Protein AF-0000000084649964 (afdb_homodimer)

Nearest PDB structures (foldseek):
  7u5q-assembly2_B  TM=7.355E-01  e=1.322E-09  Brucella melitensis ATCC 23457
  4p9f-assembly1_A  TM=7.886E-01  e=1.648E-08  Escherichia coli UMEA 3718-1
  6za7-assembly1_A  TM=6.098E-01  e=1.037E-09  Agrobacterium fabrum str. C58
  7xp0-assembly1_A-2  TM=7.004E-01  e=3.097E-08  Pseudomonas aeruginosa PAO1
  3c7j-assembly1_B-2  TM=5.115E-01  e=6.912E-07  Pseudomonas syringae pv. tomato str. DC3000

Structure (mmCIF, N/CA/C/O backbone):
data_AF-0000000084649964-model_v1
#
loop_
_entity.id
_entity.type
_entity.pdbx_description
1 polymer 'HTH gntR-type domain-containing protein'
#
loop_
_atom_site.group_PDB
_atom_site.id
_atom_site.type_symbol
_atom_site.label_atom_id
_atom_site.label_alt_id
_atom_site.label_comp_id
_atom_site.label_asym_id
_atom_site.label_entity_id
_atom_site.label_seq_id
_atom_site.pdbx_PDB_ins_code
_atom_site.Cartn_x
_atom_site.Cartn_y
_atom_site.Cartn_z
_atom_site.occupancy
_atom_site.B_iso_or_equiv
_atom_site.auth_seq_id
_atom_site.auth_comp_id
_atom_site.auth_asym_id
_atom_site.auth_atom_id
_atom_site.pdbx_PDB_model_num
ATOM 1 N N . MET A 1 1 ? -37.062 -2.602 8.875 1 24.7 1 MET A N 1
ATOM 2 C CA . MET A 1 1 ? -36.719 -2.309 7.488 1 24.7 1 MET A CA 1
ATOM 3 C C . MET A 1 1 ? -35.312 -2.748 7.172 1 24.7 1 MET A C 1
ATOM 5 O O . MET A 1 1 ? -34.375 -2.359 7.867 1 24.7 1 MET A O 1
ATOM 9 N N . ASN A 1 2 ? -34.969 -3.936 6.508 1 27.75 2 ASN A N 1
ATOM 10 C CA . ASN A 1 2 ? -33.844 -4.832 6.199 1 27.75 2 ASN A CA 1
ATOM 11 C C . ASN A 1 2 ? -32.812 -4.16 5.297 1 27.75 2 ASN A C 1
ATOM 13 O O . ASN A 1 2 ? -33.062 -3.943 4.109 1 27.75 2 ASN A O 1
ATOM 17 N N . THR A 1 3 ? -32.188 -3.07 5.617 1 27.44 3 THR A N 1
ATOM 18 C CA . THR A 1 3 ? -31.359 -2.256 4.742 1 27.44 3 THR A CA 1
ATOM 19 C C . THR A 1 3 ? -30.188 -3.068 4.211 1 27.44 3 THR A C 1
ATOM 21 O O . THR A 1 3 ? -29.234 -3.359 4.945 1 27.44 3 THR A O 1
ATOM 24 N N . ALA A 1 4 ? -30.453 -4.008 3.297 1 30.59 4 ALA A N 1
ATOM 25 C CA . ALA A 1 4 ? -29.562 -4.797 2.459 1 30.59 4 ALA A CA 1
ATOM 26 C C . ALA A 1 4 ? -28.438 -3.934 1.884 1 30.59 4 ALA A C 1
ATOM 28 O O . ALA A 1 4 ? -28.703 -2.918 1.237 1 30.59 4 ALA A O 1
ATOM 29 N N . ALA A 1 5 ? -27.344 -3.764 2.551 1 36.06 5 ALA A N 1
ATOM 30 C CA . ALA A 1 5 ? -26.094 -3.193 2.064 1 36.06 5 ALA A CA 1
ATOM 31 C C . ALA A 1 5 ? -25.938 -3.412 0.562 1 36.06 5 ALA A C 1
ATOM 33 O O . ALA A 1 5 ? -25.828 -4.551 0.103 1 36.06 5 ALA A O 1
ATOM 34 N N . ASN A 1 6 ? -26.516 -2.643 -0.359 1 36 6 ASN A N 1
ATOM 35 C CA . ASN A 1 6 ? -26.641 -2.645 -1.812 1 36 6 ASN A CA 1
ATOM 36 C C . ASN A 1 6 ? -25.297 -2.861 -2.494 1 36 6 ASN A C 1
ATOM 38 O O . ASN A 1 6 ? -24.438 -1.975 -2.482 1 36 6 ASN A O 1
ATOM 42 N N . HIS A 1 7 ? -24.656 -4.031 -2.369 1 41.56 7 HIS A N 1
ATOM 43 C CA . HIS A 1 7 ? -23.578 -4.461 -3.246 1 41.56 7 HIS A CA 1
ATOM 44 C C . HIS A 1 7 ? -23.828 -4.047 -4.691 1 41.56 7 HIS A C 1
ATOM 46 O O . HIS A 1 7 ? -24.656 -4.656 -5.375 1 41.56 7 HIS A O 1
ATOM 52 N N . ARG A 1 8 ? -23.844 -2.883 -4.957 1 44.88 8 ARG A N 1
ATOM 53 C CA . ARG A 1 8 ? -24.156 -2.461 -6.32 1 44.88 8 ARG A CA 1
ATOM 54 C C . ARG A 1 8 ? -23.375 -3.287 -7.336 1 44.88 8 ARG A C 1
ATOM 56 O O . ARG A 1 8 ? -22.141 -3.393 -7.246 1 44.88 8 ARG A O 1
ATOM 63 N N . LYS A 1 9 ? -24.016 -4.227 -7.98 1 52.22 9 LYS A N 1
ATOM 64 C CA . LYS A 1 9 ? -23.562 -5 -9.133 1 52.22 9 LYS A CA 1
ATOM 65 C C . LYS A 1 9 ? -22.75 -4.137 -10.086 1 52.22 9 LYS A C 1
ATOM 67 O O . LYS A 1 9 ? -23.188 -3.066 -10.5 1 52.22 9 LYS A O 1
ATOM 72 N N . ARG A 1 10 ? -21.453 -4.445 -10.086 1 61.28 10 ARG A N 1
ATOM 73 C CA . ARG A 1 10 ? -20.609 -3.725 -11.039 1 61.28 10 ARG A CA 1
ATOM 74 C C . ARG A 1 10 ? -21.297 -3.627 -12.398 1 61.28 10 ARG A C 1
ATOM 76 O O . ARG A 1 10 ? -21.906 -4.594 -12.867 1 61.28 10 ARG A O 1
ATOM 83 N N . SER A 1 11 ? -21.375 -2.482 -12.867 1 70.94 11 SER A N 1
ATOM 84 C CA . SER A 1 11 ? -21.906 -2.291 -14.219 1 70.94 11 SER A CA 1
ATOM 85 C C . SER A 1 11 ? -21.109 -3.102 -15.234 1 70.94 11 SER A C 1
ATOM 87 O O . SER A 1 11 ? -19.984 -3.529 -14.961 1 70.94 11 SER A O 1
ATOM 89 N N . ILE A 1 12 ? -21.688 -3.576 -16.25 1 67.56 12 ILE A N 1
ATOM 90 C CA . ILE A 1 12 ? -21.031 -4.301 -17.328 1 67.56 12 ILE A CA 1
ATOM 91 C C . ILE A 1 12 ? -19.734 -3.596 -17.703 1 67.56 12 ILE A C 1
ATOM 93 O O . ILE A 1 12 ? -18.719 -4.25 -17.953 1 67.56 12 ILE A O 1
ATOM 97 N N . LYS A 1 13 ? -19.75 -2.271 -17.594 1 73.56 13 LYS A N 1
ATOM 98 C CA . LYS A 1 13 ? -18.578 -1.48 -17.922 1 73.56 13 LYS A CA 1
ATOM 99 C C . LYS A 1 13 ? -17.469 -1.671 -16.875 1 73.56 13 LYS A C 1
ATOM 101 O O . LYS A 1 13 ? -16.297 -1.823 -17.234 1 73.56 13 LYS A O 1
ATOM 106 N N . GLU A 1 14 ? -17.891 -1.696 -15.641 1 74.62 14 GLU A N 1
ATOM 107 C CA . GLU A 1 14 ? -16.938 -1.909 -14.555 1 74.62 14 GLU A CA 1
ATOM 108 C C . GLU A 1 14 ? -16.344 -3.311 -14.617 1 74.62 14 GLU A C 1
ATOM 110 O O . GLU A 1 14 ? -15.148 -3.496 -14.344 1 74.62 14 GLU A O 1
ATOM 115 N N . GLU A 1 15 ? -17.156 -4.184 -15.016 1 78.88 15 GLU A N 1
ATOM 116 C CA . GLU A 1 15 ? -16.688 -5.562 -15.148 1 78.88 15 GLU A CA 1
ATOM 117 C C . GLU A 1 15 ? -15.664 -5.684 -16.281 1 78.88 15 GLU A C 1
ATOM 119 O O . GLU A 1 15 ? -14.664 -6.391 -16.141 1 78.88 15 GLU A O 1
ATOM 124 N N . ARG A 1 16 ? -15.914 -4.996 -17.312 1 8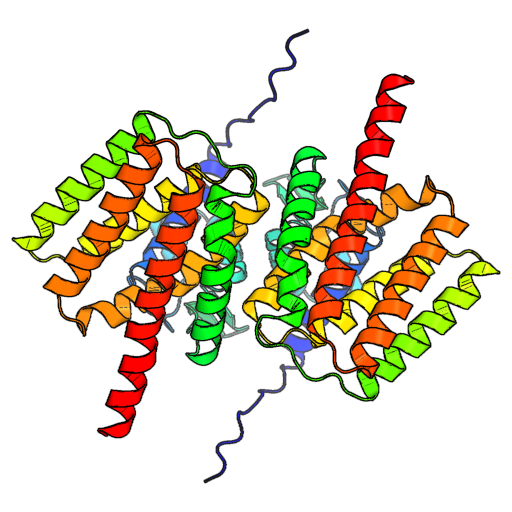2.75 16 ARG A N 1
ATOM 125 C CA . ARG A 1 16 ? -15 -5.031 -18.453 1 82.75 16 ARG A CA 1
ATOM 126 C C . ARG A 1 16 ? -13.672 -4.371 -18.094 1 82.75 16 ARG A C 1
ATOM 128 O O . ARG A 1 16 ? -12.602 -4.883 -18.438 1 82.75 16 ARG A O 1
ATOM 135 N N . LEU A 1 17 ? -13.711 -3.232 -17.406 1 84.81 17 LEU A N 1
ATOM 136 C CA . LEU A 1 17 ? -12.508 -2.547 -16.953 1 84.81 17 LEU A CA 1
ATOM 137 C C . LEU A 1 17 ? -11.68 -3.449 -16.047 1 84.81 17 LEU A C 1
ATOM 139 O O . LEU A 1 17 ? -10.461 -3.535 -16.203 1 84.81 17 LEU A O 1
ATOM 143 N N . GLU A 1 18 ? -12.445 -4.074 -15.188 1 88.19 18 GLU A N 1
ATOM 144 C CA . GLU A 1 18 ? -11.766 -4.984 -14.266 1 88.19 18 GLU A CA 1
ATOM 145 C C . GLU A 1 18 ? -11.109 -6.137 -15.023 1 88.19 18 GLU A C 1
ATOM 147 O O . GLU A 1 18 ? -9.977 -6.52 -14.711 1 88.19 18 GLU A O 1
ATOM 152 N N . PHE A 1 19 ? -11.82 -6.582 -15.984 1 91.81 19 PHE A N 1
ATOM 153 C CA . PHE A 1 19 ? -11.273 -7.668 -16.797 1 91.81 19 PHE A CA 1
ATOM 154 C C . PHE A 1 19 ? -10.008 -7.227 -17.5 1 91.81 19 PHE A C 1
ATOM 156 O O . PHE A 1 19 ? -8.992 -7.934 -17.484 1 91.81 19 PHE A O 1
ATOM 163 N N . ILE A 1 20 ? -10.023 -6.137 -18.141 1 93.88 20 ILE A N 1
ATOM 164 C CA . ILE A 1 20 ? -8.883 -5.609 -18.875 1 93.88 20 ILE A CA 1
ATOM 165 C C . ILE A 1 20 ? -7.707 -5.395 -17.938 1 93.88 20 ILE A C 1
ATOM 167 O O . ILE A 1 20 ? -6.582 -5.797 -18.234 1 93.88 20 ILE A O 1
ATOM 171 N N . TYR A 1 21 ? -7.996 -4.785 -16.859 1 93.12 21 TYR A N 1
ATOM 172 C CA . TYR A 1 21 ? -6.977 -4.547 -15.852 1 93.12 21 TYR A CA 1
ATOM 173 C C . TYR A 1 21 ? -6.328 -5.852 -15.414 1 93.12 21 TYR A C 1
ATOM 175 O O . TYR A 1 21 ? -5.102 -5.984 -15.43 1 93.12 21 TYR A O 1
ATOM 183 N N . LEU A 1 22 ? -7.152 -6.824 -15.086 1 91.69 22 LEU A N 1
ATOM 184 C CA . LEU A 1 22 ? -6.652 -8.102 -14.586 1 91.69 22 LEU A CA 1
ATOM 185 C C . LEU A 1 22 ? -5.855 -8.836 -15.656 1 91.69 22 LEU A C 1
ATOM 187 O O . LEU A 1 22 ? -4.844 -9.469 -15.359 1 91.69 22 LEU A O 1
ATOM 191 N N . GLU A 1 23 ? -6.332 -8.734 -16.828 1 94.56 23 GLU A N 1
ATOM 192 C CA . GLU A 1 23 ? -5.656 -9.406 -17.922 1 94.56 23 GLU A CA 1
ATOM 193 C C . GLU A 1 23 ? -4.277 -8.805 -18.172 1 94.56 23 GLU A C 1
ATOM 195 O O . GLU A 1 23 ? -3.293 -9.531 -18.328 1 94.56 23 GLU A O 1
ATOM 200 N N . ILE A 1 24 ? -4.188 -7.535 -18.203 1 95.88 24 ILE A N 1
ATOM 201 C CA . ILE A 1 24 ? -2.906 -6.891 -18.469 1 95.88 24 ILE A CA 1
ATOM 202 C C . ILE A 1 24 ? -1.955 -7.152 -17.297 1 95.88 24 ILE A C 1
ATOM 204 O O . ILE A 1 24 ? -0.77 -7.426 -17.5 1 95.88 24 ILE A O 1
ATOM 208 N N . ARG A 1 25 ? -2.469 -7.051 -16.109 1 94.06 25 ARG A N 1
ATOM 209 C CA . ARG A 1 25 ? -1.649 -7.375 -14.945 1 94.06 25 ARG A CA 1
ATOM 210 C C . ARG A 1 25 ? -1.073 -8.781 -15.055 1 94.06 25 ARG A C 1
ATOM 212 O O . ARG A 1 25 ? 0.115 -9 -14.805 1 94.06 25 ARG A O 1
ATOM 219 N N . SER A 1 26 ? -1.956 -9.68 -15.406 1 92.19 26 SER A N 1
ATOM 220 C CA . SER A 1 26 ? -1.528 -11.07 -15.57 1 92.19 26 SER A CA 1
ATOM 221 C C . SER A 1 26 ? -0.421 -11.188 -16.609 1 92.19 26 SER A C 1
ATOM 223 O O . SER A 1 26 ? 0.581 -11.875 -16.375 1 92.19 26 SER A O 1
ATOM 225 N N . ARG A 1 27 ? -0.576 -10.547 -17.672 1 94.31 27 ARG A N 1
ATOM 226 C CA . ARG A 1 27 ? 0.406 -10.617 -18.734 1 94.31 27 ARG A CA 1
ATOM 227 C C . ARG A 1 27 ? 1.744 -10.031 -18.297 1 94.31 27 ARG A C 1
ATOM 229 O O . ARG A 1 27 ? 2.803 -10.531 -18.688 1 94.31 27 ARG A O 1
ATOM 236 N N . ILE A 1 28 ? 1.678 -9.023 -17.516 1 94.12 28 ILE A N 1
ATOM 237 C CA . ILE A 1 28 ? 2.9 -8.43 -16.984 1 94.12 28 ILE A CA 1
ATOM 238 C C . ILE A 1 28 ? 3.559 -9.398 -16 1 94.12 28 ILE A C 1
ATOM 240 O O . ILE A 1 28 ? 4.754 -9.68 -16.109 1 94.12 28 ILE A O 1
ATOM 244 N N . CYS A 1 29 ? 2.773 -9.984 -15.164 1 91.25 29 CYS A N 1
ATOM 245 C CA . CYS A 1 29 ? 3.287 -10.836 -14.094 1 91.25 29 CYS A CA 1
ATOM 246 C C . CYS A 1 29 ? 3.762 -12.172 -14.641 1 91.25 29 CYS A C 1
ATOM 248 O O . CYS A 1 29 ? 4.688 -12.781 -14.102 1 91.25 29 CYS A O 1
ATOM 250 N N . MET A 1 30 ? 3.221 -12.586 -15.766 1 91.62 30 MET A N 1
ATOM 251 C CA . MET A 1 30 ? 3.574 -13.859 -16.391 1 91.62 30 MET A CA 1
ATOM 252 C C . MET A 1 30 ? 4.656 -13.656 -17.453 1 91.62 30 MET A C 1
ATOM 254 O O . MET A 1 30 ? 4.98 -14.586 -18.188 1 91.62 30 MET A O 1
ATOM 258 N N . LEU A 1 31 ? 5.098 -12.492 -17.656 1 91.88 31 LEU A N 1
ATOM 259 C CA . LEU A 1 31 ? 6.23 -12.125 -18.5 1 91.88 31 LEU A CA 1
ATOM 260 C C . LEU A 1 31 ? 5.852 -12.172 -19.969 1 91.88 31 LEU A C 1
ATOM 262 O O . LEU A 1 31 ? 6.727 -12.227 -20.844 1 91.88 31 LEU A O 1
ATOM 266 N N . ASP A 1 32 ? 4.555 -12.234 -20.188 1 93.56 32 ASP A N 1
ATOM 267 C CA . ASP A 1 32 ? 4.145 -12 -21.578 1 93.56 32 ASP A CA 1
ATOM 268 C C . ASP A 1 32 ? 4.562 -10.609 -22.047 1 93.56 32 ASP A C 1
ATOM 270 O O . ASP A 1 32 ? 4.84 -10.414 -23.234 1 93.56 32 ASP A O 1
ATOM 274 N N . PHE A 1 33 ? 4.539 -9.656 -21.156 1 94.56 33 PHE A N 1
ATOM 275 C CA . PHE A 1 33 ? 5.176 -8.352 -21.281 1 94.56 33 PHE A CA 1
ATOM 276 C C . PHE A 1 33 ? 6.418 -8.266 -20.406 1 94.56 33 PHE A C 1
ATOM 278 O O . PHE A 1 33 ? 6.324 -7.934 -19.219 1 94.56 33 PHE A O 1
ATOM 285 N N . PRO A 1 34 ? 7.598 -8.562 -20.984 1 91.62 34 PRO A N 1
ATOM 286 C CA . PRO A 1 34 ? 8.812 -8.586 -20.156 1 91.62 34 PRO A CA 1
ATOM 287 C C . PRO A 1 34 ? 9.164 -7.211 -19.594 1 91.62 34 PRO A C 1
ATOM 289 O O . PRO A 1 34 ? 8.781 -6.184 -20.172 1 91.62 34 PRO A O 1
ATOM 292 N N . PRO A 1 35 ? 9.883 -7.219 -18.531 1 91.19 35 PRO A N 1
ATOM 293 C CA . PRO A 1 35 ? 10.352 -5.945 -17.984 1 91.19 35 PRO A CA 1
ATOM 294 C C . PRO A 1 35 ? 11.086 -5.098 -19.031 1 91.19 35 PRO A C 1
ATOM 296 O O . PRO A 1 35 ? 11.883 -5.621 -19.812 1 91.19 35 PRO A O 1
ATOM 299 N N . GLY A 1 36 ? 10.719 -3.869 -19.016 1 92.38 36 GLY A N 1
ATOM 300 C CA . GLY A 1 36 ? 11.352 -2.947 -19.938 1 92.38 36 GLY A CA 1
ATOM 301 C C . GLY A 1 36 ? 10.641 -2.854 -21.281 1 92.38 36 GLY A C 1
ATOM 302 O O . GLY A 1 36 ? 10.914 -1.951 -22.078 1 92.38 36 GLY A O 1
ATOM 303 N N . SER A 1 37 ? 9.742 -3.697 -21.562 1 94.69 37 SER A N 1
ATOM 304 C CA . SER A 1 37 ? 9.047 -3.691 -22.844 1 94.69 37 SER A CA 1
ATOM 305 C C . SER A 1 37 ? 8 -2.582 -22.906 1 94.69 37 SER A C 1
ATOM 307 O O . SER A 1 37 ? 7.477 -2.164 -21.875 1 94.69 37 SER A O 1
ATOM 309 N N . ARG A 1 38 ? 7.672 -2.209 -24.047 1 95.62 38 ARG A N 1
ATOM 310 C CA . ARG A 1 38 ? 6.699 -1.146 -24.281 1 95.62 38 ARG A CA 1
ATOM 311 C C . ARG A 1 38 ? 5.281 -1.705 -24.328 1 95.62 38 ARG A C 1
ATOM 313 O O . ARG A 1 38 ? 5.051 -2.779 -24.891 1 95.62 38 ARG A O 1
ATOM 320 N N . ILE A 1 39 ? 4.398 -0.991 -23.734 1 96 39 ILE A N 1
ATOM 321 C CA . ILE A 1 39 ? 2.975 -1.306 -23.812 1 96 39 ILE A CA 1
ATOM 322 C C . ILE A 1 39 ? 2.287 -0.362 -24.797 1 96 39 ILE A C 1
ATOM 324 O O . ILE A 1 39 ? 2.346 0.86 -24.641 1 96 39 ILE A O 1
ATOM 328 N N . ASN A 1 40 ? 1.664 -0.937 -25.734 1 94.81 40 ASN A N 1
ATOM 329 C CA . ASN A 1 40 ? 0.962 -0.155 -26.75 1 94.81 40 ASN A CA 1
ATOM 330 C C . ASN A 1 40 ? -0.535 -0.084 -26.469 1 94.81 40 ASN A C 1
ATOM 332 O O . ASN A 1 40 ? -1.262 -1.054 -26.688 1 94.81 40 ASN A O 1
ATOM 336 N N . GLU A 1 41 ? -0.903 1.033 -26.047 1 93.25 41 GLU A N 1
ATOM 337 C CA . GLU A 1 41 ? -2.295 1.254 -25.656 1 93.25 41 GLU A CA 1
ATOM 338 C C . GLU A 1 41 ? -3.238 0.967 -26.828 1 93.25 41 GLU A C 1
ATOM 340 O O . GLU A 1 41 ? -4.285 0.344 -26.641 1 93.25 41 GLU A O 1
ATOM 345 N N . ALA A 1 42 ? -2.906 1.437 -28 1 93.88 42 ALA A N 1
ATOM 346 C CA . ALA A 1 42 ? -3.746 1.272 -29.188 1 93.88 42 ALA A CA 1
ATOM 347 C C . ALA A 1 42 ? -3.904 -0.202 -29.547 1 93.88 42 ALA A C 1
ATOM 349 O O . ALA A 1 42 ? -5 -0.651 -29.891 1 93.88 42 ALA A O 1
ATOM 350 N N . GLU A 1 43 ? -2.838 -0.91 -29.531 1 96.12 43 GLU A N 1
ATOM 351 C CA . GLU A 1 43 ? -2.863 -2.34 -29.828 1 96.12 43 GLU A CA 1
ATOM 352 C C . GLU A 1 43 ? -3.729 -3.094 -28.812 1 96.12 43 GLU A C 1
ATOM 354 O O . GLU A 1 43 ? -4.484 -3.992 -29.188 1 96.12 43 GLU A O 1
ATOM 359 N N . LEU A 1 44 ? -3.578 -2.748 -27.547 1 96.69 44 LEU A N 1
ATOM 360 C CA . LEU A 1 44 ? -4.379 -3.393 -26.516 1 96.69 44 LEU A CA 1
ATOM 361 C C . LEU A 1 44 ? -5.859 -3.08 -26.703 1 96.69 44 LEU A C 1
ATOM 363 O O . LEU A 1 44 ? -6.711 -3.959 -26.531 1 96.69 44 LEU A O 1
ATOM 367 N N . ALA A 1 45 ? -6.141 -1.867 -27 1 96 45 ALA A N 1
ATOM 368 C CA . ALA A 1 45 ? -7.527 -1.482 -27.266 1 96 45 ALA A CA 1
ATOM 369 C C . ALA A 1 45 ? -8.133 -2.316 -28.391 1 96 45 ALA A C 1
ATOM 371 O O . ALA A 1 45 ? -9.258 -2.807 -28.266 1 96 45 ALA A O 1
ATOM 372 N N . GLN A 1 46 ? -7.383 -2.479 -29.438 1 96.81 46 GLN A N 1
ATOM 373 C CA . GLN A 1 46 ? -7.812 -3.293 -30.578 1 96.81 46 GLN A CA 1
ATOM 374 C C . GLN A 1 46 ? -8.016 -4.75 -30.156 1 96.81 46 GLN A C 1
ATOM 376 O O . GLN A 1 46 ? -9.016 -5.367 -30.516 1 96.81 46 GLN A O 1
ATOM 381 N N . GLU A 1 47 ? -7.137 -5.246 -29.438 1 96.31 47 GLU A N 1
ATOM 382 C CA . GLU A 1 47 ? -7.184 -6.637 -2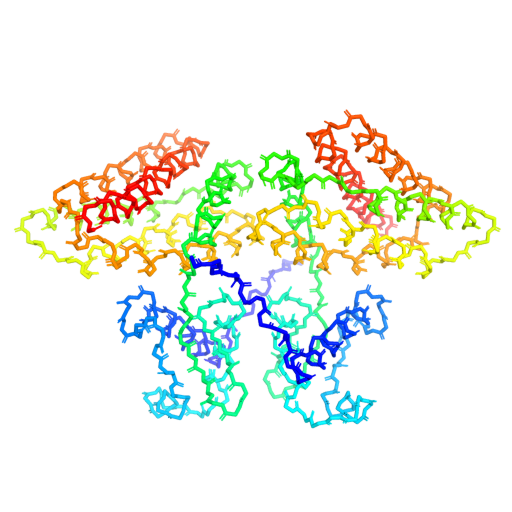9 1 96.31 47 GLU A CA 1
ATOM 383 C C . GLU A 1 47 ? -8.422 -6.902 -28.141 1 96.31 47 GLU A C 1
ATOM 385 O O . GLU A 1 47 ? -9.055 -7.949 -28.281 1 96.31 47 GLU A O 1
ATOM 390 N N . PHE A 1 48 ? -8.695 -5.965 -27.297 1 96.06 48 PHE A N 1
ATOM 391 C CA . PHE A 1 48 ? -9.797 -6.172 -26.359 1 96.06 48 PHE A CA 1
ATOM 392 C C . PHE A 1 48 ? -11.109 -5.703 -26.969 1 96.06 48 PHE A C 1
ATOM 394 O O . PHE A 1 48 ? -12.172 -5.879 -26.359 1 96.06 48 PHE A O 1
ATOM 401 N N . GLY A 1 49 ? -11.07 -5.047 -28.062 1 95.5 49 GLY A N 1
ATOM 402 C CA . GLY A 1 49 ? -12.273 -4.582 -28.734 1 95.5 49 GLY A CA 1
ATOM 403 C C . GLY A 1 49 ? -12.93 -3.408 -28.031 1 95.5 49 GLY A C 1
ATOM 404 O O . GLY A 1 49 ? -14.156 -3.357 -27.922 1 95.5 49 GLY A O 1
ATOM 405 N N . VAL A 1 50 ? -12.125 -2.568 -27.484 1 93.81 50 VAL A N 1
ATOM 406 C CA . VAL A 1 50 ? -12.633 -1.405 -26.766 1 93.81 50 VAL A CA 1
ATOM 407 C C . VAL A 1 50 ? -11.922 -0.146 -27.25 1 93.81 50 VAL A C 1
ATOM 409 O O . VAL A 1 50 ? -10.992 -0.224 -28.062 1 93.81 50 VAL A O 1
ATOM 412 N N . SER A 1 51 ? -12.508 0.921 -26.766 1 90.38 51 SER A N 1
ATOM 413 C CA . SER A 1 51 ? -11.805 2.174 -27 1 90.38 51 SER A CA 1
ATOM 414 C C . SER A 1 51 ? -10.547 2.281 -26.141 1 90.38 51 SER A C 1
ATOM 416 O O . SER A 1 51 ? -10.305 1.431 -25.281 1 90.38 51 SER A O 1
ATOM 418 N N . ARG A 1 52 ? -9.758 3.357 -26.359 1 89.56 52 ARG A N 1
ATOM 419 C CA . ARG A 1 52 ? -8.523 3.553 -25.609 1 89.56 52 ARG A CA 1
ATOM 420 C C . ARG A 1 52 ? -8.812 3.959 -24.172 1 89.56 52 ARG A C 1
ATOM 422 O O . ARG A 1 52 ? -7.977 3.777 -23.281 1 89.56 52 ARG A O 1
ATOM 429 N N . THR A 1 53 ? -9.938 4.461 -23.953 1 83 53 THR A N 1
ATOM 430 C CA . THR A 1 53 ? -10.281 5.012 -22.656 1 83 53 THR A CA 1
ATOM 431 C C . THR A 1 53 ? -10.211 3.932 -21.578 1 83 53 THR A C 1
ATOM 433 O O . THR A 1 53 ? -9.5 4.082 -20.578 1 83 53 THR A O 1
ATOM 436 N N . PRO A 1 54 ? -10.883 2.799 -21.703 1 87.44 54 PRO A N 1
ATOM 437 C CA . PRO A 1 54 ? -10.805 1.765 -20.672 1 87.44 54 PRO A CA 1
ATOM 438 C C . PRO A 1 54 ? -9.398 1.197 -20.516 1 87.44 54 PRO A C 1
ATOM 440 O O . PRO A 1 54 ? -8.992 0.837 -19.406 1 87.44 54 PRO A O 1
ATOM 443 N N . VAL A 1 55 ? -8.688 1.093 -21.609 1 91.88 55 VAL A N 1
ATOM 444 C CA . VAL A 1 55 ? -7.316 0.597 -21.531 1 91.88 55 VAL A CA 1
ATOM 445 C C . VAL A 1 55 ? -6.453 1.576 -20.734 1 91.88 55 VAL A C 1
ATOM 447 O O . VAL A 1 55 ? -5.672 1.168 -19.875 1 91.88 55 VAL A O 1
ATOM 450 N N . ARG A 1 56 ? -6.637 2.779 -20.984 1 84.81 56 ARG A N 1
ATOM 451 C CA . ARG A 1 56 ? -5.895 3.812 -20.266 1 84.81 56 ARG A CA 1
ATOM 452 C C . ARG A 1 56 ? -6.191 3.766 -18.766 1 84.81 56 ARG A C 1
ATOM 454 O O . ARG A 1 56 ? -5.293 3.949 -17.953 1 84.81 56 ARG A O 1
ATOM 461 N N . ARG A 1 57 ? -7.367 3.551 -18.453 1 83.69 57 ARG A N 1
ATOM 462 C CA . ARG A 1 57 ? -7.742 3.447 -17.047 1 83.69 57 ARG A CA 1
ATOM 463 C C . ARG A 1 57 ? -7.062 2.25 -16.375 1 83.69 57 ARG A C 1
ATOM 465 O O . ARG A 1 57 ? -6.594 2.344 -15.242 1 83.69 57 ARG A O 1
ATOM 472 N N . ALA A 1 58 ? -7.074 1.22 -17.094 1 89.75 58 ALA A N 1
ATOM 473 C CA . ALA A 1 58 ? -6.398 0.025 -16.594 1 89.75 58 ALA A CA 1
ATOM 474 C C . ALA A 1 58 ? -4.902 0.27 -16.422 1 89.75 58 ALA A C 1
ATOM 476 O O . ALA A 1 58 ? -4.316 -0.113 -15.406 1 89.75 58 ALA A O 1
ATOM 477 N N . LEU A 1 59 ? -4.359 0.928 -17.422 1 90.19 59 LEU A N 1
ATOM 478 C CA . LEU A 1 59 ? -2.926 1.196 -17.391 1 90.19 59 LEU A CA 1
ATOM 479 C C . LEU A 1 59 ? -2.582 2.17 -16.266 1 90.19 59 LEU A C 1
ATOM 481 O O . LEU A 1 59 ? -1.525 2.055 -15.641 1 90.19 59 LEU A O 1
ATOM 485 N N . THR A 1 60 ? -3.408 3.043 -16.016 1 82.44 60 THR A N 1
ATOM 486 C CA . THR A 1 60 ? -3.211 3.98 -14.922 1 82.44 60 THR A CA 1
ATOM 487 C C . THR A 1 60 ? -3.164 3.248 -13.578 1 82.44 60 THR A C 1
ATOM 489 O O . THR A 1 60 ? -2.307 3.529 -12.742 1 82.44 60 THR A O 1
ATOM 492 N N . ARG A 1 61 ? -4.055 2.354 -13.383 1 84.38 61 ARG A N 1
ATOM 493 C CA . ARG A 1 61 ? -4.059 1.558 -12.156 1 84.38 61 ARG A CA 1
ATOM 494 C C . ARG A 1 61 ? -2.777 0.739 -12.031 1 84.38 61 ARG A C 1
ATOM 496 O O . ARG A 1 61 ? -2.168 0.693 -10.961 1 84.38 61 ARG A O 1
ATOM 503 N N . LEU A 1 62 ? -2.387 0.181 -13.117 1 91.62 62 LEU A N 1
ATOM 504 C CA . LEU A 1 62 ? -1.171 -0.624 -13.125 1 91.62 62 LEU A CA 1
ATOM 505 C C . LEU A 1 62 ? 0.052 0.236 -12.828 1 91.62 62 LEU A C 1
ATOM 507 O O . LEU A 1 62 ? 1.014 -0.236 -12.219 1 91.62 62 LEU A O 1
ATOM 511 N N . GLU A 1 63 ? 0.061 1.453 -13.266 1 87.69 63 GLU A N 1
ATOM 512 C CA . GLU A 1 63 ? 1.148 2.385 -12.984 1 87.69 63 GLU A CA 1
ATOM 513 C C . GLU A 1 63 ? 1.223 2.717 -11.492 1 87.69 63 GLU A C 1
ATOM 515 O O . GLU A 1 63 ? 2.312 2.785 -10.922 1 87.69 63 GLU A O 1
ATOM 520 N N . THR A 1 64 ? 0.163 2.84 -10.969 1 77.69 64 THR A N 1
ATOM 521 C CA . THR A 1 64 ? 0.109 3.131 -9.539 1 77.69 64 THR A CA 1
ATOM 522 C C . THR A 1 64 ? 0.63 1.947 -8.727 1 77.69 64 THR A C 1
ATOM 524 O O . THR A 1 64 ? 1.17 2.129 -7.633 1 77.69 64 THR A O 1
ATOM 527 N N . GLU A 1 65 ? 0.387 0.829 -9.273 1 85.25 65 GLU A N 1
ATOM 528 C CA . GLU A 1 65 ? 0.863 -0.387 -8.617 1 85.25 65 GLU A CA 1
ATOM 529 C C . GLU A 1 65 ? 2.35 -0.609 -8.883 1 85.25 65 GLU A C 1
ATOM 531 O O . GLU A 1 65 ? 2.953 -1.53 -8.328 1 85.25 65 GLU A O 1
ATOM 536 N N . GLY A 1 66 ? 2.881 0.231 -9.773 1 87.25 66 GLY A N 1
ATOM 537 C CA . GLY A 1 66 ? 4.309 0.17 -10.047 1 87.25 66 GLY A CA 1
ATOM 538 C C . GLY A 1 66 ? 4.672 -0.848 -11.109 1 87.25 66 GLY A C 1
ATOM 539 O O . GLY A 1 66 ? 5.852 -1.139 -11.32 1 87.25 66 GLY A O 1
ATOM 540 N N . LEU A 1 67 ? 3.688 -1.365 -11.758 1 92.62 67 LEU A N 1
ATOM 541 C CA . LEU A 1 67 ? 3.941 -2.432 -12.719 1 92.62 67 LEU A CA 1
ATOM 542 C C . LEU A 1 67 ? 4.332 -1.855 -14.078 1 92.62 67 LEU A C 1
ATOM 544 O O . LEU A 1 67 ? 4.98 -2.531 -14.875 1 92.62 67 LEU A O 1
ATOM 548 N N . ILE A 1 68 ? 3.904 -0.624 -14.312 1 92.69 68 ILE A N 1
ATOM 549 C CA . ILE A 1 68 ? 4.293 0.073 -15.539 1 92.69 68 ILE A CA 1
ATOM 550 C C . ILE A 1 68 ? 4.676 1.515 -15.211 1 92.69 68 ILE A C 1
ATOM 552 O O . ILE A 1 68 ? 4.457 1.981 -14.086 1 92.69 68 ILE A O 1
ATOM 556 N N . GLU A 1 69 ? 5.332 2.145 -16.156 1 88.88 69 GLU A N 1
ATOM 557 C CA . GLU A 1 69 ? 5.707 3.553 -16.047 1 88.88 69 GLU A CA 1
ATOM 558 C C . GLU A 1 69 ? 5.531 4.27 -17.391 1 88.88 69 GLU A C 1
ATOM 560 O O . GLU A 1 69 ? 5.875 3.727 -18.438 1 88.88 69 GLU A O 1
ATOM 565 N N . THR A 1 70 ? 4.926 5.375 -17.266 1 84.44 70 THR A N 1
ATOM 566 C CA . THR A 1 70 ? 4.766 6.195 -18.453 1 84.44 70 THR A CA 1
ATOM 567 C C . THR A 1 70 ? 5.852 7.266 -18.531 1 84.44 70 THR A C 1
ATOM 569 O O . THR A 1 70 ? 6.07 8 -17.562 1 84.44 70 THR A O 1
ATOM 572 N N . GLN A 1 71 ? 6.629 7.273 -19.625 1 79.81 71 GLN A N 1
ATOM 573 C CA . GLN A 1 71 ? 7.645 8.289 -19.891 1 79.81 71 GLN A CA 1
ATOM 574 C C . GLN A 1 71 ? 7.145 9.305 -20.922 1 79.81 71 GLN A C 1
ATOM 576 O O . GLN A 1 71 ? 6.898 8.961 -22.078 1 79.81 71 GLN A O 1
ATOM 581 N N . HIS A 1 72 ? 7.012 10.477 -20.453 1 74.94 72 HIS A N 1
ATOM 582 C CA . HIS A 1 72 ? 6.457 11.523 -21.297 1 74.94 72 HIS A CA 1
ATOM 583 C C . HIS A 1 72 ? 7.219 11.641 -22.609 1 74.94 72 HIS A C 1
ATOM 585 O O . HIS A 1 72 ? 8.453 11.711 -22.609 1 74.94 72 HIS A O 1
ATOM 591 N N . GLY A 1 73 ? 6.43 11.656 -23.641 1 74.19 73 GLY A N 1
ATOM 592 C CA . GLY A 1 73 ? 7.004 11.797 -24.969 1 74.19 73 GLY A CA 1
ATOM 593 C C . GLY A 1 73 ? 7.602 10.508 -25.5 1 74.19 73 GLY A C 1
ATOM 594 O O . GLY A 1 73 ? 7.984 10.43 -26.672 1 74.19 73 GLY A O 1
ATOM 595 N N . ASN A 1 74 ? 7.754 9.5 -24.672 1 82.5 74 ASN A N 1
ATOM 596 C CA . ASN A 1 74 ? 8.406 8.266 -25.094 1 82.5 74 ASN A CA 1
ATOM 597 C C . ASN A 1 74 ? 7.426 7.094 -25.125 1 82.5 74 ASN A C 1
ATOM 599 O O . ASN A 1 74 ? 7.398 6.316 -26.078 1 82.5 74 ASN A O 1
ATOM 603 N N . GLY A 1 75 ? 6.582 7.02 -24.047 1 89.94 75 GLY A N 1
ATOM 604 C CA . GLY A 1 75 ? 5.621 5.93 -24.031 1 89.94 75 GLY A CA 1
ATOM 605 C C . GLY A 1 75 ? 5.469 5.293 -22.672 1 89.94 75 GLY A C 1
ATOM 606 O O . GLY A 1 75 ? 5.824 5.895 -21.656 1 89.94 75 GLY A O 1
ATOM 607 N N . THR A 1 76 ? 4.719 4.113 -22.625 1 93.06 76 THR A N 1
ATOM 608 C CA . THR A 1 76 ? 4.461 3.354 -21.406 1 93.06 76 THR A CA 1
ATOM 609 C C . THR A 1 76 ? 5.23 2.037 -21.422 1 93.06 76 THR A C 1
ATOM 611 O O . THR A 1 76 ? 5.215 1.312 -22.422 1 93.06 76 THR A O 1
ATOM 614 N N . PHE A 1 77 ? 5.945 1.773 -20.344 1 95.56 77 PHE A N 1
ATOM 615 C CA . PHE A 1 77 ? 6.816 0.605 -20.281 1 95.56 77 PHE A CA 1
ATOM 616 C C . PHE A 1 77 ? 6.527 -0.222 -19.031 1 95.56 77 PHE A C 1
ATOM 618 O O . PHE A 1 77 ? 6.145 0.323 -18 1 95.56 77 PHE A O 1
ATOM 625 N N . VAL A 1 78 ? 6.688 -1.505 -19.172 1 95.06 78 VAL A N 1
ATOM 626 C CA . VAL A 1 78 ? 6.699 -2.354 -17.984 1 95.06 78 VAL A CA 1
ATOM 627 C C . VAL A 1 78 ? 7.918 -2.025 -17.125 1 95.06 78 VAL A C 1
ATOM 629 O O . VAL A 1 78 ? 9.031 -1.907 -17.641 1 95.06 78 VAL A O 1
ATOM 632 N N . THR A 1 79 ? 7.691 -1.836 -15.852 1 91.44 79 THR A N 1
ATOM 633 C CA . THR A 1 79 ? 8.766 -1.401 -14.969 1 91.44 79 THR A CA 1
ATOM 634 C C . THR A 1 79 ? 9.789 -2.518 -14.766 1 91.44 79 THR A C 1
ATOM 636 O O . THR A 1 79 ? 9.453 -3.699 -14.852 1 91.44 79 THR A O 1
ATOM 639 N N . THR A 1 80 ? 11.008 -1.989 -14.594 1 87.31 80 THR A N 1
ATOM 640 C CA . THR A 1 80 ? 12.047 -2.859 -14.055 1 87.31 80 THR A CA 1
ATOM 641 C C . THR A 1 80 ? 12.203 -2.654 -12.555 1 87.31 80 THR A C 1
ATOM 643 O O . THR A 1 80 ? 11.914 -1.573 -12.039 1 87.31 80 THR A O 1
ATOM 646 N N . LEU A 1 81 ? 12.273 -3.68 -11.781 1 81.19 81 LEU A N 1
ATOM 647 C CA . LEU A 1 81 ? 12.438 -3.555 -10.336 1 81.19 81 LEU A CA 1
ATOM 648 C C . LEU A 1 81 ? 13.898 -3.711 -9.938 1 81.19 81 LEU A C 1
ATOM 650 O O . LEU A 1 81 ? 14.438 -4.82 -9.961 1 81.19 81 LEU A O 1
ATOM 654 N N . PRO A 1 82 ? 14.469 -2.521 -9.617 1 82.06 82 PRO A N 1
ATOM 655 C CA . PRO A 1 82 ? 15.844 -2.652 -9.141 1 82.06 82 PRO A CA 1
ATOM 656 C C . PRO A 1 82 ? 15.969 -3.621 -7.969 1 82.06 82 PRO A C 1
ATOM 658 O O . PRO A 1 82 ? 15.039 -3.752 -7.168 1 82.06 82 PRO A O 1
ATOM 661 N N . SER A 1 83 ? 17.125 -4.281 -7.867 1 83.31 83 SER A N 1
ATOM 662 C CA . SER A 1 83 ? 17.344 -5.332 -6.879 1 83.31 83 SER A CA 1
ATOM 663 C C . SER A 1 83 ? 17.203 -4.801 -5.457 1 83.31 83 SER A C 1
ATOM 665 O O . SER A 1 83 ? 16.688 -5.492 -4.578 1 83.31 83 SER A O 1
ATOM 667 N N . ASP A 1 84 ? 17.656 -3.592 -5.266 1 88.31 84 ASP A N 1
ATOM 668 C CA . ASP A 1 84 ? 17.578 -3.023 -3.924 1 88.31 84 ASP A CA 1
ATOM 669 C C . ASP A 1 84 ? 16.141 -2.754 -3.521 1 88.31 84 ASP A C 1
ATOM 671 O O . ASP A 1 84 ? 15.742 -3.012 -2.383 1 88.31 84 ASP A O 1
ATOM 675 N N . PHE A 1 85 ? 15.367 -2.328 -4.41 1 90.44 85 PHE A N 1
ATOM 676 C CA . PHE A 1 85 ? 13.961 -2.1 -4.109 1 90.44 85 PHE A CA 1
ATOM 677 C C . PHE A 1 85 ? 13.219 -3.422 -3.947 1 90.44 85 PHE A C 1
ATOM 679 O O . PHE A 1 85 ? 12.344 -3.549 -3.088 1 90.44 85 PHE A O 1
ATOM 686 N N . LEU A 1 86 ? 13.594 -4.332 -4.746 1 90.62 86 LEU A N 1
ATOM 687 C CA . LEU A 1 86 ? 13 -5.66 -4.633 1 90.62 86 LEU A CA 1
ATOM 688 C C . LEU A 1 86 ? 13.188 -6.223 -3.227 1 90.62 86 LEU A C 1
ATOM 690 O O . LEU A 1 86 ? 12.25 -6.777 -2.648 1 90.62 86 LEU A O 1
ATOM 694 N N . ALA A 1 87 ? 14.375 -6.121 -2.693 1 92.94 87 ALA A N 1
ATOM 695 C CA . ALA A 1 87 ? 14.656 -6.598 -1.341 1 92.94 87 ALA A CA 1
ATOM 696 C C . ALA A 1 87 ? 13.758 -5.91 -0.319 1 92.94 87 ALA A C 1
ATOM 698 O O . ALA A 1 87 ? 13.234 -6.555 0.595 1 92.94 87 ALA A O 1
ATOM 699 N N . GLU A 1 88 ? 13.547 -4.629 -0.51 1 95.81 88 GLU A N 1
ATOM 700 C CA . GLU A 1 88 ? 12.695 -3.854 0.391 1 95.81 88 GLU A CA 1
ATOM 701 C C . GLU A 1 88 ? 11.25 -4.32 0.319 1 95.81 88 GLU A C 1
ATOM 703 O O . GLU A 1 88 ? 10.555 -4.359 1.336 1 95.81 88 GLU A O 1
ATOM 708 N N . VAL A 1 89 ? 10.812 -4.609 -0.858 1 95.69 89 VAL A N 1
ATOM 709 C CA . VAL A 1 89 ? 9.461 -5.117 -1.058 1 95.69 89 VAL A CA 1
ATOM 710 C C . VAL A 1 89 ? 9.297 -6.457 -0.342 1 95.69 89 VAL A C 1
ATOM 712 O O . VAL A 1 89 ? 8.312 -6.668 0.371 1 95.69 89 VAL A O 1
ATOM 715 N N . TYR A 1 90 ? 10.258 -7.348 -0.474 1 95.31 90 TYR A N 1
ATOM 716 C CA . TYR A 1 90 ? 10.203 -8.641 0.202 1 95.31 90 TYR A CA 1
ATOM 717 C C . TYR A 1 90 ? 10.188 -8.461 1.716 1 95.31 90 TYR A C 1
ATOM 719 O O . TYR A 1 90 ? 9.43 -9.133 2.42 1 95.31 90 TYR A O 1
ATOM 727 N N . GLU A 1 91 ? 11.008 -7.59 2.191 1 97.12 91 GLU A N 1
ATOM 728 C CA . GLU A 1 91 ? 11.078 -7.359 3.633 1 97.12 91 GLU A CA 1
ATOM 729 C C . GLU A 1 91 ? 9.727 -6.91 4.184 1 97.12 91 GLU A C 1
ATOM 731 O O . GLU A 1 91 ? 9.305 -7.371 5.246 1 97.12 91 GLU A O 1
ATOM 736 N N . LEU A 1 92 ? 9.102 -6.023 3.473 1 98.19 92 LEU A N 1
ATOM 737 C CA . LEU A 1 92 ? 7.789 -5.574 3.934 1 98.19 92 LEU A CA 1
ATOM 738 C C . LEU A 1 92 ? 6.766 -6.703 3.85 1 98.19 92 LEU A C 1
ATOM 740 O O . LEU A 1 92 ? 5.914 -6.844 4.73 1 98.19 92 LEU A O 1
ATOM 744 N N . ARG A 1 93 ? 6.773 -7.469 2.779 1 97.5 93 ARG A N 1
ATOM 745 C CA . ARG A 1 93 ? 5.875 -8.609 2.668 1 97.5 93 ARG A CA 1
ATOM 746 C C . ARG A 1 93 ? 6.031 -9.547 3.861 1 97.5 93 ARG A C 1
ATOM 748 O O . ARG A 1 93 ? 5.039 -10.055 4.395 1 97.5 93 ARG A O 1
ATOM 755 N N . ILE A 1 94 ? 7.293 -9.789 4.234 1 97.81 94 ILE A N 1
ATOM 756 C CA . ILE A 1 94 ? 7.578 -10.641 5.379 1 97.81 94 ILE A CA 1
ATOM 757 C C . ILE A 1 94 ? 6.922 -10.062 6.633 1 97.81 94 ILE A C 1
ATOM 759 O O . ILE A 1 94 ? 6.27 -10.789 7.391 1 97.81 94 ILE A O 1
ATOM 763 N N . GLU A 1 95 ? 7.008 -8.789 6.82 1 98.12 95 GLU A N 1
ATOM 764 C CA . GLU A 1 95 ? 6.473 -8.141 8.008 1 98.12 95 GLU A CA 1
ATOM 765 C C . GLU A 1 95 ? 4.945 -8.172 8.016 1 98.12 95 GLU A C 1
ATOM 767 O O . GLU A 1 95 ? 4.328 -8.234 9.078 1 98.12 95 GLU A O 1
ATOM 772 N N . LEU A 1 96 ? 4.312 -8.164 6.867 1 98.12 96 LEU A N 1
ATOM 773 C CA . LEU A 1 96 ? 2.861 -8.047 6.766 1 98.12 96 LEU A CA 1
ATOM 774 C C . LEU A 1 96 ? 2.201 -9.422 6.816 1 98.12 96 LEU A C 1
ATOM 776 O O . LEU A 1 96 ? 1.023 -9.539 7.164 1 98.12 96 LEU A O 1
ATOM 780 N N . SER A 1 97 ? 2.865 -10.477 6.516 1 97.56 97 SER A N 1
ATOM 781 C CA . SER A 1 97 ? 2.309 -11.812 6.316 1 97.56 97 SER A CA 1
ATOM 782 C C . SER A 1 97 ? 1.589 -12.297 7.57 1 97.56 97 SER A C 1
ATOM 784 O O . SER A 1 97 ? 0.472 -12.812 7.488 1 97.56 97 SER A O 1
ATOM 786 N N . PRO A 1 98 ? 2.172 -12.109 8.789 1 97.69 98 PRO A N 1
ATOM 787 C CA . PRO A 1 98 ? 1.477 -12.594 9.984 1 97.69 98 PRO A CA 1
ATOM 788 C C . PRO A 1 98 ? 0.125 -11.914 10.195 1 97.69 98 PRO A C 1
ATOM 790 O O . PRO A 1 98 ? -0.753 -12.469 10.859 1 97.69 98 PRO A O 1
ATOM 793 N N . LEU A 1 99 ? -0.056 -10.742 9.656 1 97.94 99 LEU A N 1
ATOM 794 C CA . LEU A 1 99 ? -1.305 -10.008 9.828 1 97.94 99 LEU A CA 1
ATOM 795 C C . LEU A 1 99 ? -2.457 -10.719 9.125 1 97.94 99 LEU A C 1
ATOM 797 O O . LEU A 1 99 ? -3.625 -10.461 9.43 1 97.94 99 LEU A O 1
ATOM 801 N N . ILE A 1 100 ? -2.117 -11.562 8.164 1 96.62 100 ILE A N 1
ATOM 802 C CA . ILE A 1 100 ? -3.131 -12.359 7.484 1 96.62 100 ILE A CA 1
ATOM 803 C C . ILE A 1 100 ? -3.953 -13.133 8.516 1 96.62 100 ILE A C 1
ATOM 805 O O . ILE A 1 100 ? -5.176 -13.25 8.383 1 96.62 100 ILE A O 1
ATOM 809 N N . GLY A 1 101 ? -3.301 -13.617 9.539 1 96.12 101 GLY A N 1
ATOM 810 C CA . GL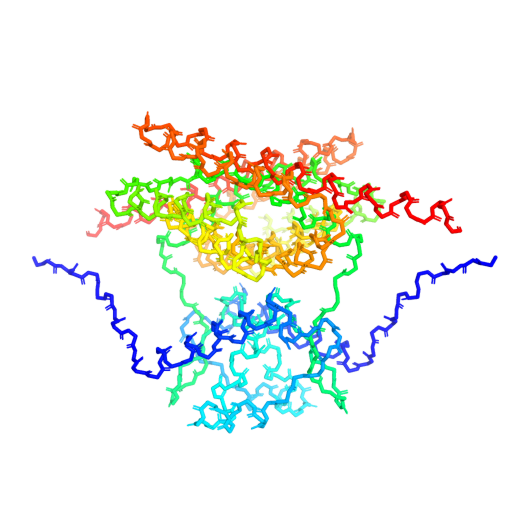Y A 1 101 ? -3.979 -14.414 10.547 1 96.12 101 GLY A CA 1
ATOM 811 C C . GLY A 1 101 ? -4.406 -13.609 11.758 1 96.12 101 GLY A C 1
ATOM 812 O O . GLY A 1 101 ? -5.172 -14.094 12.594 1 96.12 101 GLY A O 1
ATOM 813 N N . ARG A 1 102 ? -3.99 -12.352 11.828 1 95.94 102 ARG A N 1
ATOM 814 C CA . ARG A 1 102 ? -4.172 -11.625 13.078 1 95.94 102 ARG A CA 1
ATOM 815 C C . ARG A 1 102 ? -5.113 -10.438 12.898 1 95.94 102 ARG A C 1
ATOM 817 O O . ARG A 1 102 ? -5.82 -10.047 13.828 1 95.94 102 ARG A O 1
ATOM 824 N N . LEU A 1 103 ? -5.039 -9.82 11.766 1 97.06 103 LEU A N 1
ATOM 825 C CA . LEU A 1 103 ? -5.805 -8.594 11.562 1 97.06 103 LEU A CA 1
ATOM 826 C C . LEU A 1 103 ? -7.125 -8.891 10.867 1 97.06 103 LEU A C 1
ATOM 828 O O . LEU A 1 103 ? -7.23 -8.75 9.648 1 97.06 103 LEU A O 1
ATOM 832 N N . GLN A 1 104 ? -8.164 -9.266 11.594 1 93.81 104 GLN A N 1
ATOM 833 C CA . GLN A 1 104 ? -9.531 -9.523 11.164 1 93.81 104 GLN A CA 1
ATOM 834 C C . GLN A 1 104 ? -9.578 -10.617 10.102 1 93.81 104 GLN A C 1
ATOM 836 O O . GLN A 1 104 ? -10.141 -10.422 9.023 1 93.81 104 GLN A O 1
ATOM 841 N N . PRO A 1 105 ? -9.047 -11.758 10.422 1 94.81 105 PRO A N 1
ATOM 842 C CA . PRO A 1 105 ? -9.109 -12.844 9.445 1 94.81 105 PRO A CA 1
ATOM 843 C C . PRO A 1 105 ? -10.531 -13.328 9.188 1 94.81 105 PRO A C 1
ATOM 845 O O . PRO A 1 105 ? -11.375 -13.297 10.094 1 94.81 105 PRO A O 1
ATOM 848 N N . ARG A 1 106 ? -10.758 -13.727 7.969 1 95.12 106 ARG A N 1
ATOM 849 C CA . ARG A 1 106 ? -12.039 -14.328 7.613 1 95.12 106 ARG A CA 1
ATOM 850 C C . ARG A 1 106 ? -12.023 -15.828 7.852 1 95.12 106 ARG A C 1
ATOM 852 O O . ARG A 1 106 ? -10.992 -16.484 7.676 1 95.12 106 ARG A O 1
ATOM 859 N N . GLN A 1 107 ? -13.148 -16.297 8.188 1 94.44 107 GLN A N 1
ATOM 860 C CA . GLN A 1 107 ? -13.273 -17.75 8.352 1 94.44 107 GLN A CA 1
ATOM 861 C C . GLN A 1 107 ? -13.211 -18.469 7.004 1 94.44 107 GLN A C 1
ATOM 863 O O . GLN A 1 107 ? -13.977 -18.141 6.09 1 94.44 107 GLN A O 1
ATOM 868 N N . PRO A 1 108 ? -12.297 -19.406 6.949 1 95.94 108 PRO A N 1
ATOM 869 C CA . PRO A 1 108 ? -12.25 -20.172 5.703 1 95.94 108 PRO A CA 1
ATOM 870 C C . PRO A 1 108 ? -13.531 -20.953 5.445 1 95.94 108 PRO A C 1
ATOM 872 O O . PRO A 1 108 ? -14.148 -21.469 6.387 1 95.94 108 PRO A O 1
ATOM 875 N N . THR A 1 109 ? -13.852 -21.109 4.184 1 95.44 109 THR A N 1
ATOM 876 C CA . THR A 1 109 ? -15.023 -21.875 3.771 1 95.44 109 THR A CA 1
ATOM 877 C C . THR A 1 109 ? -14.609 -23.234 3.205 1 95.44 109 THR A C 1
ATOM 879 O O . THR A 1 109 ? -13.422 -23.484 2.973 1 95.44 109 THR A O 1
ATOM 882 N N . ALA A 1 110 ? -15.617 -24.047 2.998 1 95.81 110 ALA A N 1
ATOM 883 C CA . ALA A 1 110 ? -15.375 -25.328 2.346 1 95.81 110 ALA A CA 1
ATOM 884 C C . ALA A 1 110 ? -14.82 -25.125 0.937 1 95.81 110 ALA A C 1
ATOM 886 O O . ALA A 1 110 ? -14.008 -25.922 0.467 1 95.81 110 ALA A O 1
ATOM 887 N N . GLU A 1 111 ? -15.25 -24.078 0.366 1 95.56 111 GLU A N 1
ATOM 888 C CA . GLU A 1 111 ? -14.758 -23.766 -0.975 1 95.56 111 GLU A CA 1
ATOM 889 C C . GLU A 1 111 ? -13.273 -23.422 -0.957 1 95.56 111 GLU A C 1
ATOM 891 O O . GLU A 1 111 ? -12.523 -23.828 -1.85 1 95.56 111 GLU A O 1
ATOM 896 N N . ASN A 1 112 ? -12.859 -22.688 0.035 1 95.75 112 ASN A N 1
ATOM 897 C CA . ASN A 1 112 ? -11.438 -22.391 0.175 1 95.75 112 ASN A CA 1
ATOM 898 C C . ASN A 1 112 ? -10.594 -23.656 0.277 1 95.75 112 ASN A C 1
ATOM 900 O O . ASN A 1 112 ? -9.602 -23.797 -0.437 1 95.75 112 ASN A O 1
ATOM 904 N N . THR A 1 113 ? -11.047 -24.562 1.146 1 96.06 113 THR A N 1
ATOM 905 C CA . THR A 1 113 ? -10.305 -25.797 1.373 1 96.06 113 THR A CA 1
ATOM 906 C C . THR A 1 113 ? -10.281 -26.656 0.108 1 96.06 113 THR A C 1
ATOM 908 O O . THR A 1 113 ? -9.242 -27.234 -0.233 1 96.06 113 THR A O 1
ATOM 911 N N . GLN A 1 114 ? -11.367 -26.656 -0.534 1 97 114 GLN A N 1
ATOM 912 C CA . GLN A 1 114 ? -11.445 -27.438 -1.763 1 97 114 GLN A CA 1
ATOM 913 C C . GLN A 1 114 ? -10.508 -26.891 -2.83 1 97 114 GLN A C 1
ATOM 915 O O . GLN A 1 114 ? -9.805 -27.656 -3.5 1 97 114 GLN A O 1
ATOM 920 N N . ARG A 1 115 ? -10.461 -25.625 -3.016 1 96.69 115 ARG A N 1
ATOM 921 C CA . ARG A 1 115 ? -9.586 -25 -4.004 1 96.69 115 ARG A CA 1
ATOM 922 C C . ARG A 1 115 ? -8.117 -25.266 -3.682 1 96.69 115 ARG A C 1
ATOM 924 O O . ARG A 1 115 ? -7.312 -25.484 -4.586 1 96.69 115 ARG A O 1
ATOM 931 N N . LEU A 1 116 ? -7.777 -25.266 -2.439 1 97.06 116 LEU A N 1
ATOM 932 C CA . LEU A 1 116 ? -6.402 -25.531 -2.033 1 97.06 116 LEU A CA 1
ATOM 933 C C . LEU A 1 116 ? -6.023 -26.984 -2.312 1 97.06 116 LEU A C 1
ATOM 935 O O . LEU A 1 116 ? -4.91 -27.266 -2.766 1 97.06 116 LEU A O 1
ATOM 939 N N . ARG A 1 117 ? -6.957 -27.859 -2.072 1 97.38 117 ARG A N 1
ATOM 940 C CA . ARG A 1 117 ? -6.715 -29.266 -2.371 1 97.38 117 ARG A CA 1
ATOM 941 C C . ARG A 1 117 ? -6.52 -29.484 -3.867 1 97.38 117 ARG A C 1
ATOM 943 O O . ARG A 1 117 ? -5.656 -30.266 -4.277 1 97.38 117 ARG A O 1
ATOM 950 N N . GLU A 1 118 ? -7.336 -28.797 -4.605 1 97.5 118 GLU A N 1
ATOM 951 C CA . GLU A 1 118 ? -7.207 -28.891 -6.055 1 97.5 118 GLU A CA 1
ATOM 952 C C . GLU A 1 118 ? -5.867 -28.328 -6.527 1 97.5 118 GLU A C 1
ATOM 954 O O . GLU A 1 118 ? -5.246 -28.875 -7.441 1 97.5 118 GLU A O 1
ATOM 959 N N . THR A 1 119 ? -5.461 -27.25 -5.938 1 97.56 119 THR A N 1
ATOM 960 C CA . THR A 1 119 ? -4.164 -26.672 -6.262 1 97.56 119 THR A CA 1
ATOM 961 C C . THR A 1 119 ? -3.035 -27.641 -5.93 1 97.56 119 THR A C 1
ATOM 963 O O . THR A 1 119 ? -2.107 -27.812 -6.727 1 97.56 119 THR A O 1
ATOM 966 N N . LEU A 1 120 ? -3.123 -28.359 -4.828 1 97 120 LEU A N 1
ATOM 967 C CA . LEU A 1 120 ? -2.125 -29.344 -4.426 1 97 120 LEU A CA 1
ATOM 968 C C . LEU A 1 120 ? -2.053 -30.484 -5.434 1 97 120 LEU A C 1
ATOM 970 O O . LEU A 1 120 ? -0.963 -30.906 -5.832 1 97 120 LEU A O 1
ATOM 974 N N . ALA A 1 121 ? -3.209 -30.906 -5.82 1 97.25 121 ALA A N 1
ATOM 975 C CA . ALA A 1 121 ? -3.264 -31.984 -6.801 1 97.25 121 ALA A CA 1
ATOM 976 C C . ALA A 1 121 ? -2.621 -31.562 -8.117 1 97.25 121 ALA A C 1
ATOM 978 O O . ALA A 1 121 ? -1.904 -32.344 -8.75 1 97.25 121 ALA A O 1
ATOM 979 N N . SER A 1 122 ? -2.906 -30.344 -8.547 1 97.5 122 SER A N 1
ATOM 980 C CA . SER A 1 122 ? -2.332 -29.812 -9.773 1 97.5 122 SER A CA 1
ATOM 981 C C . SER A 1 122 ? -0.816 -29.688 -9.672 1 97.5 122 SER A C 1
ATOM 983 O O . SER A 1 122 ? -0.1 -29.938 -10.648 1 97.5 122 SER A O 1
ATOM 985 N N . ILE A 1 123 ? -0.315 -29.328 -8.516 1 97.25 123 ILE A N 1
ATOM 986 C CA . ILE A 1 123 ? 1.122 -29.203 -8.305 1 97.25 123 ILE A CA 1
ATOM 987 C C . ILE A 1 123 ? 1.775 -30.594 -8.336 1 97.25 123 ILE A C 1
ATOM 989 O O . ILE A 1 123 ? 2.857 -30.75 -8.906 1 97.25 123 ILE A O 1
ATOM 993 N N . ASP A 1 124 ? 1.137 -31.562 -7.742 1 96.31 124 ASP A N 1
ATOM 994 C CA . ASP A 1 124 ? 1.643 -32.938 -7.762 1 96.31 124 ASP A CA 1
ATOM 995 C C . ASP A 1 124 ? 1.845 -33.438 -9.195 1 96.31 124 ASP A C 1
ATOM 997 O O . ASP A 1 124 ? 2.82 -34.125 -9.484 1 96.31 124 ASP A O 1
ATOM 1001 N N . ALA A 1 125 ? 0.957 -33.031 -10.023 1 96 125 ALA A N 1
ATOM 1002 C CA . ALA A 1 125 ? 1.027 -33.438 -11.422 1 96 125 ALA A CA 1
ATOM 1003 C C . ALA A 1 125 ? 2.234 -32.812 -12.125 1 96 125 ALA A C 1
ATOM 1005 O O . ALA A 1 125 ? 2.715 -33.344 -13.125 1 96 125 ALA A O 1
ATOM 1006 N N . LEU A 1 126 ? 2.744 -31.672 -11.586 1 95.75 126 LEU A N 1
ATOM 1007 C CA . LEU A 1 126 ? 3.865 -30.969 -12.203 1 95.75 126 LEU A CA 1
ATOM 1008 C C . LEU A 1 126 ? 5.188 -31.672 -11.875 1 95.75 126 LEU A C 1
ATOM 1010 O O . LEU A 1 126 ? 6.207 -31.406 -12.516 1 95.75 126 LEU A O 1
ATOM 1014 N N . MET A 1 127 ? 5.18 -32.531 -10.891 1 90.44 127 MET A N 1
ATOM 1015 C CA . MET A 1 127 ? 6.387 -33.281 -10.547 1 90.44 127 MET A CA 1
ATOM 1016 C C . MET A 1 127 ? 6.793 -34.219 -11.688 1 90.44 127 MET A C 1
ATOM 1018 O O . MET A 1 127 ? 7.98 -34.375 -11.961 1 90.44 127 MET A O 1
ATOM 1022 N N . ASP A 1 128 ? 5.805 -34.719 -12.375 1 91.62 128 ASP A N 1
ATOM 1023 C CA . ASP A 1 128 ? 6.043 -35.688 -13.461 1 91.62 128 ASP A CA 1
ATOM 1024 C C . ASP A 1 128 ? 6.188 -34.938 -14.797 1 91.62 128 ASP A C 1
ATOM 1026 O O . ASP A 1 128 ? 6.898 -35.438 -15.688 1 91.62 128 ASP A O 1
ATOM 1030 N N . LYS A 1 129 ? 5.504 -33.875 -14.953 1 94.38 129 LYS A N 1
ATOM 1031 C CA . LYS A 1 129 ? 5.5 -33.094 -16.203 1 94.38 129 LYS A CA 1
ATOM 1032 C C . LYS A 1 129 ? 5.785 -31.625 -15.93 1 94.38 129 LYS A C 1
ATOM 1034 O O . LYS A 1 129 ? 4.859 -30.812 -15.844 1 94.38 129 LYS A O 1
ATOM 1039 N N . PRO A 1 130 ? 7.07 -31.359 -15.867 1 93.94 130 PRO A N 1
ATOM 1040 C CA . PRO A 1 130 ? 7.438 -29.984 -15.547 1 93.94 130 PRO A CA 1
ATOM 1041 C C . PRO A 1 130 ? 6.805 -28.969 -16.5 1 93.94 130 PRO A C 1
ATOM 1043 O O . PRO A 1 130 ? 6.789 -29.188 -17.719 1 93.94 130 PRO A O 1
ATOM 1046 N N . ASP A 1 131 ? 6.176 -27.953 -15.961 1 95.06 131 ASP A N 1
ATOM 1047 C CA . ASP A 1 131 ? 5.559 -26.828 -16.672 1 95.06 131 ASP A CA 1
ATOM 1048 C C . ASP A 1 131 ? 5.645 -25.547 -15.836 1 95.06 131 ASP A C 1
ATOM 1050 O O . ASP A 1 131 ? 4.809 -25.312 -14.961 1 95.06 131 ASP A O 1
ATOM 1054 N N . LEU A 1 132 ? 6.586 -24.781 -16.156 1 92.19 132 LEU A N 1
ATOM 1055 C CA . LEU A 1 132 ? 6.887 -23.594 -15.359 1 92.19 132 LEU A CA 1
ATOM 1056 C C . LEU A 1 132 ? 5.715 -22.625 -15.383 1 92.19 132 LEU A C 1
ATOM 1058 O O . LEU A 1 132 ? 5.371 -22.031 -14.359 1 92.19 132 LEU A O 1
ATOM 1062 N N . ARG A 1 133 ? 5.164 -22.391 -16.516 1 91.94 133 ARG A N 1
ATOM 1063 C CA . ARG A 1 133 ? 4.051 -21.453 -16.656 1 91.94 133 ARG A CA 1
ATOM 1064 C C . ARG A 1 133 ? 2.857 -21.906 -15.812 1 91.94 133 ARG A C 1
ATOM 1066 O O . ARG A 1 133 ? 2.205 -21.094 -15.164 1 91.94 133 ARG A O 1
ATOM 1073 N N . ARG A 1 134 ? 2.635 -23.172 -15.914 1 95.06 134 ARG A N 1
ATOM 1074 C CA . ARG A 1 134 ? 1.543 -23.703 -15.102 1 95.06 134 ARG A CA 1
ATOM 1075 C C . ARG A 1 134 ? 1.823 -23.516 -13.617 1 95.06 134 ARG A C 1
ATOM 1077 O O . ARG A 1 134 ? 0.924 -23.172 -12.844 1 95.06 134 ARG A O 1
ATOM 1084 N N . LEU A 1 135 ? 3.016 -23.797 -13.156 1 95 135 LEU A N 1
ATOM 1085 C CA . LEU A 1 135 ? 3.379 -23.594 -11.758 1 95 135 LEU A CA 1
ATOM 1086 C C . LEU A 1 135 ? 3.164 -22.141 -11.352 1 95 135 LEU A C 1
ATOM 1088 O O . LEU A 1 135 ? 2.627 -21.859 -10.281 1 95 135 LEU A O 1
ATOM 1092 N N . ALA A 1 136 ? 3.557 -21.25 -12.188 1 92.5 136 ALA A N 1
ATOM 1093 C CA . ALA A 1 136 ? 3.385 -19.828 -11.922 1 92.5 136 ALA A CA 1
ATOM 1094 C C . ALA A 1 136 ? 1.91 -19.469 -11.773 1 92.5 136 ALA A C 1
ATOM 1096 O O . ALA A 1 136 ? 1.538 -18.703 -10.875 1 92.5 136 ALA A O 1
ATOM 1097 N N . GLN A 1 137 ? 1.113 -19.984 -12.656 1 93.44 137 GLN A N 1
ATOM 1098 C CA . GLN A 1 137 ? -0.325 -19.75 -12.586 1 93.44 137 GLN A CA 1
ATOM 1099 C C . GLN A 1 137 ? -0.905 -20.266 -11.273 1 93.44 137 GLN A C 1
ATOM 1101 O O . GLN A 1 137 ? -1.73 -19.609 -10.641 1 93.44 137 GLN A O 1
ATOM 1106 N N . LEU A 1 138 ? -0.522 -21.406 -10.898 1 95.12 138 LEU A N 1
ATOM 1107 C CA . LEU A 1 138 ? -1.003 -22.016 -9.664 1 95.12 138 LEU A CA 1
ATOM 1108 C C . LEU A 1 138 ? -0.569 -21.188 -8.453 1 95.12 138 LEU A C 1
ATOM 1110 O O . LEU A 1 138 ? -1.318 -21.062 -7.48 1 95.12 138 LEU A O 1
ATOM 1114 N N . ASN A 1 139 ? 0.642 -20.688 -8.445 1 93.06 139 ASN A N 1
ATOM 1115 C CA . ASN A 1 139 ? 1.128 -19.812 -7.383 1 93.06 139 ASN A CA 1
ATOM 1116 C C . ASN A 1 139 ? 0.272 -18.562 -7.25 1 93.06 139 ASN A C 1
ATOM 1118 O O . ASN A 1 139 ? -0.072 -18.156 -6.141 1 93.06 139 ASN A O 1
ATOM 1122 N N . ILE A 1 140 ? -0.076 -17.953 -8.352 1 92.62 140 ILE A N 1
ATOM 1123 C CA . ILE A 1 140 ? -0.936 -16.781 -8.359 1 92.62 140 ILE A CA 1
ATOM 1124 C C . ILE A 1 140 ? -2.314 -17.141 -7.812 1 92.62 140 ILE A C 1
ATOM 1126 O O . ILE A 1 140 ? -2.863 -16.438 -6.965 1 92.62 140 ILE A O 1
ATOM 1130 N N . ASP A 1 141 ? -2.848 -18.219 -8.305 1 92.88 141 ASP A N 1
ATOM 1131 C CA . ASP A 1 141 ? -4.16 -18.672 -7.844 1 92.88 141 ASP A CA 1
ATOM 1132 C C . ASP A 1 141 ? -4.168 -18.906 -6.336 1 92.88 141 ASP A C 1
ATOM 1134 O O . ASP A 1 141 ? -5.125 -18.531 -5.652 1 92.88 141 ASP A O 1
ATOM 1138 N N . TYR A 1 142 ? -3.145 -19.578 -5.867 1 95.38 142 TYR A N 1
ATOM 1139 C CA . TYR A 1 142 ? -3.014 -19.828 -4.438 1 95.38 142 TYR A CA 1
ATOM 1140 C C . TYR A 1 142 ? -2.977 -18.531 -3.646 1 95.38 142 TYR A C 1
ATOM 1142 O O . TYR A 1 142 ? -3.67 -18.391 -2.637 1 95.38 142 TYR A O 1
ATOM 1150 N N . TYR A 1 143 ? -2.156 -17.609 -4.102 1 92.44 143 TYR A N 1
ATOM 1151 C CA . TYR A 1 143 ? -2.049 -16.328 -3.402 1 92.44 143 TYR A CA 1
ATOM 1152 C C . TYR A 1 143 ? -3.395 -15.617 -3.357 1 92.44 143 TYR A C 1
ATOM 1154 O O . TYR A 1 143 ? -3.789 -15.086 -2.316 1 92.44 143 TYR A O 1
ATOM 1162 N N . LEU A 1 144 ? -4.059 -15.586 -4.504 1 90.12 144 LEU A N 1
ATOM 1163 C CA . LEU A 1 144 ? -5.355 -14.922 -4.578 1 90.12 144 LEU A CA 1
ATOM 1164 C C . LEU A 1 144 ? -6.363 -15.594 -3.648 1 90.12 144 LEU A C 1
ATOM 1166 O O . LEU A 1 144 ? -7.188 -14.914 -3.029 1 90.12 144 LEU A O 1
ATOM 1170 N N . GLU A 1 145 ? -6.285 -16.891 -3.562 1 92.69 145 GLU A N 1
ATOM 1171 C CA . GLU A 1 145 ? -7.133 -17.609 -2.617 1 92.69 145 GLU A CA 1
ATOM 1172 C C . GLU A 1 145 ? -6.836 -17.203 -1.18 1 92.69 145 GLU A C 1
ATOM 1174 O O . GLU A 1 145 ? -7.754 -16.984 -0.388 1 92.69 145 GLU A O 1
ATOM 1179 N N . MET A 1 146 ? -5.598 -17.125 -0.835 1 93.31 146 MET A N 1
ATOM 1180 C CA . MET A 1 146 ? -5.172 -16.719 0.502 1 93.31 146 MET A CA 1
ATOM 1181 C C . MET A 1 146 ? -5.691 -15.328 0.843 1 93.31 146 MET A C 1
ATOM 1183 O O . MET A 1 146 ? -6.09 -15.07 1.979 1 93.31 146 MET A O 1
ATOM 1187 N N . THR A 1 147 ? -5.664 -14.438 -0.118 1 92.31 147 THR A N 1
ATOM 1188 C CA . THR A 1 147 ? -6.062 -13.062 0.139 1 92.31 147 THR A CA 1
ATOM 1189 C C . THR A 1 147 ? -7.559 -12.977 0.434 1 92.31 147 THR A C 1
ATOM 1191 O O . THR A 1 147 ? -8.023 -12.008 1.049 1 92.31 147 THR A O 1
ATOM 1194 N N . THR A 1 148 ? -8.344 -13.961 -0.031 1 94.56 148 THR A N 1
ATOM 1195 C CA . THR A 1 148 ? -9.766 -13.977 0.303 1 94.56 148 THR A CA 1
ATOM 1196 C C . THR A 1 148 ? -9.961 -14.172 1.805 1 94.56 148 THR A C 1
ATOM 1198 O O . THR A 1 148 ? -11.047 -13.898 2.332 1 94.56 148 THR A O 1
ATOM 1201 N N . LEU A 1 149 ? -8.969 -14.648 2.479 1 95.5 149 LEU A N 1
ATOM 1202 C CA . LEU A 1 149 ? -9.023 -14.898 3.914 1 95.5 149 LEU A CA 1
ATOM 1203 C C . LEU A 1 149 ? -8.68 -13.641 4.703 1 95.5 149 LEU A C 1
ATOM 1205 O O . LEU A 1 149 ? -8.82 -13.617 5.93 1 95.5 149 LEU A O 1
ATOM 1209 N N . VAL A 1 150 ? -8.25 -12.664 4.035 1 96.62 150 VAL A N 1
ATOM 1210 C CA . VAL A 1 150 ? -7.887 -11.391 4.66 1 96.62 150 VAL A CA 1
ATOM 1211 C C . VAL A 1 150 ? -9.125 -10.5 4.773 1 96.62 150 VAL A C 1
ATOM 1213 O O . VAL A 1 150 ? -9.664 -10.055 3.76 1 96.62 150 VAL A O 1
ATOM 1216 N N . GLY A 1 151 ? -9.547 -10.234 5.949 1 95.75 151 GLY A N 1
ATOM 1217 C CA . GLY A 1 151 ? -10.75 -9.445 6.152 1 95.75 151 GLY A CA 1
ATOM 1218 C C . GLY A 1 151 ? -10.508 -7.949 6.094 1 95.75 151 GLY A C 1
ATOM 1219 O O . GLY A 1 151 ? -11.367 -7.195 5.637 1 95.75 151 GLY A O 1
ATOM 1220 N N . ASN A 1 152 ? -9.461 -7.504 6.574 1 97.44 152 ASN A N 1
ATOM 1221 C CA . ASN A 1 152 ? -9.117 -6.09 6.492 1 97.44 152 ASN A CA 1
ATOM 1222 C C . ASN A 1 152 ? -8.797 -5.672 5.059 1 97.44 152 ASN A C 1
ATOM 1224 O O . ASN A 1 152 ? -7.773 -6.074 4.504 1 97.44 152 ASN A O 1
ATOM 1228 N N . ARG A 1 153 ? -9.586 -4.84 4.516 1 94.81 153 ARG A N 1
ATOM 1229 C CA . ARG A 1 153 ? -9.484 -4.512 3.1 1 94.81 153 ARG A CA 1
ATOM 1230 C C . ARG A 1 153 ? -8.211 -3.725 2.809 1 94.81 153 ARG A C 1
ATOM 1232 O O . ARG A 1 153 ? -7.602 -3.887 1.749 1 94.81 153 ARG A O 1
ATOM 1239 N N . ALA A 1 154 ? -7.809 -2.842 3.703 1 95.75 154 ALA A N 1
ATOM 1240 C CA . ALA A 1 154 ? -6.57 -2.086 3.52 1 95.75 154 ALA A CA 1
ATOM 1241 C C . ALA A 1 154 ? -5.363 -3.018 3.465 1 95.75 154 ALA A C 1
ATOM 1243 O O . ALA A 1 154 ? -4.473 -2.842 2.629 1 95.75 154 ALA A O 1
ATOM 1244 N N . LEU A 1 155 ? -5.328 -3.965 4.32 1 97.75 155 LEU A N 1
ATOM 1245 C CA . LEU A 1 155 ? -4.27 -4.969 4.312 1 97.75 155 LEU A CA 1
ATOM 1246 C C . LEU A 1 155 ? -4.289 -5.766 3.012 1 97.75 155 LEU A C 1
ATOM 1248 O O . LEU A 1 155 ? -3.242 -5.977 2.395 1 97.75 155 LEU A O 1
ATOM 1252 N N . LYS A 1 156 ? -5.465 -6.215 2.631 1 96.5 156 LYS A N 1
ATOM 1253 C CA . LYS A 1 156 ? -5.613 -6.996 1.406 1 96.5 156 LYS A CA 1
ATOM 1254 C C . LYS A 1 156 ? -5.035 -6.254 0.207 1 96.5 156 LYS A C 1
ATOM 1256 O O . LYS A 1 156 ? -4.27 -6.82 -0.575 1 96.5 156 LYS A O 1
ATOM 1261 N N . GLU A 1 157 ? -5.387 -5.016 0.096 1 92.62 157 GLU A N 1
ATOM 1262 C CA . GLU A 1 157 ? -4.918 -4.195 -1.02 1 92.62 157 GLU A CA 1
ATOM 1263 C C . GLU A 1 157 ? -3.398 -4.059 -1.003 1 92.62 157 GLU A C 1
ATOM 1265 O O . GLU A 1 157 ? -2.754 -4.125 -2.051 1 92.62 157 GLU A O 1
ATOM 1270 N N . THR A 1 158 ? -2.85 -3.857 0.169 1 95.62 158 THR A N 1
ATOM 1271 C CA . THR A 1 158 ? -1.406 -3.695 0.314 1 95.62 158 THR A CA 1
ATOM 1272 C C . THR A 1 158 ? -0.679 -4.988 -0.035 1 95.62 158 THR A C 1
ATOM 1274 O O . THR A 1 158 ? 0.298 -4.977 -0.787 1 95.62 158 THR A O 1
ATOM 1277 N N . LEU A 1 159 ? -1.154 -6.109 0.455 1 96.19 159 LEU A N 1
ATOM 1278 C CA . LEU A 1 159 ? -0.559 -7.414 0.179 1 96.19 159 LEU A CA 1
ATOM 1279 C C . LEU A 1 159 ? -0.579 -7.715 -1.316 1 96.19 159 LEU A C 1
ATOM 1281 O O . LEU A 1 159 ? 0.422 -8.164 -1.876 1 96.19 159 LEU A O 1
ATOM 1285 N N . GLU A 1 160 ? -1.695 -7.469 -1.955 1 92.44 160 GLU A N 1
ATOM 1286 C CA . GLU A 1 160 ? -1.845 -7.746 -3.379 1 92.44 160 GLU A CA 1
ATOM 1287 C C . GLU A 1 160 ? -0.867 -6.918 -4.211 1 92.44 160 GLU A C 1
ATOM 1289 O O . GLU A 1 160 ? -0.218 -7.441 -5.117 1 92.44 160 GLU A O 1
ATOM 1294 N N . ARG A 1 161 ? -0.755 -5.672 -3.857 1 90.75 161 ARG A N 1
ATOM 1295 C CA . ARG A 1 161 ? 0.172 -4.809 -4.578 1 90.75 161 ARG A CA 1
ATOM 1296 C C . ARG A 1 161 ? 1.603 -5.324 -4.469 1 90.75 161 ARG A C 1
ATOM 1298 O O . ARG A 1 161 ? 2.299 -5.457 -5.477 1 90.75 161 ARG A O 1
ATOM 1305 N N . LEU A 1 162 ? 2.035 -5.629 -3.297 1 94.69 162 LEU A N 1
ATOM 1306 C CA . LEU A 1 162 ? 3.408 -6.066 -3.072 1 94.69 162 LEU A CA 1
ATOM 1307 C C . LEU A 1 162 ? 3.654 -7.43 -3.709 1 94.69 162 LEU A C 1
ATOM 1309 O O . LEU A 1 162 ? 4.738 -7.688 -4.234 1 94.69 162 LEU A O 1
ATOM 1313 N N . PHE A 1 163 ? 2.648 -8.297 -3.65 1 94.5 163 PHE A N 1
ATOM 1314 C CA . PHE A 1 163 ? 2.762 -9.617 -4.266 1 94.5 163 PHE A CA 1
ATOM 1315 C C . PHE A 1 163 ? 3.035 -9.5 -5.758 1 94.5 163 PHE A C 1
ATOM 1317 O O . PHE A 1 163 ? 3.963 -10.125 -6.277 1 94.5 163 PHE A O 1
ATOM 1324 N N . PHE A 1 164 ? 2.334 -8.664 -6.465 1 91.12 164 PHE A N 1
ATOM 1325 C CA . PHE A 1 164 ? 2.438 -8.602 -7.918 1 91.12 164 PHE A CA 1
ATOM 1326 C C . PHE A 1 164 ? 3.711 -7.875 -8.336 1 91.12 164 PHE A C 1
ATOM 1328 O O . PHE A 1 164 ? 4.203 -8.078 -9.453 1 91.12 164 PHE A O 1
ATOM 1335 N N . LEU A 1 165 ? 4.273 -7.102 -7.453 1 90.06 165 LEU A N 1
ATOM 1336 C CA . LEU A 1 165 ? 5.574 -6.504 -7.738 1 90.06 165 LEU A CA 1
ATOM 1337 C C . LEU A 1 165 ? 6.668 -7.566 -7.742 1 90.06 165 LEU A C 1
ATOM 1339 O O . LEU A 1 165 ? 7.652 -7.445 -8.477 1 90.06 165 LEU A O 1
ATOM 1343 N N . THR A 1 166 ? 6.453 -8.641 -6.965 1 91 166 THR A N 1
ATOM 1344 C CA . THR A 1 166 ? 7.523 -9.617 -6.809 1 91 1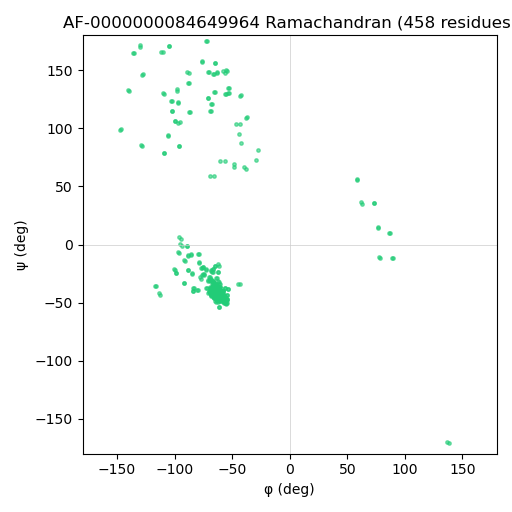66 THR A CA 1
ATOM 1345 C C . THR A 1 166 ? 7.293 -10.82 -7.711 1 91 166 THR A C 1
ATOM 1347 O O . THR A 1 166 ? 8.227 -11.578 -8 1 91 166 THR A O 1
ATOM 1350 N N . THR A 1 167 ? 6.09 -11.055 -8.125 1 88.31 167 THR A N 1
ATOM 1351 C CA . THR A 1 167 ? 5.73 -12.25 -8.883 1 88.31 167 THR A CA 1
ATOM 1352 C C . THR A 1 167 ? 6.551 -12.344 -10.164 1 88.31 167 THR A C 1
ATOM 1354 O O . THR A 1 167 ? 7 -13.43 -10.539 1 88.31 167 THR A O 1
ATOM 1357 N N . ARG A 1 168 ? 6.777 -11.234 -10.844 1 82.62 168 ARG A N 1
ATOM 1358 C CA . ARG A 1 168 ? 7.543 -11.242 -12.086 1 82.62 168 ARG A CA 1
ATOM 1359 C C . ARG A 1 168 ? 8.977 -11.68 -11.844 1 82.62 168 ARG A C 1
ATOM 1361 O O . ARG A 1 168 ? 9.562 -12.391 -12.664 1 82.62 168 ARG A O 1
ATOM 1368 N N . ILE A 1 169 ? 9.5 -11.273 -10.773 1 80.81 169 ILE A N 1
ATOM 1369 C CA . ILE A 1 169 ? 10.883 -11.602 -10.445 1 80.81 169 ILE A CA 1
ATOM 1370 C C . ILE A 1 169 ? 10.992 -13.086 -10.109 1 80.81 169 ILE A C 1
ATOM 1372 O O . ILE A 1 169 ? 11.953 -13.75 -10.523 1 80.81 169 ILE A O 1
ATOM 1376 N N . TRP A 1 170 ? 10.008 -13.492 -9.414 1 83.81 170 TRP A N 1
ATOM 1377 C CA . TRP A 1 170 ? 9.938 -14.922 -9.133 1 83.81 170 TRP A CA 1
ATOM 1378 C C . TRP A 1 170 ? 9.977 -15.734 -10.422 1 83.81 170 TRP A C 1
ATOM 1380 O O . TRP A 1 170 ? 10.789 -16.656 -10.555 1 83.81 170 TRP A O 1
ATOM 1390 N N . LEU A 1 171 ? 9.234 -15.391 -11.383 1 85.19 171 LEU A N 1
ATOM 1391 C CA . LEU A 1 171 ? 9.133 -16.125 -12.641 1 85.19 171 LEU A CA 1
ATOM 1392 C C . LEU A 1 171 ? 10.422 -16.016 -13.438 1 85.19 171 LEU A C 1
ATOM 1394 O O . LEU A 1 171 ? 10.789 -16.953 -14.156 1 85.19 171 LEU A O 1
ATOM 1398 N N . MET A 1 172 ? 11.078 -14.984 -13.289 1 84.06 172 MET A N 1
ATOM 1399 C CA . MET A 1 172 ? 12.344 -14.797 -13.984 1 84.06 172 MET A CA 1
ATOM 1400 C C . MET A 1 172 ? 13.453 -15.617 -13.344 1 84.06 172 MET A C 1
ATOM 1402 O O . MET A 1 172 ? 14.391 -16.047 -14.023 1 84.06 172 MET A O 1
ATOM 1406 N N . LYS A 1 173 ? 13.328 -15.914 -12.109 1 84.44 173 LYS A N 1
ATOM 1407 C CA . LYS A 1 173 ? 14.422 -16.531 -11.367 1 84.44 173 LYS A CA 1
ATOM 1408 C C . LYS A 1 173 ? 14.234 -18.047 -11.266 1 84.44 173 LYS A C 1
ATOM 1410 O O . LYS A 1 173 ? 15.211 -18.797 -11.203 1 84.44 173 LYS A O 1
ATOM 1415 N N . VAL A 1 174 ? 13.102 -18.516 -11.352 1 85.25 174 VAL A N 1
ATOM 1416 C CA . VAL A 1 174 ? 12.75 -19.906 -11.094 1 85.25 174 VAL A CA 1
ATOM 1417 C C . VAL A 1 174 ? 13.438 -20.812 -12.117 1 85.25 174 VAL A C 1
ATOM 1419 O O . VAL A 1 174 ? 13.93 -21.891 -11.766 1 85.25 174 VAL A O 1
ATOM 1422 N N . PRO A 1 175 ? 13.562 -20.344 -13.367 1 85.06 175 PRO A N 1
ATOM 1423 C CA . PRO A 1 175 ? 14.203 -21.234 -14.344 1 85.06 175 PRO A CA 1
ATOM 1424 C C . PRO A 1 175 ? 15.648 -21.562 -13.984 1 85.06 175 PRO A C 1
ATOM 1426 O O . PRO A 1 175 ? 16.203 -22.547 -14.484 1 85.06 175 PRO A O 1
ATOM 1429 N N . ASN A 1 176 ? 16.234 -20.797 -13.109 1 85.25 176 ASN A N 1
ATOM 1430 C CA . ASN A 1 176 ? 17.625 -21.016 -12.742 1 85.25 176 ASN A CA 1
ATOM 1431 C C . ASN A 1 176 ? 17.734 -21.844 -11.461 1 85.25 176 ASN A C 1
ATOM 1433 O O . ASN A 1 176 ? 18.844 -22.078 -10.969 1 85.25 176 ASN A O 1
ATOM 1437 N N . LEU A 1 177 ? 16.688 -22.312 -10.992 1 86.75 177 LEU A N 1
ATOM 1438 C CA . LEU A 1 177 ? 16.672 -23.094 -9.758 1 86.75 177 LEU A CA 1
ATOM 1439 C C . LEU A 1 177 ? 16.328 -24.547 -10.039 1 86.75 177 LEU A C 1
ATOM 1441 O O . LEU A 1 177 ? 15.945 -24.891 -11.156 1 86.75 177 LEU A O 1
ATOM 1445 N N . ASP A 1 178 ? 16.609 -25.328 -8.984 1 90.38 178 ASP A N 1
ATOM 1446 C CA . ASP A 1 178 ? 16.25 -26.734 -9.094 1 90.38 178 ASP A CA 1
ATOM 1447 C C . ASP A 1 178 ? 14.727 -26.906 -9.117 1 90.38 178 ASP A C 1
ATOM 1449 O O . ASP A 1 178 ? 14.039 -26.531 -8.164 1 90.38 178 ASP A O 1
ATOM 1453 N N . TRP A 1 179 ? 14.273 -27.484 -10.172 1 91.88 179 TRP A N 1
ATOM 1454 C CA . TRP A 1 179 ? 12.836 -27.625 -10.398 1 91.88 179 TRP A CA 1
ATOM 1455 C C . TRP A 1 179 ? 12.18 -28.375 -9.25 1 91.88 179 TRP A C 1
ATOM 1457 O O . TRP A 1 179 ? 11.164 -27.938 -8.703 1 91.88 179 TRP A O 1
ATOM 1467 N N . ASN A 1 180 ? 12.734 -29.484 -8.914 1 93 180 ASN A N 1
ATOM 1468 C CA . ASN A 1 180 ? 12.141 -30.312 -7.867 1 93 180 ASN A CA 1
ATOM 1469 C C . ASN A 1 180 ? 12.07 -29.562 -6.535 1 93 180 ASN A C 1
ATOM 1471 O O . ASN A 1 180 ? 11.094 -29.703 -5.797 1 93 180 ASN A O 1
ATOM 1475 N N . GLU A 1 181 ? 13.047 -28.797 -6.281 1 91.31 181 GLU A N 1
ATOM 1476 C CA . GLU A 1 181 ? 13.062 -28.031 -5.039 1 91.31 181 GLU A CA 1
ATOM 1477 C C . GLU A 1 181 ? 11.977 -26.953 -5.039 1 91.31 181 GLU A C 1
ATOM 1479 O O . GLU A 1 181 ? 11.312 -26.734 -4.027 1 91.31 181 GLU A O 1
ATOM 1484 N N . VAL A 1 182 ? 11.898 -26.359 -6.16 1 91.12 182 VAL A N 1
ATOM 1485 C CA . VAL A 1 182 ? 10.922 -25.281 -6.273 1 91.12 182 VAL A CA 1
ATOM 1486 C C . VAL A 1 182 ? 9.508 -25.828 -6.125 1 91.12 182 VAL A C 1
ATOM 1488 O O . VAL A 1 182 ? 8.703 -25.297 -5.352 1 91.12 182 VAL A O 1
ATOM 1491 N N . VAL A 1 183 ? 9.219 -26.859 -6.832 1 94.69 183 VAL A N 1
ATOM 1492 C CA . VAL A 1 183 ? 7.883 -27.453 -6.812 1 94.69 183 VAL A CA 1
ATOM 1493 C C . VAL A 1 183 ? 7.578 -27.984 -5.418 1 94.69 183 VAL A C 1
ATOM 1495 O O . VAL A 1 183 ? 6.48 -27.781 -4.895 1 94.69 183 VAL A O 1
ATOM 1498 N N . GLN A 1 184 ? 8.523 -28.609 -4.824 1 94.19 184 GLN A N 1
ATOM 1499 C CA . GLN A 1 184 ? 8.328 -29.188 -3.494 1 94.19 184 GLN A CA 1
ATOM 1500 C C . GLN A 1 184 ? 8.094 -28.094 -2.459 1 94.19 184 GLN A C 1
ATOM 1502 O O . GLN A 1 184 ? 7.27 -28.25 -1.559 1 94.19 184 GLN A O 1
ATOM 1507 N N . ALA A 1 185 ? 8.859 -27.078 -2.529 1 92.62 185 ALA A N 1
ATOM 1508 C CA . ALA A 1 185 ? 8.688 -25.969 -1.598 1 92.62 185 ALA A CA 1
ATOM 1509 C C . ALA A 1 185 ? 7.297 -25.375 -1.719 1 92.62 185 ALA A C 1
ATOM 1511 O O . ALA A 1 185 ? 6.656 -25.062 -0.71 1 92.62 185 ALA A O 1
ATOM 1512 N N . THR A 1 186 ? 6.887 -25.156 -2.959 1 94.44 186 THR A N 1
ATOM 1513 C CA . THR A 1 186 ? 5.551 -24.609 -3.205 1 94.44 186 THR A CA 1
ATOM 1514 C C . THR A 1 186 ? 4.484 -25.562 -2.664 1 94.44 186 THR A C 1
ATOM 1516 O O . THR A 1 186 ? 3.545 -25.125 -1.993 1 94.44 186 THR A O 1
ATOM 1519 N N . ARG A 1 187 ? 4.652 -26.797 -2.943 1 96.62 187 ARG A N 1
ATOM 1520 C CA . ARG A 1 187 ? 3.725 -27.812 -2.473 1 96.62 187 ARG A CA 1
ATOM 1521 C C . ARG A 1 187 ? 3.635 -27.812 -0.951 1 96.62 187 ARG A C 1
ATOM 1523 O O . ARG A 1 187 ? 2.539 -27.859 -0.388 1 96.62 187 ARG A O 1
ATOM 1530 N N . GLU A 1 188 ? 4.727 -27.797 -0.323 1 96.69 188 GLU A N 1
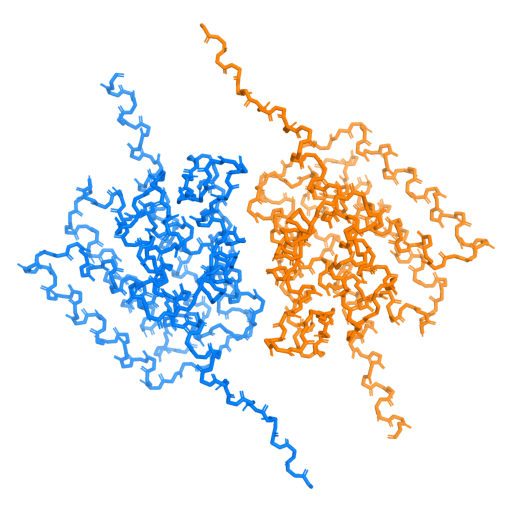ATOM 1531 C CA . GLU A 1 188 ? 4.793 -27.859 1.134 1 96.69 188 GLU A CA 1
ATOM 1532 C C . GLU A 1 188 ? 4.117 -26.641 1.765 1 96.69 188 GLU A C 1
ATOM 1534 O O . GLU A 1 188 ? 3.418 -26.766 2.773 1 96.69 188 GLU A O 1
ATOM 1539 N N . GLU A 1 189 ? 4.371 -25.516 1.266 1 96.31 189 GLU A N 1
ATOM 1540 C CA . GLU A 1 189 ? 3.709 -24.312 1.779 1 96.31 189 GLU A CA 1
ATOM 1541 C C . GLU A 1 189 ? 2.191 -24.469 1.749 1 96.31 189 GLU A C 1
ATOM 1543 O O . GLU A 1 189 ? 1.518 -24.234 2.752 1 96.31 189 GLU A O 1
ATOM 1548 N N . ILE A 1 190 ? 1.689 -24.875 0.603 1 97.31 190 ILE A N 1
ATOM 1549 C CA . ILE A 1 190 ? 0.245 -24.969 0.424 1 97.31 190 ILE A CA 1
ATOM 1550 C C . ILE A 1 190 ? -0.317 -26.062 1.332 1 97.31 190 ILE A C 1
ATOM 1552 O O . ILE A 1 190 ? -1.37 -25.875 1.949 1 97.31 190 ILE A O 1
ATOM 1556 N N . ALA A 1 191 ? 0.398 -27.156 1.439 1 97.94 191 ALA A N 1
ATOM 1557 C CA . ALA A 1 191 ? -0.026 -28.234 2.32 1 97.94 191 ALA A CA 1
ATOM 1558 C C . ALA A 1 191 ? -0.088 -27.781 3.771 1 97.94 191 ALA A C 1
ATOM 1560 O O . ALA A 1 191 ? -1.041 -28.094 4.488 1 97.94 191 ALA A O 1
ATOM 1561 N N . MET A 1 192 ? 0.879 -27.062 4.207 1 97.94 192 MET A N 1
ATOM 1562 C CA . MET A 1 192 ? 0.93 -26.562 5.578 1 97.94 192 MET A CA 1
ATOM 1563 C C . MET A 1 192 ? -0.182 -25.547 5.832 1 97.94 192 MET A C 1
ATOM 1565 O O . MET A 1 192 ? -0.781 -25.531 6.91 1 97.94 192 MET A O 1
ATOM 1569 N N . ILE A 1 193 ? -0.417 -24.734 4.883 1 97.56 193 ILE A N 1
ATOM 1570 C CA . ILE A 1 193 ? -1.494 -23.75 4.996 1 97.56 193 ILE A CA 1
ATOM 1571 C C . ILE A 1 193 ? -2.836 -24.469 5.109 1 97.56 193 ILE A C 1
ATOM 1573 O O . ILE A 1 193 ? -3.664 -24.125 5.953 1 97.56 193 ILE A O 1
ATOM 1577 N N . LEU A 1 194 ? -3.049 -25.438 4.227 1 97.38 194 LEU A N 1
ATOM 1578 C CA . LEU A 1 194 ? -4.273 -26.219 4.266 1 97.38 194 LEU A CA 1
ATOM 1579 C C . LEU A 1 194 ? -4.461 -26.875 5.633 1 97.38 194 LEU A C 1
ATOM 1581 O O . LEU A 1 194 ? -5.559 -26.828 6.199 1 97.38 194 LEU A O 1
ATOM 1585 N N . GLN A 1 195 ? -3.441 -27.438 6.125 1 97.88 195 GLN A N 1
ATOM 1586 C CA . GLN A 1 195 ? -3.486 -28.062 7.438 1 97.88 195 GLN A CA 1
ATOM 1587 C C . GLN A 1 195 ? -3.85 -27.062 8.523 1 97.88 195 GLN A C 1
ATOM 1589 O O . GLN A 1 195 ? -4.648 -27.359 9.414 1 97.88 195 GLN A O 1
ATOM 1594 N N . ALA A 1 196 ? -3.258 -25.922 8.492 1 97.75 196 ALA A N 1
ATOM 1595 C CA . ALA A 1 196 ? -3.541 -24.859 9.461 1 97.75 196 ALA A CA 1
ATOM 1596 C C . ALA A 1 196 ? -5 -24.422 9.391 1 97.75 196 ALA A C 1
ATOM 1598 O O . ALA A 1 196 ? -5.648 -24.219 10.414 1 97.75 196 ALA A O 1
ATOM 1599 N N . ILE A 1 197 ? -5.488 -24.266 8.18 1 96.81 197 ILE A N 1
ATOM 1600 C CA . ILE A 1 197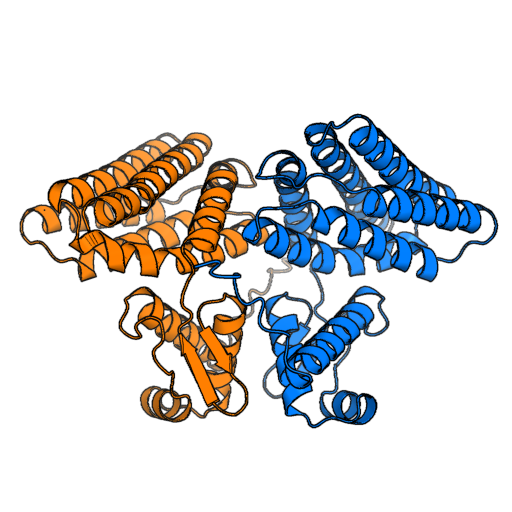 ? -6.875 -23.875 7.961 1 96.81 197 ILE A CA 1
ATOM 1601 C C . ILE A 1 197 ? -7.809 -24.938 8.531 1 96.81 197 ILE A C 1
ATOM 1603 O O . ILE A 1 197 ? -8.773 -24.609 9.234 1 96.81 197 ILE A O 1
ATOM 1607 N N . GLU A 1 198 ? -7.555 -26.141 8.281 1 95.94 198 GLU A N 1
ATOM 1608 C CA . GLU A 1 198 ? -8.375 -27.25 8.758 1 95.94 198 GLU A CA 1
ATOM 1609 C C . GLU A 1 198 ? -8.352 -27.344 10.281 1 95.94 198 GLU A C 1
ATOM 1611 O O . GLU A 1 198 ? -9.328 -27.766 10.898 1 95.94 198 GLU A O 1
ATOM 1616 N N . ALA A 1 199 ? -7.312 -26.922 10.883 1 96.38 199 ALA A N 1
ATOM 1617 C CA . ALA A 1 199 ? -7.156 -26.922 12.336 1 96.38 199 ALA A CA 1
ATOM 1618 C C . ALA A 1 199 ? -7.688 -25.609 12.938 1 96.38 199 ALA A C 1
ATOM 1620 O O . ALA A 1 199 ? -7.516 -25.359 14.133 1 96.38 199 ALA A O 1
ATOM 1621 N N . ASP A 1 200 ? -8.172 -24.688 12.133 1 94.94 200 ASP A N 1
ATOM 1622 C CA . ASP A 1 200 ? -8.703 -23.391 12.531 1 94.94 200 ASP A CA 1
ATOM 1623 C C . ASP A 1 200 ? -7.617 -22.531 13.195 1 94.94 200 ASP A C 1
ATOM 1625 O O . ASP A 1 200 ? -7.871 -21.891 14.211 1 94.94 200 ASP A O 1
ATOM 1629 N N . ASP A 1 201 ? -6.484 -22.672 12.727 1 96.69 201 ASP A N 1
ATOM 1630 C CA . ASP A 1 201 ? -5.336 -21.938 13.258 1 96.69 201 ASP A CA 1
ATOM 1631 C C . ASP A 1 201 ? -4.871 -20.875 12.273 1 96.69 201 ASP A C 1
ATOM 1633 O O . ASP A 1 201 ? -3.799 -20.984 11.68 1 96.69 201 ASP A O 1
ATOM 1637 N N . MET A 1 202 ? -5.566 -19.812 12.258 1 96 202 MET A N 1
ATOM 1638 C CA . MET A 1 202 ? -5.293 -18.734 11.305 1 96 202 MET A CA 1
ATOM 1639 C C . MET A 1 202 ? -3.967 -18.047 11.617 1 96 202 MET A C 1
ATOM 1641 O O . MET A 1 202 ? -3.297 -17.531 10.719 1 96 202 MET A O 1
ATOM 1645 N N . GLN A 1 203 ? -3.592 -18 12.844 1 96.69 203 GLN A N 1
ATOM 1646 C CA . GLN A 1 203 ? -2.299 -17.422 13.195 1 96.69 203 GLN A CA 1
ATOM 1647 C C . GLN A 1 203 ? -1.16 -18.141 12.484 1 96.69 203 GLN A C 1
ATOM 1649 O O . GLN A 1 203 ? -0.26 -17.516 11.93 1 96.69 203 GLN A O 1
ATOM 1654 N N . SER A 1 204 ? -1.254 -19.422 12.453 1 97.44 204 SER A N 1
ATOM 1655 C CA . SER A 1 204 ? -0.229 -20.219 11.781 1 97.44 204 SER A CA 1
ATOM 1656 C C . SER A 1 204 ? -0.228 -19.969 10.273 1 97.44 204 SER A C 1
ATOM 1658 O O . SER A 1 204 ? 0.823 -20.016 9.633 1 97.44 204 SER A O 1
ATOM 1660 N N . VAL A 1 205 ? -1.34 -19.672 9.664 1 97.25 205 VAL A N 1
ATOM 1661 C CA . VAL A 1 205 ? -1.424 -19.375 8.242 1 97.25 205 VAL A CA 1
ATOM 1662 C C . VAL A 1 205 ? -0.498 -18.203 7.91 1 97.25 205 VAL A C 1
ATOM 1664 O O . VAL A 1 205 ? 0.303 -18.281 6.973 1 97.25 205 VAL A O 1
ATOM 1667 N N . GLY A 1 206 ? -0.559 -17.141 8.703 1 96.81 206 GLY A N 1
ATOM 1668 C CA . GLY A 1 206 ? 0.295 -15.992 8.492 1 96.81 206 GLY A CA 1
ATOM 1669 C C . GLY A 1 206 ? 1.769 -16.297 8.688 1 96.81 206 GLY A C 1
ATOM 1670 O O . GLY A 1 206 ? 2.607 -15.836 7.91 1 96.81 206 GLY A O 1
ATOM 1671 N N . VAL A 1 207 ? 2.057 -17.078 9.664 1 97.69 207 VAL A N 1
ATOM 1672 C CA . VAL A 1 207 ? 3.441 -17.406 10 1 97.69 207 VAL A CA 1
ATOM 1673 C C . VAL A 1 207 ? 4.043 -18.281 8.898 1 97.69 207 VAL A C 1
ATOM 1675 O O . VAL A 1 207 ? 5.203 -18.094 8.516 1 97.69 207 VAL A O 1
ATOM 1678 N N . ILE A 1 208 ? 3.285 -19.234 8.398 1 97.5 208 ILE A N 1
ATOM 1679 C CA . ILE A 1 208 ? 3.742 -20.109 7.316 1 97.5 208 ILE A CA 1
ATOM 1680 C C . ILE A 1 208 ? 4.039 -19.266 6.074 1 97.5 208 ILE A C 1
ATOM 1682 O O . ILE A 1 208 ? 5.082 -19.438 5.441 1 97.5 208 ILE A O 1
ATOM 1686 N N . ALA A 1 209 ? 3.131 -18.375 5.746 1 96.69 209 ALA A N 1
ATOM 1687 C CA . ALA A 1 209 ? 3.352 -17.469 4.613 1 96.69 209 ALA A CA 1
ATOM 1688 C C . ALA A 1 209 ? 4.625 -16.656 4.801 1 96.69 209 ALA A C 1
ATOM 1690 O O . ALA A 1 209 ? 5.422 -16.516 3.871 1 96.69 209 ALA A O 1
ATOM 1691 N N . GLN A 1 210 ? 4.812 -16.109 5.965 1 97.31 210 GLN A N 1
ATOM 1692 C CA . GLN A 1 210 ? 5.988 -15.32 6.297 1 97.31 210 GLN A CA 1
ATOM 1693 C C . GLN A 1 210 ? 7.273 -16.109 6.059 1 97.31 210 GLN A C 1
ATOM 1695 O O . GLN A 1 210 ? 8.195 -15.617 5.41 1 97.31 210 GLN A O 1
ATOM 1700 N N . LEU A 1 211 ? 7.316 -17.312 6.582 1 96.81 211 LEU A N 1
ATOM 1701 C CA . LEU A 1 211 ? 8.492 -18.172 6.465 1 96.81 211 LEU A CA 1
ATOM 1702 C C . LEU A 1 211 ? 8.789 -18.484 5 1 96.81 211 LEU A C 1
ATOM 1704 O O . LEU A 1 211 ? 9.945 -18.5 4.586 1 96.81 211 LEU A O 1
ATOM 1708 N N . ASN A 1 212 ? 7.797 -18.75 4.277 1 94.88 212 ASN A N 1
ATOM 1709 C CA . ASN A 1 212 ? 7.98 -19.078 2.865 1 94.88 212 ASN A CA 1
ATOM 1710 C C . ASN A 1 212 ? 8.523 -17.875 2.088 1 94.88 212 ASN A C 1
ATOM 1712 O O . ASN A 1 212 ? 9.375 -18.031 1.21 1 94.88 212 ASN A O 1
ATOM 1716 N N . ILE A 1 213 ? 8.031 -16.719 2.338 1 94.94 213 ILE A N 1
ATOM 1717 C CA . ILE A 1 213 ? 8.516 -15.516 1.672 1 94.94 213 ILE A CA 1
ATOM 1718 C C . ILE A 1 213 ? 9.984 -15.289 2.031 1 94.94 213 ILE A C 1
ATOM 1720 O O . ILE A 1 213 ? 10.797 -14.93 1.172 1 94.94 213 ILE A O 1
ATOM 1724 N N . LYS A 1 214 ? 10.305 -15.5 3.283 1 95.25 214 LYS A N 1
ATOM 1725 C CA . LYS A 1 214 ? 11.688 -15.367 3.721 1 95.25 214 LYS A CA 1
ATOM 1726 C C . LYS A 1 214 ? 12.602 -16.312 2.953 1 95.25 214 LYS A C 1
ATOM 1728 O O . LYS A 1 214 ? 13.688 -15.922 2.514 1 95.25 214 LYS A O 1
ATOM 1733 N N . ARG A 1 215 ? 12.188 -17.484 2.805 1 91.56 215 ARG A N 1
ATOM 1734 C CA . ARG A 1 215 ? 12.969 -18.484 2.07 1 91.56 215 ARG A CA 1
ATOM 1735 C C . ARG A 1 215 ? 13.125 -18.078 0.608 1 91.56 215 ARG A C 1
ATOM 1737 O O . ARG A 1 215 ? 14.211 -18.219 0.034 1 91.56 215 ARG A O 1
ATOM 1744 N N . THR A 1 216 ? 12.039 -17.672 0.056 1 88.69 216 THR A N 1
ATOM 1745 C CA . THR A 1 216 ? 12.07 -17.234 -1.335 1 88.69 216 THR A CA 1
ATOM 1746 C C . THR A 1 216 ? 13.031 -16.062 -1.514 1 88.69 216 THR A C 1
ATOM 1748 O O . THR A 1 216 ? 13.844 -16.047 -2.445 1 88.69 216 THR A O 1
ATOM 1751 N N . MET A 1 217 ? 12.922 -15.102 -0.646 1 89.38 217 MET A N 1
ATOM 1752 C CA . MET A 1 217 ? 13.82 -13.945 -0.697 1 89.38 217 MET A CA 1
ATOM 1753 C C . MET A 1 217 ? 15.281 -14.391 -0.638 1 89.38 217 MET A C 1
ATOM 1755 O O . MET A 1 217 ? 16.109 -13.938 -1.434 1 89.38 217 MET A O 1
ATOM 1759 N N . ASN A 1 218 ? 15.578 -15.281 0.245 1 88.38 218 ASN A N 1
ATOM 1760 C CA . ASN A 1 218 ? 16.938 -15.773 0.424 1 88.38 218 ASN A CA 1
ATOM 1761 C C . ASN A 1 218 ? 17.438 -16.5 -0.819 1 88.38 218 ASN A C 1
ATOM 1763 O O . ASN A 1 218 ? 18.609 -16.359 -1.198 1 88.38 218 ASN A O 1
ATOM 1767 N N . ARG A 1 219 ? 16.609 -17.234 -1.397 1 82.88 219 ARG A N 1
ATOM 1768 C CA . ARG A 1 219 ? 16.953 -18 -2.596 1 82.88 219 ARG A CA 1
ATOM 1769 C C . ARG A 1 219 ? 17.266 -17.062 -3.76 1 82.88 219 ARG A C 1
ATOM 1771 O O . ARG A 1 219 ? 18.203 -17.312 -4.531 1 82.88 219 ARG A O 1
ATOM 1778 N N . TYR A 1 220 ? 16.516 -16.031 -3.844 1 79.12 220 TYR A N 1
ATOM 1779 C CA . TYR A 1 220 ? 16.625 -15.133 -4.996 1 79.12 220 TYR A CA 1
ATOM 1780 C C . TYR A 1 220 ? 17.75 -14.117 -4.781 1 79.12 220 TYR A C 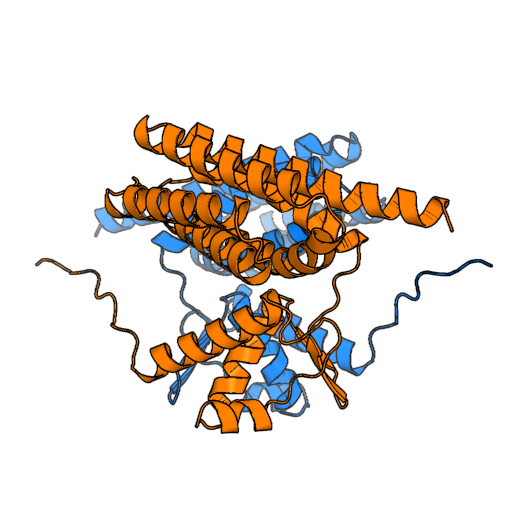1
ATOM 1782 O O . TYR A 1 220 ? 18.406 -13.703 -5.734 1 79.12 220 TYR A O 1
ATOM 1790 N N . MET A 1 221 ? 17.891 -13.625 -3.664 1 75.81 221 MET A N 1
ATOM 1791 C CA . MET A 1 221 ? 18.859 -12.562 -3.408 1 75.81 221 MET A CA 1
ATOM 1792 C C . MET A 1 221 ? 20.266 -13.133 -3.244 1 75.81 221 MET A C 1
ATOM 1794 O O . MET A 1 221 ? 21.25 -12.484 -3.596 1 75.81 221 MET A O 1
ATOM 1798 N N . HIS A 1 222 ? 20.453 -14.141 -2.67 1 64.56 222 HIS A N 1
ATOM 1799 C CA . HIS A 1 222 ? 21.781 -14.734 -2.512 1 64.56 222 HIS A CA 1
ATOM 1800 C C . HIS A 1 222 ? 22.219 -15.43 -3.795 1 64.56 222 HIS A C 1
ATOM 1802 O O . HIS A 1 222 ? 23.422 -15.523 -4.07 1 64.56 222 HIS A O 1
ATOM 1808 N N . ALA A 1 223 ? 21.328 -15.883 -4.531 1 56.78 223 ALA A N 1
ATOM 1809 C CA . ALA A 1 223 ? 21.797 -16.5 -5.77 1 56.78 223 ALA A CA 1
ATOM 1810 C C . ALA A 1 223 ? 22.453 -15.453 -6.676 1 56.78 223 ALA A C 1
ATOM 1812 O O . ALA A 1 223 ? 23.391 -15.773 -7.41 1 56.78 223 ALA A O 1
ATOM 1813 N N . SER A 1 224 ? 22.047 -14.289 -6.727 1 52 224 SER A N 1
ATOM 1814 C CA . SER A 1 224 ? 22.656 -13.25 -7.551 1 52 224 SER A CA 1
ATOM 1815 C C . SER A 1 224 ? 24.062 -12.914 -7.07 1 52 224 SER A C 1
ATOM 1817 O O . SER A 1 224 ? 24.938 -12.578 -7.871 1 52 224 SER A O 1
ATOM 1819 N N . GLU A 1 225 ? 24.328 -12.812 -5.793 1 48.88 225 GLU A N 1
ATOM 1820 C CA . GLU A 1 225 ? 25.688 -12.516 -5.328 1 48.88 225 GLU A CA 1
ATOM 1821 C C . GLU A 1 225 ? 26.656 -13.609 -5.754 1 48.88 225 GLU A C 1
ATOM 1823 O O . GLU A 1 225 ? 27.828 -13.336 -6.031 1 48.88 225 GLU A O 1
ATOM 1828 N N . GLN A 1 226 ? 26.312 -14.781 -5.758 1 46.97 226 GLN A N 1
ATOM 1829 C CA . GLN A 1 226 ? 27.25 -15.812 -6.188 1 46.97 226 GLN A CA 1
ATOM 1830 C C . GLN A 1 226 ? 27.531 -15.703 -7.684 1 46.97 226 GLN A C 1
ATOM 1832 O O . GLN A 1 226 ? 28.641 -15.977 -8.125 1 46.97 226 GLN A O 1
ATOM 1837 N N . GLN A 1 227 ? 26.625 -15.445 -8.414 1 42.5 227 GLN A N 1
ATOM 1838 C CA . GLN A 1 227 ? 26.953 -15.32 -9.828 1 42.5 227 GLN A CA 1
ATOM 1839 C C . GLN A 1 227 ? 27.766 -14.055 -10.094 1 42.5 227 GLN A C 1
ATOM 1841 O O . GLN A 1 227 ? 28.562 -14.008 -11.039 1 42.5 227 GLN A O 1
ATOM 1846 N N . ALA A 1 228 ? 27.594 -13.047 -9.391 1 47.66 228 ALA A N 1
ATOM 1847 C CA . ALA A 1 228 ? 28.453 -11.883 -9.586 1 47.66 228 ALA A CA 1
ATOM 1848 C C . ALA A 1 228 ? 29.891 -12.188 -9.172 1 47.66 228 ALA A C 1
ATOM 1850 O O . ALA A 1 228 ? 30.828 -11.633 -9.742 1 47.66 228 ALA A O 1
ATOM 1851 N N . ASN A 1 229 ? 30.109 -12.906 -8.211 1 41.53 229 ASN A N 1
ATOM 1852 C CA . ASN A 1 229 ? 31.469 -13.273 -7.816 1 41.53 229 ASN A CA 1
ATOM 1853 C C . ASN A 1 229 ? 32.062 -14.328 -8.75 1 41.53 229 ASN A C 1
ATOM 1855 O O . ASN A 1 229 ? 33.25 -14.664 -8.648 1 41.53 229 ASN A O 1
ATOM 1859 N N . GLN A 1 230 ? 31.328 -14.961 -9.398 1 38.44 230 GLN A N 1
ATOM 1860 C CA . GLN A 1 230 ? 31.953 -15.922 -10.305 1 38.44 230 GLN A CA 1
ATOM 1861 C C . GLN A 1 230 ? 32.188 -15.289 -11.672 1 38.44 230 GLN A C 1
ATOM 1863 O O . GLN A 1 230 ? 32.875 -15.891 -12.523 1 38.44 230 GLN A O 1
ATOM 1868 N N . GLN A 1 231 ? 31.625 -14.156 -12.016 1 35.88 231 GLN A N 1
ATOM 1869 C CA . GLN A 1 231 ? 32.188 -13.523 -13.203 1 35.88 231 GLN A CA 1
ATOM 1870 C C . GLN A 1 231 ? 33.25 -12.516 -12.844 1 35.88 231 GLN A C 1
ATOM 1872 O O . GLN A 1 231 ? 33.156 -11.805 -11.844 1 35.88 231 GLN A O 1
ATOM 1877 N N . MET B 1 1 ? 36.75 3.439 -10.5 1 25.19 1 MET B N 1
ATOM 1878 C CA . MET B 1 1 ? 35.75 4.18 -11.258 1 25.19 1 MET B CA 1
ATOM 1879 C C . MET B 1 1 ? 34.469 4.316 -10.453 1 25.19 1 MET B C 1
ATOM 1881 O O . MET B 1 1 ? 33.906 3.32 -9.992 1 25.19 1 MET B O 1
ATOM 1885 N N . ASN B 1 2 ? 34.062 5.445 -9.719 1 26.27 2 ASN B N 1
ATOM 1886 C CA . ASN B 1 2 ? 33.156 5.914 -8.695 1 26.27 2 ASN B CA 1
ATOM 1887 C C . ASN B 1 2 ? 31.703 5.914 -9.195 1 26.27 2 ASN B C 1
ATOM 1889 O O . ASN B 1 2 ? 31.344 6.727 -10.047 1 26.27 2 ASN B O 1
ATOM 1893 N N . THR B 1 3 ? 31.125 4.867 -9.602 1 27.41 3 THR B N 1
ATOM 1894 C CA . THR B 1 3 ? 29.812 4.809 -10.258 1 27.41 3 THR B CA 1
ATOM 1895 C C . THR B 1 3 ? 28.75 5.457 -9.375 1 27.41 3 THR B C 1
ATOM 1897 O O . THR B 1 3 ? 28.328 4.875 -8.375 1 27.41 3 THR B O 1
ATOM 1900 N N . ALA B 1 4 ? 28.812 6.773 -9.281 1 34.19 4 ALA B N 1
ATOM 1901 C CA . ALA B 1 4 ? 27.875 7.715 -8.664 1 34.19 4 ALA B CA 1
ATOM 1902 C C . ALA B 1 4 ? 26.438 7.379 -9.023 1 34.19 4 ALA B C 1
ATOM 1904 O O . ALA B 1 4 ? 26.109 7.176 -10.195 1 34.19 4 ALA B O 1
ATOM 1905 N N . ALA B 1 5 ? 25.734 6.664 -8.25 1 36.78 5 ALA B N 1
ATOM 1906 C CA . ALA B 1 5 ? 24.297 6.438 -8.297 1 36.78 5 ALA B CA 1
ATOM 1907 C C . ALA B 1 5 ? 23.562 7.641 -8.891 1 36.78 5 ALA B C 1
ATOM 1909 O O . ALA B 1 5 ? 23.531 8.711 -8.281 1 36.78 5 ALA B O 1
ATOM 1910 N N . ASN B 1 6 ? 23.578 7.957 -10.133 1 36.72 6 ASN B N 1
ATOM 1911 C CA . ASN B 1 6 ? 23.031 9.078 -10.891 1 36.72 6 ASN B CA 1
ATOM 1912 C C . ASN B 1 6 ? 21.562 9.328 -10.539 1 36.72 6 ASN B C 1
ATOM 1914 O O . ASN B 1 6 ? 20.688 8.523 -10.883 1 36.72 6 ASN B O 1
ATOM 1918 N N . HIS B 1 7 ? 21.25 9.805 -9.336 1 41.09 7 HIS B N 1
ATOM 1919 C CA . HIS B 1 7 ? 19.969 10.422 -8.992 1 41.09 7 HIS B CA 1
ATOM 1920 C C . HIS B 1 7 ? 19.453 11.305 -10.125 1 41.09 7 HIS B C 1
ATOM 1922 O O . HIS B 1 7 ? 19.969 12.398 -10.344 1 41.09 7 HIS B O 1
ATOM 1928 N N . ARG B 1 8 ? 19.125 10.812 -11.156 1 44.62 8 ARG B N 1
ATOM 1929 C CA . ARG B 1 8 ? 18.672 11.633 -12.281 1 44.62 8 ARG B CA 1
ATOM 1930 C C . ARG B 1 8 ? 17.719 12.734 -11.805 1 44.62 8 ARG B C 1
ATOM 1932 O O . ARG B 1 8 ? 16.734 12.453 -11.133 1 44.62 8 ARG B O 1
ATOM 1939 N N . LYS B 1 9 ? 18.203 13.938 -11.734 1 51.81 9 LYS B N 1
ATOM 1940 C CA . LYS B 1 9 ? 17.469 15.18 -11.523 1 51.81 9 LYS B CA 1
ATOM 1941 C C . LYS B 1 9 ? 16.125 15.156 -12.266 1 51.81 9 LYS B C 1
ATOM 1943 O O . LYS B 1 9 ? 16.094 14.891 -13.469 1 51.81 9 LYS B O 1
ATOM 1948 N N . ARG B 1 10 ? 15.094 15.055 -11.469 1 61.91 10 ARG B N 1
ATOM 1949 C CA . ARG B 1 10 ? 13.781 15.125 -12.102 1 61.91 10 ARG B CA 1
ATOM 1950 C C . ARG B 1 10 ? 13.742 16.219 -13.156 1 61.91 10 ARG B C 1
ATOM 1952 O O . ARG B 1 10 ? 14.266 17.312 -12.945 1 61.91 10 ARG B O 1
ATOM 1959 N N . SER B 1 11 ? 13.32 15.859 -14.281 1 71.38 11 SER B N 1
ATOM 1960 C CA . SER B 1 11 ? 13.125 16.859 -15.32 1 71.38 11 SER B CA 1
ATOM 1961 C C . SER B 1 11 ? 12.156 17.953 -14.867 1 71.38 11 SER B C 1
ATOM 1963 O O . SER B 1 11 ? 11.406 17.766 -13.906 1 71.38 11 SER B O 1
ATOM 1965 N N . ILE B 1 12 ? 12.297 19.109 -15.312 1 67.44 12 ILE B N 1
ATOM 1966 C CA . ILE B 1 12 ? 11.398 20.219 -15.008 1 67.44 12 ILE B CA 1
ATOM 1967 C C . ILE B 1 12 ? 9.945 19.766 -15.125 1 67.44 12 ILE B C 1
ATOM 1969 O O . ILE B 1 12 ? 9.102 20.125 -14.305 1 67.44 12 ILE B O 1
ATOM 1973 N N . LYS B 1 13 ? 9.711 18.859 -16.078 1 73.62 13 LYS B N 1
ATOM 1974 C CA . LYS B 1 13 ? 8.359 18.344 -16.281 1 73.62 13 LYS B CA 1
ATOM 1975 C C . LYS B 1 13 ? 7.93 17.453 -15.133 1 73.62 13 LYS B C 1
ATOM 1977 O O . LYS B 1 13 ? 6.797 17.547 -14.656 1 73.62 13 LYS B O 1
ATOM 1982 N N . GLU B 1 14 ? 8.883 16.625 -14.68 1 74.44 14 GLU B N 1
ATOM 1983 C CA . GLU B 1 14 ? 8.602 15.734 -13.555 1 74.44 14 GLU B CA 1
ATOM 1984 C C . GLU B 1 14 ? 8.375 16.531 -12.273 1 74.44 14 GLU B C 1
ATOM 1986 O O . GLU B 1 14 ? 7.516 16.172 -11.461 1 74.44 14 GLU B O 1
ATOM 1991 N N . GLU B 1 15 ? 9.094 17.562 -12.188 1 78.88 15 GLU B N 1
ATOM 1992 C CA . GLU B 1 15 ? 8.938 18.422 -11.023 1 78.88 15 GLU B CA 1
ATOM 1993 C C . GLU B 1 15 ? 7.574 19.109 -11.023 1 78.88 15 GLU B C 1
ATOM 1995 O O . GLU B 1 15 ? 6.938 19.219 -9.969 1 78.88 15 GLU B O 1
ATOM 2000 N N . ARG B 1 16 ? 7.16 19.5 -12.164 1 82.88 16 ARG B N 1
ATOM 2001 C CA . ARG B 1 16 ? 5.859 20.156 -12.273 1 82.88 16 ARG B CA 1
ATOM 2002 C C . ARG B 1 16 ? 4.727 19.172 -11.992 1 82.88 16 ARG B C 1
ATOM 2004 O O . ARG B 1 16 ? 3.768 19.516 -11.297 1 82.88 16 ARG B O 1
ATOM 2011 N N . LEU B 1 17 ? 4.82 17.953 -12.523 1 85 17 LEU B N 1
ATOM 2012 C CA . LEU B 1 17 ? 3.834 16.906 -12.258 1 85 17 LEU B CA 1
ATOM 2013 C C . LEU B 1 17 ? 3.738 16.625 -10.766 1 85 17 LEU B C 1
ATOM 2015 O O . LEU B 1 17 ? 2.639 16.5 -10.219 1 85 17 LEU B O 1
ATOM 2019 N N . GLU B 1 18 ? 4.93 16.562 -10.219 1 88.38 18 GLU B N 1
ATOM 2020 C CA . GLU B 1 18 ? 4.969 16.297 -8.781 1 88.38 18 GLU B CA 1
ATOM 2021 C C . GLU B 1 18 ? 4.316 17.438 -7.996 1 88.38 18 GLU B C 1
ATOM 2023 O O . GLU B 1 18 ? 3.568 17.188 -7.051 1 88.38 18 GLU B O 1
ATOM 2028 N N . PHE B 1 19 ? 4.605 18.609 -8.469 1 92 19 PHE B N 1
ATOM 2029 C CA . PHE B 1 19 ? 4.016 19.766 -7.812 1 92 19 PHE B CA 1
ATOM 2030 C C . PHE B 1 19 ? 2.498 19.734 -7.914 1 92 19 PHE B C 1
ATOM 2032 O O . PHE B 1 19 ? 1.799 19.938 -6.918 1 92 19 PHE B O 1
ATOM 2039 N N . ILE B 1 20 ? 1.978 19.5 -9.039 1 93.94 20 ILE B N 1
ATOM 2040 C CA . ILE B 1 20 ? 0.538 19.469 -9.273 1 93.94 20 ILE B CA 1
ATOM 2041 C C . ILE B 1 20 ? -0.095 18.359 -8.43 1 93.94 20 ILE B C 1
ATOM 2043 O O . ILE B 1 20 ? -1.11 18.578 -7.766 1 93.94 20 ILE B O 1
ATOM 2047 N N . TYR B 1 21 ? 0.497 17.25 -8.492 1 93.25 21 TYR B N 1
ATOM 2048 C CA . TYR B 1 21 ? 0.03 16.109 -7.707 1 93.25 21 TYR B CA 1
ATOM 2049 C C . TYR B 1 21 ? -0.034 16.469 -6.227 1 93.25 21 TYR B C 1
ATOM 2051 O O . TYR B 1 21 ? -1.071 16.297 -5.582 1 93.25 21 TYR B O 1
ATOM 2059 N N . LEU B 1 22 ? 1.043 17.031 -5.715 1 91.94 22 LEU B N 1
ATOM 2060 C CA . LEU B 1 22 ? 1.134 17.344 -4.297 1 91.94 22 LEU B CA 1
ATOM 2061 C C . LEU B 1 22 ? 0.124 18.422 -3.916 1 91.94 22 LEU B C 1
ATOM 2063 O O . LEU B 1 22 ? -0.47 18.375 -2.838 1 91.94 22 LEU B O 1
ATOM 2067 N N . GLU B 1 23 ? -0.024 19.328 -4.773 1 94.69 23 GLU B N 1
ATOM 2068 C CA . GLU B 1 23 ? -0.958 20.422 -4.508 1 94.69 23 GLU B CA 1
ATOM 2069 C C . GLU B 1 23 ? -2.396 19.922 -4.453 1 94.69 23 GLU B C 1
ATOM 2071 O O . GLU B 1 23 ? -3.148 20.266 -3.543 1 94.69 23 GLU B O 1
ATOM 2076 N N . ILE B 1 24 ? -2.775 19.125 -5.367 1 95.94 24 ILE B N 1
ATOM 2077 C CA . ILE B 1 24 ? -4.141 18.609 -5.391 1 95.94 24 ILE B CA 1
ATOM 2078 C C . ILE B 1 24 ? -4.371 17.703 -4.191 1 95.94 24 ILE B C 1
ATOM 2080 O O . ILE B 1 24 ? -5.426 17.766 -3.549 1 95.94 24 ILE B O 1
ATOM 2084 N N . ARG B 1 25 ? -3.414 16.859 -3.914 1 94.25 25 ARG B N 1
ATOM 2085 C CA . ARG B 1 25 ? -3.516 16.016 -2.727 1 94.25 25 ARG B CA 1
ATOM 2086 C C . ARG B 1 25 ? -3.746 16.859 -1.477 1 94.25 25 ARG B C 1
ATOM 2088 O O . ARG B 1 25 ? -4.609 16.547 -0.656 1 94.25 25 ARG B O 1
ATOM 2095 N N . SER B 1 26 ? -2.934 17.906 -1.378 1 92.44 26 SER B N 1
ATOM 2096 C CA . SER B 1 26 ? -3.061 18.797 -0.234 1 92.44 26 SER B CA 1
ATOM 2097 C C . SER B 1 26 ? -4.461 19.391 -0.152 1 92.44 26 SER B C 1
ATOM 2099 O O . SER B 1 26 ? -5.066 19.422 0.922 1 92.44 26 SER B O 1
ATOM 2101 N N . ARG B 1 27 ? -4.949 19.797 -1.224 1 94.44 27 ARG B N 1
ATOM 2102 C CA . ARG B 1 27 ? -6.27 20.422 -1.254 1 94.44 27 ARG B CA 1
ATOM 2103 C C . ARG B 1 27 ? -7.352 19.422 -0.861 1 94.44 27 ARG B C 1
ATOM 2105 O O . ARG B 1 27 ? -8.328 19.797 -0.198 1 94.44 27 ARG B O 1
ATOM 2112 N N . ILE B 1 28 ? -7.176 18.219 -1.255 1 94.19 28 ILE B N 1
ATOM 2113 C CA . ILE B 1 28 ? -8.117 17.172 -0.875 1 94.19 28 ILE B CA 1
ATOM 2114 C C . ILE B 1 28 ? -8.02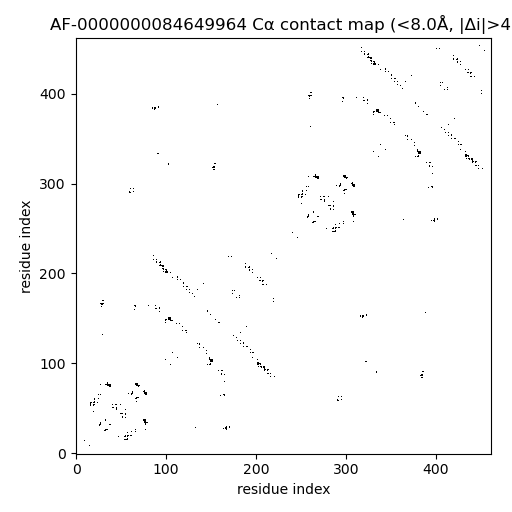3 16.906 0.625 1 94.19 28 ILE B C 1
ATOM 2116 O O . ILE B 1 28 ? -9.039 16.906 1.327 1 94.19 28 ILE B O 1
ATOM 2120 N N . CYS B 1 29 ? -6.832 16.828 1.115 1 91.5 29 CYS B N 1
ATOM 2121 C CA . CYS B 1 29 ? -6.594 16.453 2.506 1 91.5 29 CYS B CA 1
ATOM 2122 C C . CYS B 1 29 ? -6.957 17.609 3.445 1 91.5 29 CYS B C 1
ATOM 2124 O O . CYS B 1 29 ? -7.371 17.375 4.582 1 91.5 29 CYS B O 1
ATOM 2126 N N . MET B 1 30 ? -6.898 18.828 2.959 1 91.81 30 MET B N 1
ATOM 2127 C CA . MET B 1 30 ? -7.203 20.016 3.754 1 91.81 30 MET B CA 1
ATOM 2128 C C . MET B 1 30 ? -8.664 20.422 3.58 1 91.81 30 MET B C 1
ATOM 2130 O O . MET B 1 30 ? -9.07 21.484 4.051 1 91.81 30 MET B O 1
ATOM 2134 N N . LEU B 1 31 ? -9.406 19.75 2.809 1 92 31 LEU B N 1
ATOM 2135 C CA . LEU B 1 31 ? -10.844 19.875 2.633 1 92 31 LEU B CA 1
ATOM 2136 C C . LEU B 1 31 ? -11.18 21.094 1.771 1 92 31 LEU B C 1
ATOM 2138 O O . LEU B 1 31 ? -12.312 21.578 1.79 1 92 31 LEU B O 1
ATOM 2142 N N . ASP B 1 32 ? -10.133 21.578 1.124 1 93.69 32 ASP B N 1
ATOM 2143 C CA . ASP B 1 32 ? -10.461 22.562 0.091 1 93.69 32 ASP B CA 1
ATOM 2144 C C . ASP B 1 32 ? -11.352 21.938 -0.986 1 93.69 32 ASP B C 1
ATOM 2146 O O . ASP B 1 32 ? -12.172 22.641 -1.595 1 93.69 32 ASP B O 1
ATOM 2150 N N . PHE B 1 33 ? -11.156 20.688 -1.27 1 94.69 33 PHE B N 1
ATOM 2151 C CA . PHE B 1 33 ? -12.055 19.812 -2.016 1 94.69 33 PHE B CA 1
ATOM 2152 C C . PHE B 1 33 ? -12.75 18.828 -1.086 1 94.69 33 PHE B C 1
ATOM 2154 O O . PHE B 1 33 ? -12.203 17.75 -0.794 1 94.69 33 PHE B O 1
ATOM 2161 N N . PRO B 1 34 ? -13.953 19.172 -0.613 1 91.75 34 PRO B N 1
ATOM 2162 C CA . PRO B 1 34 ? -14.617 18.297 0.357 1 91.75 34 PRO B CA 1
ATOM 2163 C C . PRO B 1 34 ? -14.977 16.922 -0.226 1 91.75 34 PRO B C 1
ATOM 2165 O O . PRO B 1 34 ? -15.141 16.797 -1.441 1 91.75 34 PRO B O 1
ATOM 2168 N N . PRO B 1 35 ? -15.109 15.977 0.631 1 91.38 35 PRO B N 1
ATOM 2169 C CA . PRO B 1 35 ? -15.555 14.664 0.163 1 91.38 35 PRO B CA 1
ATOM 2170 C C . PRO B 1 35 ? -16.844 14.734 -0.646 1 91.38 35 PRO B C 1
ATOM 2172 O O . PRO B 1 35 ? -17.781 15.453 -0.272 1 91.38 35 PRO B O 1
ATOM 2175 N N . GLY B 1 36 ? -16.812 14.031 -1.712 1 92.5 36 GLY B N 1
ATOM 2176 C CA . GLY B 1 36 ? -17.984 13.992 -2.564 1 92.5 36 GLY B CA 1
ATOM 2177 C C . GLY B 1 36 ? -18 15.086 -3.615 1 92.5 36 GLY B C 1
ATOM 2178 O O . GLY B 1 36 ? -18.797 15.039 -4.555 1 92.5 36 GLY B O 1
ATOM 2179 N N . SER B 1 37 ? -17.172 16.031 -3.533 1 94.69 37 SER B N 1
ATOM 2180 C CA . SER B 1 37 ? -17.156 17.141 -4.484 1 94.69 37 SER B CA 1
ATOM 2181 C C . SER B 1 37 ? -16.531 16.719 -5.812 1 94.69 37 SER B C 1
ATOM 2183 O O . SER B 1 37 ? -15.711 15.812 -5.855 1 94.69 37 SER B O 1
ATOM 2185 N N . ARG B 1 38 ? -16.859 17.422 -6.805 1 95.69 38 ARG B N 1
ATOM 2186 C CA . ARG B 1 38 ? -16.359 17.141 -8.156 1 95.69 38 ARG B CA 1
ATOM 2187 C C . ARG B 1 38 ? -15.039 17.859 -8.406 1 95.69 38 ARG B C 1
ATOM 2189 O O . ARG B 1 38 ? -14.852 19 -7.988 1 95.69 38 ARG B O 1
ATOM 2196 N N . ILE B 1 39 ? -14.172 17.156 -9.047 1 96 39 ILE B N 1
ATOM 2197 C CA . ILE B 1 39 ? -12.906 17.734 -9.5 1 96 39 ILE B CA 1
ATOM 2198 C C . ILE B 1 39 ? -12.977 18.031 -10.992 1 96 39 ILE B C 1
ATOM 2200 O O . ILE B 1 39 ? -13.234 17.141 -11.797 1 96 39 ILE B O 1
ATOM 2204 N N . ASN B 1 40 ? -12.734 19.234 -11.305 1 94.81 40 ASN B N 1
ATOM 2205 C CA . ASN B 1 40 ? -12.766 19.656 -12.703 1 94.81 40 ASN B CA 1
ATOM 2206 C C . ASN B 1 40 ? -11.367 19.734 -13.297 1 94.81 40 ASN B C 1
ATOM 2208 O O . ASN B 1 40 ? -10.617 20.672 -13.016 1 94.81 40 ASN B O 1
ATOM 2212 N N . GLU B 1 41 ? -11.117 18.797 -14.094 1 93.31 41 GLU B N 1
ATOM 2213 C CA . GLU B 1 41 ? -9.797 18.688 -14.703 1 93.31 41 GLU B CA 1
ATOM 2214 C C . GLU B 1 41 ? -9.445 19.953 -15.492 1 93.31 41 GLU B C 1
ATOM 2216 O O . GLU B 1 41 ? -8.32 20.453 -15.422 1 93.31 41 GLU B O 1
ATOM 2221 N N . ALA B 1 42 ? -10.383 20.453 -16.266 1 93.88 42 ALA B N 1
ATOM 2222 C CA . ALA B 1 42 ? -10.156 21.625 -17.109 1 93.88 42 ALA B CA 1
ATOM 2223 C C . ALA B 1 42 ? -9.852 22.859 -16.25 1 93.88 42 ALA B C 1
ATOM 2225 O O . ALA B 1 42 ? -8.961 23.641 -16.594 1 93.88 42 ALA B O 1
ATOM 2226 N N . GLU B 1 43 ? -10.594 23.047 -15.242 1 96.12 43 GLU B N 1
ATOM 2227 C CA . GLU B 1 43 ? -10.391 24.172 -14.336 1 96.12 43 GLU B CA 1
ATOM 2228 C C . GLU B 1 43 ? -9.016 24.094 -13.672 1 96.12 43 GLU B C 1
ATOM 2230 O O . GLU B 1 43 ? -8.328 25.109 -13.539 1 96.12 43 GLU B O 1
ATOM 2235 N N . LEU B 1 44 ? -8.648 22.906 -13.25 1 96.75 44 LEU B N 1
ATOM 2236 C CA . LEU B 1 44 ? -7.34 22.719 -12.625 1 96.75 44 LEU B CA 1
ATOM 2237 C C . LEU B 1 44 ? -6.219 23 -13.625 1 96.75 44 LEU B C 1
ATOM 2239 O O . LEU B 1 44 ? -5.211 23.625 -13.273 1 96.75 44 LEU B O 1
ATOM 2243 N N . ALA B 1 45 ? -6.387 22.531 -14.789 1 96.06 45 ALA B N 1
ATOM 2244 C CA . ALA B 1 45 ? -5.395 22.797 -15.828 1 96.06 45 ALA B CA 1
ATOM 2245 C C . ALA B 1 45 ? -5.203 24.297 -16.031 1 96.06 45 ALA B C 1
ATOM 2247 O O . ALA B 1 45 ? -4.07 24.766 -16.125 1 96.06 45 ALA B O 1
ATOM 2248 N N . GLN B 1 46 ? -6.285 25 -16.109 1 96.81 46 GLN B N 1
ATOM 2249 C CA . GLN B 1 46 ? -6.246 26.453 -16.25 1 96.81 46 GLN B CA 1
ATOM 2250 C C . GLN B 1 46 ? -5.555 27.094 -15.055 1 96.81 46 GLN B C 1
ATOM 2252 O O . GLN B 1 46 ? -4.711 27.984 -15.227 1 96.81 46 GLN B O 1
ATOM 2257 N N . GLU B 1 47 ? -5.871 26.688 -13.945 1 96.31 47 GLU B N 1
ATOM 2258 C CA . GLU B 1 47 ? -5.316 27.25 -12.719 1 96.31 47 GLU B CA 1
ATOM 2259 C C . GLU B 1 47 ? -3.803 27.062 -12.664 1 96.31 47 GLU B C 1
ATOM 2261 O O . GLU B 1 47 ? -3.076 27.969 -12.242 1 96.31 47 GLU B O 1
ATOM 2266 N N . PHE B 1 48 ? -3.391 25.906 -13.07 1 96.19 48 PHE B N 1
ATOM 2267 C CA . PHE B 1 48 ? -1.972 25.594 -12.961 1 96.19 48 PHE B CA 1
ATOM 2268 C C . PHE B 1 48 ? -1.218 26.047 -14.203 1 96.19 48 PHE B C 1
ATOM 2270 O O . PHE B 1 48 ? 0.011 25.953 -14.258 1 96.19 48 PHE B O 1
ATOM 2277 N N . GLY B 1 49 ? -1.896 26.438 -15.195 1 95.56 49 GLY B N 1
ATOM 2278 C CA . GLY B 1 49 ? -1.273 26.922 -16.422 1 95.56 49 GLY B CA 1
ATOM 2279 C C . GLY B 1 49 ? -0.653 25.812 -17.25 1 95.56 49 GLY B C 1
ATOM 2280 O O . GLY B 1 49 ? 0.445 25.969 -17.781 1 95.56 49 GLY B O 1
ATOM 2281 N N . VAL B 1 50 ? -1.284 24.688 -17.234 1 93.88 50 VAL B N 1
ATOM 2282 C CA . VAL B 1 50 ? -0.782 23.547 -17.984 1 93.88 50 VAL B CA 1
ATOM 2283 C C . VAL B 1 50 ? -1.902 22.953 -18.828 1 93.88 50 VAL B C 1
ATOM 2285 O O . VAL B 1 50 ? -3.053 23.391 -18.75 1 93.88 50 VAL B O 1
ATOM 2288 N N . SER B 1 51 ? -1.411 22.047 -19.641 1 90.5 51 SER B N 1
ATOM 2289 C CA . SER B 1 51 ? -2.414 21.266 -20.375 1 90.5 51 SER B CA 1
ATOM 2290 C C . SER B 1 51 ? -3.121 20.281 -19.453 1 90.5 51 SER B C 1
ATOM 2292 O O . SER B 1 51 ? -2.748 20.125 -18.281 1 90.5 51 SER B O 1
ATOM 2294 N N . ARG B 1 52 ? -4.152 19.578 -20.016 1 89.75 52 ARG B N 1
ATOM 2295 C CA . ARG B 1 52 ? -4.918 18.609 -19.219 1 89.75 52 ARG B CA 1
ATOM 2296 C C . ARG B 1 52 ? -4.102 17.359 -18.953 1 89.75 52 ARG B C 1
ATOM 2298 O O . ARG B 1 52 ? -4.379 16.625 -18 1 89.75 52 ARG B O 1
ATOM 2305 N N . THR B 1 53 ? -3.15 17.141 -19.719 1 83.06 53 THR B N 1
ATOM 2306 C CA . THR B 1 53 ? -2.385 15.906 -19.641 1 83.06 53 THR B CA 1
ATOM 2307 C C . THR B 1 53 ? -1.711 15.766 -18.266 1 83.06 53 THR B C 1
ATOM 2309 O O . THR B 1 53 ? -1.903 14.773 -17.578 1 83.06 53 THR B O 1
ATOM 2312 N N . PRO B 1 54 ? -0.929 16.75 -17.797 1 87.5 54 PRO B N 1
ATOM 2313 C CA . PRO B 1 54 ? -0.296 16.609 -16.484 1 87.5 54 PRO B CA 1
ATOM 2314 C C . PRO B 1 54 ? -1.311 16.531 -15.352 1 87.5 54 PRO B C 1
ATOM 2316 O O . PRO B 1 54 ? -1.07 15.844 -14.352 1 87.5 54 PRO B O 1
ATOM 2319 N N . VAL B 1 55 ? -2.396 17.234 -15.492 1 91.88 55 VAL B N 1
ATOM 2320 C CA . VAL B 1 55 ? -3.432 17.172 -14.469 1 91.88 55 VAL B CA 1
ATOM 2321 C C . VAL B 1 55 ? -4.035 15.773 -14.414 1 91.88 55 VAL B C 1
ATOM 2323 O O . VAL B 1 55 ? -4.219 15.211 -13.336 1 91.88 55 VAL B O 1
ATOM 2326 N N . ARG B 1 56 ? -4.254 15.242 -15.5 1 84.81 56 ARG B N 1
ATOM 2327 C CA . ARG B 1 56 ? -4.805 13.891 -15.586 1 84.81 56 ARG B CA 1
ATOM 2328 C C . ARG B 1 56 ? -3.857 12.875 -14.953 1 84.81 56 ARG B C 1
ATOM 2330 O O . ARG B 1 56 ? -4.301 11.945 -14.273 1 84.81 56 ARG B O 1
ATOM 2337 N N . ARG B 1 57 ? -2.65 13.039 -15.164 1 83.81 57 ARG B N 1
ATOM 2338 C CA . ARG B 1 57 ? -1.666 12.148 -14.57 1 83.81 57 ARG B CA 1
ATOM 2339 C C . ARG B 1 57 ? -1.679 12.258 -13.047 1 83.81 57 ARG B C 1
ATOM 2341 O O . ARG B 1 57 ? -1.589 11.25 -12.344 1 83.81 57 ARG B O 1
ATOM 2348 N N . ALA B 1 58 ? -1.763 13.445 -12.641 1 89.81 58 ALA B N 1
ATOM 2349 C CA . ALA B 1 58 ? -1.845 13.672 -11.195 1 89.81 58 ALA B CA 1
ATOM 2350 C C . ALA B 1 58 ? -3.111 13.047 -10.617 1 89.81 58 ALA B C 1
ATOM 2352 O O . ALA B 1 58 ? -3.068 12.406 -9.57 1 89.81 58 ALA B O 1
ATOM 2353 N N . LEU B 1 59 ? -4.176 13.242 -11.359 1 90.19 59 LEU B N 1
ATOM 2354 C CA . LEU B 1 59 ? -5.457 12.719 -10.891 1 90.19 59 LEU B CA 1
ATOM 2355 C C . LEU B 1 59 ? -5.461 11.195 -10.906 1 90.19 59 LEU B C 1
ATOM 2357 O O . LEU B 1 59 ? -6.062 10.562 -10.031 1 90.19 59 LEU B O 1
ATOM 2361 N N . THR B 1 60 ? -4.832 10.648 -11.797 1 82.5 60 THR B N 1
ATOM 2362 C CA . THR B 1 60 ? -4.715 9.195 -11.867 1 82.5 60 THR B CA 1
ATOM 2363 C C . THR B 1 60 ? -3.98 8.656 -10.648 1 82.5 60 THR B C 1
ATOM 2365 O O . THR B 1 60 ? -4.402 7.66 -10.055 1 82.5 60 THR B O 1
ATOM 2368 N N . ARG B 1 61 ? -2.922 9.266 -10.289 1 84.5 61 ARG B N 1
ATOM 2369 C CA . ARG B 1 61 ? -2.182 8.859 -9.094 1 84.5 61 ARG B CA 1
ATOM 2370 C C . ARG B 1 61 ? -3.043 8.992 -7.844 1 84.5 61 ARG B C 1
ATOM 2372 O O . ARG B 1 61 ? -3.07 8.086 -7.008 1 84.5 61 ARG B O 1
ATOM 2379 N N . LEU B 1 62 ? -3.744 10.07 -7.793 1 91.69 62 LEU B N 1
ATOM 2380 C CA . LEU B 1 62 ? -4.613 10.305 -6.645 1 91.69 62 LEU B CA 1
ATOM 2381 C C . LEU B 1 62 ? -5.727 9.266 -6.582 1 91.69 62 LEU B C 1
ATOM 2383 O O . LEU B 1 62 ? -6.168 8.883 -5.496 1 91.69 62 LEU B O 1
ATOM 2387 N N . GLU B 1 63 ? -6.207 8.812 -7.695 1 87.81 63 GLU B N 1
ATOM 2388 C CA . GLU B 1 63 ? -7.227 7.773 -7.754 1 87.81 63 GLU B CA 1
ATOM 2389 C C . GLU B 1 63 ? -6.691 6.441 -7.238 1 87.81 63 GLU B C 1
ATOM 2391 O O . GLU B 1 63 ? -7.383 5.73 -6.508 1 87.81 63 GLU B O 1
ATOM 2396 N N . THR B 1 64 ? -5.566 6.203 -7.562 1 78.38 64 THR B N 1
ATOM 2397 C CA . THR B 1 64 ? -4.938 4.969 -7.102 1 78.38 64 THR B CA 1
ATOM 2398 C C . THR B 1 64 ? -4.746 4.992 -5.59 1 78.38 64 THR B C 1
ATOM 2400 O O . THR B 1 64 ? -4.75 3.941 -4.941 1 78.38 64 THR B O 1
ATOM 2403 N N . GLU B 1 65 ? -4.543 6.16 -5.129 1 85.5 65 GLU B N 1
ATOM 2404 C CA . GLU B 1 65 ? -4.379 6.328 -3.688 1 85.5 65 GLU B CA 1
ATOM 2405 C C . GLU B 1 65 ? -5.727 6.332 -2.973 1 85.5 65 GLU B C 1
ATOM 2407 O O . GLU B 1 65 ? -5.781 6.367 -1.742 1 85.5 65 GLU B O 1
ATOM 2412 N N . GLY B 1 66 ? -6.781 6.352 -3.787 1 87.56 66 GLY B N 1
ATOM 2413 C CA . GLY B 1 66 ? -8.117 6.27 -3.225 1 87.56 66 GLY B CA 1
ATOM 2414 C C . GLY B 1 66 ? -8.688 7.621 -2.826 1 87.56 66 GLY B C 1
ATOM 2415 O O . GLY B 1 66 ? -9.727 7.695 -2.18 1 87.56 66 GLY B O 1
ATOM 2416 N N . LEU B 1 67 ? -8.016 8.648 -3.209 1 92.81 67 LEU B N 1
ATOM 2417 C CA . LEU B 1 67 ? -8.43 9.977 -2.773 1 92.81 67 LEU B CA 1
ATOM 2418 C C . LEU B 1 67 ? -9.516 10.531 -3.688 1 92.81 67 LEU B C 1
ATOM 2420 O O . LEU B 1 67 ? -10.289 11.406 -3.283 1 92.81 67 LEU B O 1
ATOM 2424 N N . ILE B 1 68 ? -9.531 10.039 -4.922 1 92.75 68 ILE B N 1
ATOM 2425 C CA . ILE B 1 68 ? -10.586 10.414 -5.859 1 92.75 68 ILE B CA 1
ATOM 2426 C C . ILE B 1 68 ? -11.094 9.18 -6.598 1 92.75 68 ILE B C 1
ATOM 2428 O O . ILE B 1 68 ? -10.5 8.102 -6.492 1 92.75 68 ILE B O 1
ATOM 2432 N N . GLU B 1 69 ? -12.227 9.328 -7.227 1 89.06 69 GLU B N 1
ATOM 2433 C CA . GLU B 1 69 ? -12.82 8.281 -8.055 1 89.06 69 GLU B CA 1
ATOM 2434 C C . GLU B 1 69 ? -13.438 8.859 -9.32 1 89.06 69 GLU B C 1
ATOM 2436 O O . GLU B 1 69 ? -14.094 9.906 -9.281 1 89.06 69 GLU B O 1
ATOM 2441 N N . THR B 1 70 ? -13.102 8.219 -10.359 1 84.56 70 THR B N 1
ATOM 2442 C CA . THR B 1 70 ? -13.695 8.625 -11.625 1 84.56 70 THR B CA 1
ATOM 2443 C C . THR B 1 70 ? -14.898 7.754 -11.969 1 84.56 70 THR B C 1
ATOM 2445 O O . THR B 1 70 ? -14.812 6.527 -11.945 1 84.56 70 THR B O 1
ATOM 2448 N N . GLN B 1 71 ? -16.078 8.383 -12.164 1 79.88 71 GLN B N 1
ATOM 2449 C CA . GLN B 1 71 ? -17.297 7.711 -12.586 1 79.88 71 GLN B CA 1
ATOM 2450 C C . GLN B 1 71 ? -17.562 7.938 -14.07 1 79.88 71 GLN B C 1
ATOM 2452 O O . GLN B 1 71 ? -17.797 9.07 -14.5 1 79.88 71 GLN B O 1
ATOM 2457 N N . HIS B 1 72 ? -17.5 6.883 -14.766 1 74.88 72 HIS B N 1
ATOM 2458 C CA . HIS B 1 72 ? -17.656 6.969 -16.219 1 74.88 72 HIS B CA 1
ATOM 2459 C C . HIS B 1 72 ? -18.922 7.707 -16.594 1 74.88 72 HIS B C 1
ATOM 2461 O O . HIS B 1 72 ? -20 7.391 -16.078 1 74.88 72 HIS B O 1
ATOM 2467 N N . GLY B 1 73 ? -18.734 8.641 -17.469 1 73.94 73 GLY B N 1
ATOM 2468 C CA . GLY B 1 73 ? -19.859 9.414 -17.969 1 73.94 73 GLY B CA 1
ATOM 2469 C C . GLY B 1 73 ? -20.328 10.484 -16.984 1 73.94 73 GLY B C 1
ATOM 2470 O O . GLY B 1 73 ? -21.156 11.32 -17.328 1 73.94 73 GLY B O 1
ATOM 2471 N N . ASN B 1 74 ? -19.859 10.477 -15.766 1 82.44 74 ASN B N 1
ATOM 2472 C CA . ASN B 1 74 ? -20.328 11.422 -14.758 1 82.44 74 ASN B CA 1
ATOM 2473 C C . ASN B 1 74 ? -19.234 12.391 -14.336 1 82.44 74 ASN B C 1
ATOM 2475 O O . ASN B 1 74 ? -19.469 13.594 -14.219 1 82.44 74 ASN B O 1
ATOM 2479 N N . GLY B 1 75 ? -18 11.844 -14.172 1 90 75 GLY B N 1
ATOM 2480 C CA . GLY B 1 75 ? -16.906 12.734 -13.789 1 90 75 GLY B CA 1
ATOM 2481 C C . GLY B 1 75 ? -16.016 12.156 -12.711 1 90 75 GLY B C 1
ATOM 2482 O O . GLY B 1 75 ? -15.992 10.938 -12.5 1 90 75 GLY B O 1
ATOM 2483 N N . THR B 1 76 ? -15.094 13.047 -12.148 1 93.12 76 THR B N 1
ATOM 2484 C CA . THR B 1 76 ? -14.148 12.672 -11.102 1 93.12 76 THR B CA 1
ATOM 2485 C C . THR B 1 76 ? -14.523 13.336 -9.773 1 93.12 76 THR B C 1
ATOM 2487 O O . THR B 1 76 ? -14.805 14.539 -9.734 1 93.12 76 THR B O 1
ATOM 2490 N N . PHE B 1 77 ? -14.57 12.539 -8.727 1 95.56 77 PHE B N 1
ATOM 2491 C CA . PHE B 1 77 ? -15.031 13.031 -7.434 1 95.56 77 PHE B CA 1
ATOM 2492 C C . PHE B 1 77 ? -14.031 12.695 -6.336 1 95.56 77 PHE B C 1
ATOM 2494 O O . PHE B 1 77 ? -13.352 11.672 -6.402 1 95.56 77 PHE B O 1
ATOM 2501 N N . VAL B 1 78 ? -13.938 13.578 -5.383 1 95.12 78 VAL B N 1
ATOM 2502 C CA . VAL B 1 78 ? -13.219 13.234 -4.164 1 95.12 78 VAL B CA 1
ATOM 2503 C C . VAL B 1 78 ? -13.953 12.109 -3.43 1 95.12 78 VAL B C 1
ATOM 2505 O O . VAL B 1 78 ? -15.172 12.164 -3.262 1 95.12 78 VAL B O 1
ATOM 2508 N N . THR B 1 79 ? -13.219 11.094 -3.035 1 91.62 79 THR B N 1
ATOM 2509 C CA . THR B 1 79 ? -13.844 9.914 -2.436 1 91.62 79 THR B CA 1
ATOM 2510 C C . THR B 1 79 ? -14.383 10.234 -1.044 1 91.62 79 THR B C 1
ATOM 2512 O O . THR B 1 79 ? -13.859 11.125 -0.362 1 91.62 79 THR B O 1
ATOM 2515 N N . THR B 1 80 ? -15.469 9.484 -0.796 1 87.31 80 THR B N 1
ATOM 2516 C CA . THR B 1 80 ? -15.93 9.398 0.586 1 87.31 80 THR B CA 1
ATOM 2517 C C . THR B 1 80 ? -15.43 8.117 1.246 1 87.31 80 THR B C 1
ATOM 2519 O O . THR B 1 80 ? -15.211 7.113 0.571 1 87.31 80 THR B O 1
ATOM 2522 N N . LEU B 1 81 ? -14.883 8.172 2.402 1 81 81 LEU B N 1
ATOM 2523 C CA . LEU B 1 81 ? -14.406 6.984 3.094 1 81 81 LEU B CA 1
ATOM 2524 C C . LEU B 1 81 ? -15.453 6.461 4.07 1 81 81 LEU B C 1
ATOM 2526 O O . LEU B 1 81 ? -15.672 7.055 5.129 1 81 81 LEU B O 1
ATOM 2530 N N . PRO B 1 82 ? -16.062 5.355 3.611 1 81.94 82 PRO B N 1
ATOM 2531 C CA . PRO B 1 82 ? -17.016 4.777 4.57 1 81.94 82 PRO B CA 1
ATOM 2532 C C . PRO B 1 82 ? -16.375 4.484 5.926 1 81.94 82 PRO B C 1
ATOM 2534 O O . PRO B 1 82 ? -15.172 4.176 5.992 1 81.94 82 PRO B O 1
ATOM 2537 N N . SER B 1 83 ? -17.172 4.562 6.992 1 83 83 SER B N 1
ATOM 2538 C CA . SER B 1 83 ? -16.672 4.441 8.359 1 83 83 SER B CA 1
ATOM 2539 C C . SER B 1 83 ? -16.031 3.082 8.594 1 83 83 SER B C 1
ATOM 2541 O O . SER B 1 83 ? -15.023 2.98 9.312 1 83 83 SER B O 1
ATOM 2543 N N . ASP B 1 84 ? -16.609 2.074 8 1 88 84 ASP B N 1
ATOM 2544 C CA . ASP B 1 84 ? -16.062 0.736 8.203 1 88 84 ASP B CA 1
ATOM 2545 C C . ASP B 1 84 ? -14.688 0.594 7.539 1 88 84 ASP B C 1
ATOM 2547 O O . ASP B 1 84 ? -13.781 -0.009 8.109 1 88 84 ASP B O 1
ATOM 2551 N N . PHE B 1 85 ? -14.516 1.168 6.441 1 90.31 85 PHE B N 1
ATOM 2552 C CA . PHE B 1 85 ? -13.219 1.118 5.781 1 90.31 85 PHE B CA 1
ATOM 2553 C C . PHE B 1 85 ? -12.211 1.993 6.508 1 90.31 85 PHE B C 1
ATOM 2555 O O . PHE B 1 85 ? -11.039 1.629 6.625 1 90.31 85 PHE B O 1
ATOM 2562 N N . LEU B 1 86 ? -12.695 3.072 6.969 1 90.56 86 LEU B N 1
ATOM 2563 C CA . LEU B 1 86 ? -11.828 3.957 7.738 1 90.56 86 LEU B CA 1
ATOM 2564 C C . LEU B 1 86 ? -11.227 3.221 8.93 1 90.56 86 LEU B C 1
ATOM 2566 O O . LEU B 1 86 ? -10.031 3.352 9.203 1 90.56 86 LEU B O 1
ATOM 2570 N N . ALA B 1 87 ? -12.023 2.484 9.664 1 92.88 87 ALA B N 1
ATOM 2571 C CA . ALA B 1 87 ? -11.547 1.713 10.805 1 92.88 87 ALA B CA 1
ATOM 2572 C C . ALA B 1 87 ? -10.461 0.726 10.383 1 92.88 87 ALA B C 1
ATOM 2574 O O . ALA B 1 87 ? -9.453 0.568 11.078 1 92.88 87 ALA B O 1
ATOM 2575 N N . GLU B 1 88 ? -10.656 0.121 9.242 1 95.75 88 GLU B N 1
ATOM 2576 C CA . GLU B 1 88 ? -9.695 -0.843 8.719 1 95.75 88 GLU B CA 1
ATOM 2577 C C . GLU B 1 88 ? -8.375 -0.168 8.367 1 95.75 88 GLU B C 1
ATOM 2579 O O . GLU B 1 88 ? -7.305 -0.74 8.586 1 95.75 88 GLU B O 1
ATOM 2584 N N . VAL B 1 89 ? -8.469 0.987 7.82 1 95.69 89 VAL B N 1
ATOM 2585 C CA . VAL B 1 89 ? -7.281 1.763 7.48 1 95.69 89 VAL B CA 1
ATOM 2586 C C . VAL B 1 89 ? -6.512 2.109 8.75 1 95.69 89 VAL B C 1
ATOM 2588 O O . VAL B 1 89 ? -5.289 1.939 8.812 1 95.69 89 VAL B O 1
ATOM 2591 N N . TYR B 1 90 ? -7.199 2.553 9.781 1 95.25 90 TYR B N 1
ATOM 2592 C CA . TYR B 1 90 ? -6.547 2.877 11.047 1 95.25 90 TYR B CA 1
ATOM 2593 C C . TYR B 1 90 ? -5.891 1.646 11.656 1 95.25 90 TYR B C 1
ATOM 2595 O O . TYR B 1 90 ? -4.766 1.719 12.156 1 95.25 90 TYR B O 1
ATOM 2603 N N . GLU B 1 91 ? -6.57 0.557 11.609 1 97.06 91 GLU B N 1
ATOM 2604 C CA . GLU B 1 91 ? -6.027 -0.674 12.18 1 97.06 91 GLU B CA 1
ATOM 2605 C C . GLU B 1 91 ? -4.715 -1.06 11.5 1 97.06 91 GLU B C 1
ATOM 2607 O O . GLU B 1 91 ? -3.76 -1.459 12.172 1 97.06 91 GLU B O 1
ATOM 2612 N N . LEU B 1 92 ? -4.699 -0.959 10.203 1 98.19 92 LEU B N 1
ATOM 2613 C CA . LEU B 1 92 ? -3.463 -1.285 9.5 1 98.19 92 LEU B CA 1
ATOM 2614 C C . LEU B 1 92 ? -2.367 -0.279 9.836 1 98.19 92 LEU B C 1
ATOM 2616 O O . LEU B 1 92 ? -1.201 -0.652 9.992 1 98.19 92 LEU B O 1
ATOM 2620 N N . ARG B 1 93 ? -2.686 1.001 9.883 1 97.56 93 ARG B N 1
ATOM 2621 C CA . ARG B 1 93 ? -1.705 2.01 10.273 1 97.56 93 ARG B CA 1
ATOM 2622 C C . ARG B 1 93 ? -1.086 1.678 11.633 1 97.56 93 ARG B C 1
ATOM 2624 O O . ARG B 1 93 ? 0.123 1.822 11.82 1 97.56 93 ARG B O 1
ATOM 2631 N N . ILE B 1 94 ? -1.951 1.266 12.562 1 97.81 94 ILE B N 1
ATOM 2632 C CA . ILE B 1 94 ? -1.483 0.89 13.891 1 97.81 94 ILE B CA 1
ATOM 2633 C C . ILE B 1 94 ? -0.483 -0.258 13.781 1 97.81 94 ILE B C 1
ATOM 2635 O O . ILE B 1 94 ? 0.588 -0.218 14.391 1 97.81 94 ILE B O 1
ATOM 2639 N N . GLU B 1 95 ? -0.752 -1.216 12.961 1 98.12 95 GLU B N 1
ATOM 2640 C CA . GLU B 1 95 ? 0.103 -2.391 12.812 1 98.12 95 GLU B CA 1
ATOM 2641 C C . GLU B 1 95 ? 1.431 -2.027 12.156 1 98.12 95 GLU B C 1
ATOM 2643 O O . GLU B 1 95 ? 2.461 -2.639 12.445 1 98.12 95 GLU B O 1
ATOM 2648 N N . LEU B 1 96 ? 1.452 -1.048 11.297 1 98.19 96 LEU B N 1
ATOM 2649 C CA . LEU B 1 96 ? 2.629 -0.717 10.5 1 98.19 96 LEU B CA 1
ATOM 2650 C C . LEU B 1 96 ? 3.531 0.26 11.242 1 98.19 96 LEU B C 1
ATOM 2652 O O . LEU B 1 96 ? 4.73 0.343 10.969 1 98.19 96 LEU B O 1
ATOM 2656 N N . SER B 1 97 ? 3.057 1.001 12.18 1 97.62 97 SER B N 1
ATOM 2657 C CA . SER B 1 97 ? 3.748 2.117 12.812 1 97.62 97 SER B CA 1
ATOM 2658 C C . SER B 1 97 ? 5.047 1.66 13.469 1 97.62 97 SER B C 1
ATOM 2660 O O . SER B 1 97 ? 6.09 2.299 13.305 1 97.62 97 SER B O 1
ATOM 2662 N N . PRO B 1 98 ? 5.059 0.503 14.188 1 97.75 98 PRO B N 1
ATOM 2663 C CA . PRO B 1 98 ? 6.309 0.081 14.82 1 97.75 98 PRO B CA 1
ATOM 2664 C C . PRO B 1 98 ? 7.414 -0.199 13.805 1 97.75 98 PRO B C 1
ATOM 2666 O O . PRO B 1 98 ? 8.602 -0.14 14.141 1 97.75 98 PRO B O 1
ATOM 2669 N N . LEU B 1 99 ? 7.062 -0.495 12.586 1 97.94 99 LEU B N 1
ATOM 2670 C CA . LEU B 1 99 ? 8.047 -0.805 11.555 1 97.94 99 LEU B CA 1
ATOM 2671 C C . LEU B 1 99 ? 8.883 0.426 11.219 1 97.94 99 LEU B C 1
ATOM 2673 O O . LEU B 1 99 ? 9.969 0.306 10.648 1 97.94 99 LEU B O 1
ATOM 2677 N N . ILE B 1 100 ? 8.344 1.6 11.531 1 96.75 100 ILE B N 1
ATOM 2678 C CA . ILE B 1 100 ? 9.086 2.838 11.328 1 96.75 100 ILE B CA 1
ATOM 2679 C C . ILE B 1 100 ? 10.438 2.75 12.031 1 96.75 100 ILE B C 1
ATOM 2681 O O . ILE B 1 100 ? 11.453 3.193 11.492 1 96.75 100 ILE B O 1
ATOM 2685 N N . GLY B 1 101 ? 10.453 2.143 13.195 1 96.31 101 GLY B N 1
ATOM 2686 C CA . GLY B 1 101 ? 11.672 2.055 13.977 1 96.31 101 GLY B CA 1
ATOM 2687 C C . GLY B 1 101 ? 12.406 0.739 13.789 1 96.31 101 GLY B C 1
ATOM 2688 O O . GLY B 1 101 ? 13.547 0.592 14.227 1 96.31 101 GLY B O 1
ATOM 2689 N N . ARG B 1 102 ? 11.797 -0.201 13.062 1 96.06 102 ARG B N 1
ATOM 2690 C CA . ARG B 1 102 ? 12.359 -1.549 13.055 1 96.06 102 ARG B CA 1
ATOM 2691 C C . ARG B 1 102 ? 12.82 -1.945 11.656 1 96.06 102 ARG B C 1
ATOM 2693 O O . ARG B 1 102 ? 13.758 -2.727 11.508 1 96.06 102 ARG B O 1
ATOM 2700 N N . LEU B 1 103 ? 12.109 -1.518 10.672 1 97.12 103 LEU B N 1
ATOM 2701 C CA . LEU B 1 103 ? 12.398 -1.968 9.32 1 97.12 103 LEU B CA 1
ATOM 2702 C C . LEU B 1 103 ? 13.289 -0.962 8.594 1 97.12 103 LEU B C 1
ATOM 2704 O O . LEU B 1 103 ? 12.789 -0.119 7.84 1 97.12 103 LEU B O 1
ATOM 2708 N N . GLN B 1 104 ? 14.594 -1.025 8.758 1 94 104 GLN B N 1
ATOM 2709 C CA . GLN B 1 104 ? 15.633 -0.229 8.117 1 94 104 GLN B CA 1
ATOM 2710 C C . GLN B 1 104 ? 15.438 1.26 8.383 1 94 104 GLN B C 1
ATOM 2712 O O . GLN B 1 104 ? 15.398 2.064 7.449 1 94 104 GLN B O 1
ATOM 2717 N N . PRO B 1 105 ? 15.375 1.616 9.641 1 95.06 105 PRO B N 1
ATOM 2718 C CA . PRO B 1 105 ? 15.227 3.041 9.945 1 95.06 105 PRO B CA 1
ATOM 2719 C C . PRO B 1 105 ? 16.453 3.859 9.523 1 95.06 105 PRO B C 1
ATOM 2721 O O . PRO B 1 105 ? 17.578 3.361 9.562 1 95.06 105 PRO B O 1
ATOM 2724 N N . ARG B 1 106 ? 16.172 5.078 9.117 1 95.31 106 ARG B N 1
ATOM 2725 C CA . ARG B 1 106 ? 17.266 6.008 8.805 1 95.31 106 ARG B CA 1
ATOM 2726 C C . ARG B 1 106 ? 17.688 6.781 10.047 1 95.31 106 ARG B C 1
ATOM 2728 O O . ARG B 1 106 ? 16.875 7.098 10.906 1 95.31 106 ARG B O 1
ATOM 2735 N N . GLN B 1 107 ? 18.922 7.078 10.047 1 94.56 107 GLN B N 1
ATOM 2736 C CA . GLN B 1 107 ? 19.422 7.898 11.141 1 94.56 107 GLN B CA 1
ATOM 2737 C C . GLN B 1 107 ? 18.922 9.336 11.031 1 94.56 107 GLN B C 1
ATOM 2739 O O . GLN B 1 107 ? 19.078 9.984 10 1 94.56 107 GLN B O 1
ATOM 2744 N N . PRO B 1 108 ? 18.312 9.773 12.133 1 96.06 108 PRO B N 1
ATOM 2745 C CA . PRO B 1 108 ? 17.875 11.172 12.109 1 96.06 108 PRO B CA 1
ATOM 2746 C C . PRO B 1 108 ? 19.047 12.148 11.977 1 96.06 108 PRO B C 1
ATOM 2748 O O . PRO B 1 108 ? 20.125 11.914 12.531 1 96.06 108 PRO B O 1
ATOM 2751 N N . THR B 1 109 ? 18.781 13.25 11.32 1 95.44 109 THR B N 1
ATOM 2752 C CA . THR B 1 109 ? 19.766 14.297 11.148 1 95.44 109 THR B CA 1
ATOM 2753 C C . THR B 1 109 ? 19.469 15.484 12.062 1 95.44 109 THR B C 1
ATOM 2755 O O . THR B 1 109 ? 18.391 15.547 12.672 1 95.44 109 THR B O 1
ATOM 2758 N N . ALA B 1 110 ? 20.422 16.375 12.102 1 95.81 110 ALA B N 1
ATOM 2759 C CA . ALA B 1 110 ? 20.203 17.609 12.844 1 95.81 110 ALA B CA 1
ATOM 2760 C C . ALA B 1 110 ? 19.047 18.406 12.258 1 95.81 110 ALA B C 1
ATOM 2762 O O . ALA B 1 110 ? 18.312 19.062 12.992 1 95.81 110 ALA B O 1
ATOM 2763 N N . GLU B 1 111 ? 18.922 18.25 11 1 95.56 111 GLU B N 1
ATOM 2764 C CA . GLU B 1 111 ? 17.812 18.953 10.328 1 95.56 111 GLU B CA 1
ATOM 2765 C C . GLU B 1 111 ? 16.469 18.375 10.758 1 95.56 111 GLU B C 1
ATOM 2767 O O . GLU B 1 111 ? 15.508 19.125 10.961 1 95.56 111 GLU B O 1
ATOM 2772 N N . ASN B 1 112 ? 16.391 17.094 10.906 1 95.75 112 ASN B N 1
ATOM 2773 C CA . ASN B 1 112 ? 15.172 16.469 11.398 1 95.75 112 ASN B CA 1
ATOM 2774 C C . ASN B 1 112 ? 14.773 17.016 12.773 1 95.75 112 ASN B C 1
ATOM 2776 O O . ASN B 1 112 ? 13.633 17.406 12.984 1 95.75 112 ASN B O 1
ATOM 2780 N N . THR B 1 113 ? 15.758 17.047 13.664 1 96.06 113 THR B N 1
ATOM 2781 C CA . THR B 1 113 ? 15.508 17.484 15.023 1 96.06 113 THR B CA 1
ATOM 2782 C C . THR B 1 113 ? 15.102 18.953 15.047 1 96.06 113 THR B C 1
ATOM 2784 O O . THR B 1 113 ? 14.188 19.344 15.781 1 96.06 113 THR B O 1
ATOM 2787 N N . GLN B 1 114 ? 15.75 19.688 14.242 1 97 114 GLN B N 1
ATOM 2788 C CA . GLN B 1 114 ? 15.438 21.109 14.18 1 97 114 GLN B CA 1
ATOM 2789 C C . GLN B 1 114 ? 14.016 21.344 13.672 1 97 114 GLN B C 1
ATOM 2791 O O . GLN B 1 114 ? 13.281 22.156 14.234 1 97 114 GLN B O 1
ATOM 2796 N N . ARG B 1 115 ? 13.602 20.672 12.672 1 96.69 115 ARG B N 1
ATOM 2797 C CA . ARG B 1 115 ? 12.258 20.797 12.117 1 96.69 115 ARG B CA 1
ATOM 2798 C C . ARG B 1 115 ? 11.203 20.391 13.141 1 96.69 115 ARG B C 1
ATOM 2800 O O . ARG B 1 115 ? 10.148 21.016 13.227 1 96.69 115 ARG B O 1
ATOM 2807 N N . LEU B 1 116 ? 11.469 19.406 13.906 1 97.06 116 LEU B N 1
ATOM 2808 C CA . LEU B 1 116 ? 10.531 18.953 14.93 1 97.06 116 LEU B CA 1
ATOM 2809 C C . LEU B 1 116 ? 10.406 20 16.047 1 97.06 116 LEU B C 1
ATOM 2811 O O . LEU B 1 116 ? 9.305 20.25 16.531 1 97.06 116 LEU B O 1
ATOM 2815 N N . ARG B 1 117 ? 11.516 20.594 16.391 1 97.38 117 ARG B N 1
ATOM 2816 C CA . ARG B 1 117 ? 11.492 21.641 17.391 1 97.38 117 ARG B CA 1
ATOM 2817 C C . ARG B 1 117 ? 10.688 22.844 16.906 1 97.38 117 ARG B C 1
ATOM 2819 O O . ARG B 1 117 ? 9.938 23.453 17.672 1 97.38 117 ARG B O 1
ATOM 2826 N N . GLU B 1 118 ? 10.906 23.141 15.664 1 97.5 118 GLU B N 1
ATOM 2827 C CA . GLU B 1 118 ? 10.156 24.25 15.078 1 97.5 118 GLU B CA 1
ATOM 2828 C C . GLU B 1 118 ? 8.664 23.938 15.047 1 97.5 118 GLU B C 1
ATOM 2830 O O . GLU B 1 118 ? 7.836 24.828 15.281 1 97.5 118 GLU B O 1
ATOM 2835 N N . THR B 1 119 ? 8.336 22.719 14.727 1 97.56 119 THR B N 1
ATOM 2836 C CA . THR B 1 119 ? 6.941 22.297 14.727 1 97.56 119 THR B CA 1
ATOM 2837 C C . THR B 1 119 ? 6.34 22.406 16.125 1 97.56 119 THR B C 1
ATOM 2839 O O . THR B 1 119 ? 5.219 22.906 16.281 1 97.56 119 THR B O 1
ATOM 2842 N N . LEU B 1 120 ? 7.074 22.078 17.156 1 97 120 LEU B N 1
ATOM 2843 C CA . LEU B 1 120 ? 6.621 22.172 18.531 1 97 120 LEU B CA 1
ATOM 2844 C C . LEU B 1 120 ? 6.363 23.625 18.922 1 97 120 LEU B C 1
ATOM 2846 O O . LEU B 1 120 ? 5.336 23.922 19.531 1 97 120 LEU B O 1
ATOM 2850 N N . ALA B 1 121 ? 7.277 24.438 18.531 1 97.19 121 ALA B N 1
ATOM 2851 C CA . ALA B 1 121 ? 7.125 25.859 18.812 1 97.19 121 ALA B CA 1
ATOM 2852 C C . ALA B 1 121 ? 5.875 26.422 18.156 1 97.19 121 ALA B C 1
ATOM 2854 O O . ALA B 1 121 ? 5.148 27.219 18.75 1 97.19 121 ALA B O 1
ATOM 2855 N N . SER B 1 122 ? 5.645 26.031 16.906 1 97.5 122 SER B N 1
ATOM 2856 C CA . SER B 1 122 ? 4.469 26.484 16.156 1 97.5 122 SER B CA 1
ATOM 2857 C C . SER B 1 122 ? 3.182 25.984 16.812 1 97.5 122 SER B C 1
ATOM 2859 O O . SER B 1 122 ? 2.178 26.703 16.844 1 97.5 122 SER B O 1
ATOM 2861 N N . ILE B 1 123 ? 3.205 24.781 17.344 1 97.19 123 ILE B N 1
ATOM 2862 C CA . ILE B 1 123 ? 2.037 24.219 18.016 1 97.19 123 ILE B CA 1
ATOM 2863 C C . ILE B 1 123 ? 1.771 24.969 19.312 1 97.19 123 ILE B C 1
ATOM 2865 O O . ILE B 1 123 ? 0.619 25.25 19.656 1 97.19 123 ILE B O 1
ATOM 2869 N N . ASP B 1 124 ? 2.816 25.281 20.047 1 96.25 124 ASP B N 1
ATOM 2870 C CA . ASP B 1 124 ? 2.684 26.047 21.281 1 96.25 124 ASP B CA 1
ATOM 2871 C C . ASP B 1 124 ? 1.97 27.375 21.031 1 96.25 124 ASP B C 1
ATOM 2873 O O . ASP B 1 124 ? 1.154 27.812 21.844 1 96.25 124 ASP B O 1
ATOM 2877 N N . ALA B 1 125 ? 2.264 27.938 19.922 1 95.94 125 ALA B N 1
ATOM 2878 C CA . ALA B 1 125 ? 1.663 29.219 19.578 1 95.94 125 ALA B CA 1
ATOM 2879 C C . ALA B 1 125 ? 0.166 29.078 19.312 1 95.94 125 ALA B C 1
ATOM 2881 O O . ALA B 1 125 ? -0.586 30.047 19.438 1 95.94 125 ALA B O 1
ATOM 2882 N N . LEU B 1 126 ? -0.29 27.844 18.969 1 95.69 126 LEU B N 1
ATOM 2883 C CA . LEU B 1 126 ? -1.694 27.609 18.656 1 95.69 126 LEU B CA 1
ATOM 2884 C C . LEU B 1 126 ? -2.525 27.5 19.922 1 95.69 126 LEU B C 1
ATOM 2886 O O . LEU B 1 126 ? -3.756 27.578 19.875 1 95.69 126 LEU B O 1
ATOM 2890 N N . MET B 1 127 ? -1.885 27.328 21.062 1 90.19 127 MET B N 1
ATOM 2891 C CA . MET B 1 127 ? -2.598 27.266 22.328 1 90.19 127 MET B CA 1
ATOM 2892 C C . MET B 1 127 ? -3.246 28.609 22.656 1 90.19 127 MET B C 1
ATOM 2894 O O . MET B 1 127 ? -4.355 28.656 23.188 1 90.19 127 MET B O 1
ATOM 2898 N N . ASP B 1 128 ? -2.598 29.656 22.234 1 91.38 128 ASP B N 1
ATOM 2899 C CA . ASP B 1 128 ? -3.076 31.016 22.516 1 91.38 128 ASP B CA 1
ATOM 2900 C C . ASP B 1 128 ? -3.98 31.516 21.391 1 91.38 128 ASP B C 1
ATOM 2902 O O . ASP B 1 128 ? -4.891 32.312 21.625 1 91.38 128 ASP B O 1
ATOM 2906 N N . LYS B 1 129 ? -3.703 31.109 20.203 1 94.19 129 LYS B N 1
ATOM 2907 C CA . LYS B 1 129 ? -4.445 31.547 19.016 1 94.19 129 LYS B CA 1
ATOM 2908 C C . LYS B 1 129 ? -4.902 30.344 18.188 1 94.19 129 LYS B C 1
ATOM 2910 O O . LYS B 1 129 ? -4.246 29.984 17.203 1 94.19 129 LYS B O 1
ATOM 2915 N N . PRO B 1 130 ? -6.035 29.844 18.594 1 93.94 130 PRO B N 1
ATOM 2916 C CA . PRO B 1 130 ? -6.52 28.641 17.891 1 93.94 130 PRO B CA 1
ATOM 2917 C C . PRO B 1 130 ? -6.645 28.859 16.391 1 93.94 130 PRO B C 1
ATOM 2919 O O . PRO B 1 130 ? -7.145 29.891 15.945 1 93.94 130 PRO B O 1
ATOM 2922 N N . ASP B 1 131 ? -6.078 27.969 15.617 1 95.12 131 ASP B N 1
ATOM 2923 C CA . ASP B 1 131 ? -6.129 27.922 14.156 1 95.12 131 ASP B CA 1
ATOM 2924 C C . ASP B 1 131 ? -6.113 26.484 13.656 1 95.12 131 ASP B C 1
ATOM 2926 O O . ASP B 1 131 ? -5.051 25.875 13.531 1 95.12 131 ASP B O 1
ATOM 2930 N N . LEU B 1 132 ? -7.242 26.031 13.352 1 92.31 132 LEU B N 1
ATOM 2931 C CA . LEU B 1 132 ? -7.406 24.625 12.992 1 92.31 132 LEU B CA 1
ATOM 2932 C C . LEU B 1 132 ? -6.629 24.281 11.719 1 92.31 132 LEU B C 1
ATOM 2934 O O . LEU B 1 132 ? -6 23.234 11.633 1 92.31 132 LEU B O 1
ATOM 2938 N N . ARG B 1 133 ? -6.727 25.109 10.75 1 92.12 133 ARG B N 1
ATOM 2939 C CA . ARG B 1 133 ? -6.039 24.875 9.484 1 92.12 133 ARG B CA 1
ATOM 2940 C C . ARG B 1 133 ? -4.527 24.812 9.688 1 92.12 133 ARG B C 1
ATOM 2942 O O . ARG B 1 133 ? -3.857 23.953 9.102 1 92.12 133 ARG B O 1
ATOM 2949 N N . ARG B 1 134 ? -4.094 25.719 10.477 1 95.12 134 ARG B N 1
ATOM 2950 C CA . ARG B 1 134 ? -2.664 25.703 10.773 1 95.12 134 ARG B CA 1
ATOM 2951 C C . ARG B 1 134 ? -2.27 24.422 11.492 1 95.12 134 ARG B C 1
ATOM 2953 O O . ARG B 1 134 ? -1.225 23.844 11.203 1 95.12 134 ARG B O 1
ATOM 2960 N N . LEU B 1 135 ? -3.025 23.984 12.469 1 95.06 135 LEU B N 1
ATOM 2961 C CA . LEU B 1 135 ? -2.748 22.734 13.164 1 95.06 135 LEU B CA 1
ATOM 2962 C C . LEU B 1 135 ? -2.709 21.562 12.188 1 95.06 135 LEU B C 1
ATOM 2964 O O . LEU B 1 135 ? -1.82 20.719 12.266 1 95.06 135 LEU B O 1
ATOM 2968 N N . ALA B 1 136 ? -3.619 21.531 11.297 1 92.69 136 ALA B N 1
ATOM 2969 C CA . ALA B 1 136 ? -3.678 20.484 10.289 1 92.69 136 ALA B CA 1
ATOM 2970 C C . ALA B 1 136 ? -2.42 20.484 9.422 1 92.69 136 ALA B C 1
ATOM 2972 O O . ALA B 1 136 ? -1.867 19.422 9.125 1 92.69 136 ALA B O 1
ATOM 2973 N N . GLN B 1 137 ? -2.021 21.641 9.016 1 93.75 137 GLN B N 1
ATOM 2974 C CA . GLN B 1 137 ? -0.802 21.766 8.227 1 93.75 137 GLN B CA 1
ATOM 2975 C C . GLN B 1 137 ? 0.412 21.25 8.992 1 93.75 137 GLN B C 1
ATOM 2977 O O . GLN B 1 137 ? 1.257 20.547 8.438 1 93.75 137 GLN B O 1
ATOM 2982 N N . LEU B 1 138 ? 0.509 21.609 10.195 1 95.25 138 LEU B N 1
ATOM 2983 C CA . LEU B 1 138 ? 1.623 21.172 11.031 1 95.25 138 LEU B CA 1
ATOM 2984 C C . LEU B 1 138 ? 1.613 19.656 11.211 1 95.25 138 LEU B C 1
ATOM 2986 O O . LEU B 1 138 ? 2.672 19.031 11.258 1 95.25 138 LEU B O 1
ATOM 2990 N N . ASN B 1 139 ? 0.457 19.062 11.383 1 93.12 139 ASN B N 1
ATOM 2991 C CA . ASN B 1 139 ? 0.327 17.625 11.484 1 93.12 139 ASN B CA 1
ATOM 2992 C C . ASN B 1 139 ? 0.841 16.922 10.227 1 93.12 139 ASN B C 1
ATOM 2994 O O . ASN B 1 139 ? 1.551 15.922 10.312 1 93.12 139 ASN B O 1
ATOM 2998 N N . ILE B 1 140 ? 0.503 17.438 9.086 1 92.81 140 ILE B N 1
ATOM 2999 C CA . ILE B 1 140 ? 0.974 16.891 7.82 1 92.81 140 ILE B CA 1
ATOM 3000 C C . ILE B 1 140 ? 2.492 17.031 7.73 1 92.81 140 ILE B C 1
ATOM 3002 O O . ILE B 1 140 ? 3.188 16.078 7.367 1 92.81 140 ILE B O 1
ATOM 3006 N N . ASP B 1 141 ? 2.975 18.188 8.055 1 93 141 ASP B N 1
ATOM 3007 C CA . ASP B 1 141 ? 4.414 18.438 8.016 1 93 141 ASP B CA 1
ATOM 3008 C C . ASP B 1 141 ? 5.16 17.469 8.922 1 93 141 ASP B C 1
ATOM 3010 O O . ASP B 1 141 ? 6.211 16.938 8.555 1 93 141 ASP B O 1
ATOM 3014 N N . TYR B 1 142 ? 4.645 17.312 10.109 1 95.44 142 TYR B N 1
ATOM 3015 C CA . TYR B 1 142 ? 5.242 16.375 11.062 1 95.44 142 TYR B CA 1
ATOM 3016 C C . TYR B 1 142 ? 5.273 14.961 10.5 1 95.44 142 TYR B C 1
ATOM 3018 O O . TYR B 1 142 ? 6.297 14.281 10.578 1 95.44 142 TYR B O 1
ATOM 3026 N N . TYR B 1 143 ? 4.152 14.523 9.969 1 92.44 143 TYR B N 1
ATOM 3027 C CA . TYR B 1 143 ? 4.09 13.172 9.406 1 92.44 143 TYR B CA 1
ATOM 3028 C C . TYR B 1 143 ? 5.109 13 8.289 1 92.44 143 TYR B C 1
ATOM 3030 O O . TYR B 1 143 ? 5.805 11.984 8.234 1 92.44 143 TYR B O 1
ATOM 3038 N N . LEU B 1 144 ? 5.145 13.992 7.406 1 90.38 144 LEU B N 1
ATOM 3039 C CA . LEU B 1 144 ? 6.078 13.922 6.289 1 90.38 144 LEU B CA 1
ATOM 3040 C C . LEU B 1 144 ? 7.52 13.883 6.785 1 90.38 144 LEU B C 1
ATOM 3042 O O . LEU B 1 144 ? 8.359 13.188 6.211 1 90.38 144 LEU B O 1
ATOM 3046 N N . GLU B 1 145 ? 7.789 14.625 7.84 1 92.81 145 GLU B N 1
ATOM 3047 C CA . GLU B 1 145 ? 9.109 14.562 8.453 1 92.81 145 GLU B CA 1
ATOM 3048 C C . GLU B 1 145 ? 9.414 13.172 8.984 1 92.81 145 GLU B C 1
ATOM 3050 O O . GLU B 1 145 ? 10.516 12.648 8.789 1 92.81 145 GLU B O 1
ATOM 3055 N N . MET B 1 146 ? 8.484 12.57 9.641 1 93.38 146 MET B N 1
ATOM 3056 C CA . MET B 1 146 ? 8.641 11.227 10.188 1 93.38 146 MET B CA 1
ATOM 3057 C C . MET B 1 146 ? 8.93 10.219 9.086 1 93.38 146 MET B C 1
ATOM 3059 O O . MET B 1 146 ? 9.727 9.297 9.273 1 93.38 146 MET B O 1
ATOM 3063 N N . THR B 1 147 ? 8.273 10.359 7.973 1 92.38 147 THR B N 1
ATOM 3064 C CA . THR B 1 147 ? 8.422 9.398 6.891 1 92.38 147 THR B CA 1
ATOM 3065 C C . THR B 1 147 ? 9.828 9.461 6.301 1 92.38 147 THR B C 1
ATOM 3067 O O . THR B 1 147 ? 10.297 8.5 5.68 1 92.38 147 THR B O 1
ATOM 3070 N N . THR B 1 148 ? 10.516 10.609 6.453 1 94.62 148 THR B N 1
ATOM 3071 C CA . THR B 1 148 ? 11.898 10.695 5.988 1 94.62 148 THR B CA 1
ATOM 3072 C C . THR B 1 148 ? 12.789 9.75 6.781 1 94.62 148 THR B C 1
ATOM 3074 O O . THR B 1 148 ? 13.906 9.438 6.352 1 94.62 148 THR B O 1
ATOM 3077 N N . LEU B 1 149 ? 12.344 9.328 7.918 1 95.56 149 LEU B N 1
ATOM 3078 C CA . LEU B 1 149 ? 13.109 8.438 8.781 1 95.56 149 LEU B CA 1
ATOM 3079 C C . LEU B 1 149 ? 12.891 6.977 8.391 1 95.56 149 LEU B C 1
ATOM 3081 O O . LEU B 1 149 ? 13.562 6.082 8.914 1 95.56 149 LEU B O 1
ATOM 3085 N N . VAL B 1 150 ? 12 6.746 7.523 1 96.75 150 VAL B N 1
ATOM 3086 C CA . VAL B 1 150 ? 11.688 5.402 7.055 1 96.75 150 VAL B CA 1
ATOM 3087 C C . VAL B 1 150 ? 12.594 5.035 5.887 1 96.75 150 VAL B C 1
ATOM 3089 O O . VAL B 1 150 ? 12.5 5.625 4.809 1 96.75 150 VAL B O 1
ATOM 3092 N N . GLY B 1 151 ? 13.43 4.09 6.07 1 95.81 151 GLY B N 1
ATOM 3093 C CA . GLY B 1 151 ? 14.391 3.717 5.039 1 95.81 151 GLY B CA 1
ATOM 3094 C C . GLY B 1 151 ? 13.812 2.762 4.008 1 95.81 151 GLY B C 1
ATOM 3095 O O . GLY B 1 151 ? 14.18 2.818 2.832 1 95.81 151 GLY B O 1
ATOM 3096 N N . ASN B 1 152 ? 13.023 1.88 4.395 1 97.56 152 ASN B N 1
ATOM 3097 C CA . ASN B 1 152 ? 12.367 0.972 3.457 1 97.56 152 ASN B CA 1
ATOM 3098 C C . ASN B 1 152 ? 11.352 1.701 2.59 1 97.56 152 ASN B C 1
ATOM 3100 O O . ASN B 1 152 ? 10.305 2.131 3.08 1 97.56 152 ASN B O 1
ATOM 3104 N N . ARG B 1 153 ? 11.602 1.759 1.344 1 94.88 153 ARG B N 1
ATOM 3105 C CA . ARG B 1 153 ? 10.789 2.584 0.45 1 94.88 153 ARG B CA 1
ATOM 3106 C C . ARG B 1 153 ? 9.383 2.014 0.299 1 94.88 153 ARG B C 1
ATOM 3108 O O . ARG B 1 153 ? 8.414 2.764 0.174 1 94.88 153 ARG B O 1
ATOM 3115 N N . ALA B 1 154 ? 9.25 0.7 0.266 1 95.81 154 ALA B N 1
ATOM 3116 C CA . ALA B 1 154 ? 7.93 0.081 0.175 1 95.81 154 ALA B CA 1
ATOM 3117 C C . ALA B 1 154 ? 7.074 0.432 1.39 1 95.81 154 ALA B C 1
ATOM 3119 O O . ALA B 1 154 ? 5.887 0.74 1.253 1 95.81 154 ALA B O 1
ATOM 3120 N N . LEU B 1 155 ? 7.645 0.38 2.533 1 97.81 155 LEU B N 1
ATOM 3121 C CA . LEU B 1 155 ? 6.953 0.778 3.756 1 97.81 155 LEU B CA 1
ATOM 3122 C C . LEU B 1 155 ? 6.559 2.25 3.701 1 97.81 155 LEU B C 1
ATOM 3124 O O . LEU B 1 155 ? 5.426 2.605 4.031 1 97.81 155 LEU B O 1
ATOM 3128 N N . LYS B 1 156 ? 7.512 3.092 3.316 1 96.56 156 LYS B N 1
ATOM 3129 C CA . LYS B 1 156 ? 7.262 4.527 3.227 1 96.56 156 LYS B CA 1
ATOM 3130 C C . LYS B 1 156 ? 6.051 4.82 2.346 1 96.56 156 LYS B C 1
ATOM 3132 O O . LYS B 1 156 ? 5.164 5.586 2.732 1 96.56 156 LYS B O 1
ATOM 3137 N N . GLU B 1 157 ? 6.012 4.195 1.213 1 92.81 157 GLU B N 1
ATOM 3138 C CA . GLU B 1 157 ? 4.918 4.402 0.27 1 92.81 157 GLU B CA 1
ATOM 3139 C C . GLU B 1 157 ? 3.584 3.957 0.867 1 92.81 157 GLU B C 1
ATOM 3141 O O . GLU B 1 157 ? 2.566 4.629 0.695 1 92.81 157 GLU B O 1
ATOM 3146 N N . THR B 1 158 ? 3.598 2.84 1.539 1 95.69 158 THR B N 1
ATOM 3147 C CA . THR B 1 158 ? 2.387 2.305 2.148 1 95.69 158 THR B CA 1
ATOM 3148 C C . THR B 1 158 ? 1.894 3.215 3.268 1 95.69 158 THR B C 1
ATOM 3150 O O . THR B 1 158 ? 0.707 3.543 3.332 1 95.69 158 THR B O 1
ATOM 3153 N N . LEU B 1 159 ? 2.777 3.668 4.125 1 96.25 159 LEU B N 1
ATOM 3154 C CA . LEU B 1 159 ? 2.436 4.559 5.227 1 96.25 159 LEU B CA 1
ATOM 3155 C C . LEU B 1 159 ? 1.841 5.863 4.707 1 96.25 159 LEU B C 1
ATOM 3157 O O . LEU B 1 159 ? 0.826 6.34 5.223 1 96.25 159 LEU B O 1
ATOM 3161 N N . GLU B 1 160 ? 2.461 6.434 3.699 1 92.62 160 GLU B N 1
ATOM 3162 C CA . GLU B 1 160 ? 2.006 7.699 3.135 1 92.62 160 GLU B CA 1
ATOM 3163 C C . GLU B 1 160 ? 0.598 7.574 2.559 1 92.62 160 GLU B C 1
ATOM 3165 O O . GLU B 1 160 ? -0.257 8.43 2.797 1 92.62 160 GLU B O 1
ATOM 3170 N N . ARG B 1 161 ? 0.374 6.496 1.868 1 90.88 161 ARG B N 1
ATOM 3171 C CA . ARG B 1 161 ? -0.949 6.273 1.293 1 90.88 161 ARG B CA 1
ATOM 3172 C C . ARG B 1 161 ? -2.014 6.191 2.383 1 90.88 161 ARG B C 1
ATOM 3174 O O . ARG B 1 161 ? -3.041 6.867 2.305 1 90.88 161 ARG B O 1
ATOM 3181 N N . LEU B 1 162 ? -1.777 5.418 3.379 1 94.81 162 LEU B N 1
ATOM 3182 C CA . LEU B 1 162 ? -2.758 5.215 4.441 1 94.81 162 LEU B CA 1
ATOM 3183 C C . LEU B 1 162 ? -2.955 6.488 5.25 1 94.81 162 LEU B C 1
ATOM 3185 O O . LEU B 1 162 ? -4.074 6.797 5.672 1 94.81 162 LEU B O 1
ATOM 3189 N N . PHE B 1 163 ? -1.867 7.23 5.469 1 94.56 163 PHE B N 1
ATOM 3190 C CA . PHE B 1 163 ? -1.949 8.492 6.195 1 94.56 163 PHE B CA 1
ATOM 3191 C C . PHE B 1 163 ? -2.891 9.461 5.492 1 94.56 163 PHE B C 1
ATOM 3193 O O . PHE B 1 163 ? -3.787 10.031 6.121 1 94.56 163 PHE B O 1
ATOM 3200 N N . PHE B 1 164 ? -2.791 9.617 4.215 1 91.25 164 PHE B N 1
ATOM 3201 C CA . PHE B 1 164 ? -3.553 10.633 3.494 1 91.25 164 PHE B CA 1
ATOM 3202 C C . PHE B 1 164 ? -5.004 10.203 3.326 1 91.25 164 PHE B C 1
ATOM 3204 O O . PHE B 1 164 ? -5.891 11.039 3.139 1 91.25 164 PHE B O 1
ATOM 3211 N N . LEU B 1 165 ? -5.266 8.93 3.447 1 90.25 165 LEU B N 1
ATOM 3212 C CA . LEU B 1 165 ? -6.648 8.469 3.455 1 90.25 165 LEU B CA 1
ATOM 3213 C C . LEU B 1 165 ? -7.359 8.898 4.734 1 90.25 165 LEU B C 1
ATOM 3215 O O . LEU B 1 165 ? -8.57 9.141 4.727 1 90.25 165 LEU B O 1
ATOM 3219 N N . THR B 1 166 ? -6.578 9.055 5.809 1 91 166 THR B N 1
ATOM 3220 C CA . THR B 1 166 ? -7.219 9.305 7.098 1 91 166 THR B CA 1
ATOM 3221 C C . THR B 1 166 ? -7.156 10.789 7.449 1 91 166 THR B C 1
ATOM 3223 O O . THR B 1 166 ? -7.918 11.266 8.289 1 91 166 THR B O 1
ATOM 3226 N N . THR B 1 167 ? -6.258 11.516 6.867 1 88.31 167 THR B N 1
ATOM 3227 C CA . THR B 1 167 ? -6.016 12.906 7.23 1 88.31 167 THR B CA 1
ATOM 3228 C C . THR B 1 167 ? -7.281 13.742 7.047 1 88.31 167 THR B C 1
ATOM 3230 O O . THR B 1 167 ? -7.59 14.602 7.875 1 88.31 167 THR B O 1
ATOM 3233 N N . ARG B 1 168 ? -8.031 13.508 6 1 82.94 168 ARG B N 1
ATOM 3234 C CA . ARG B 1 168 ? -9.25 14.273 5.746 1 82.94 168 ARG B CA 1
ATOM 3235 C C . ARG B 1 168 ? -10.281 14.039 6.844 1 82.94 168 ARG B C 1
ATOM 3237 O O . ARG B 1 168 ? -10.992 14.961 7.238 1 82.94 168 ARG B O 1
ATOM 3244 N N . ILE B 1 169 ? -10.336 12.859 7.277 1 80.94 169 ILE B N 1
ATOM 3245 C CA . ILE B 1 169 ? -11.305 12.5 8.305 1 80.94 169 ILE B CA 1
ATOM 3246 C C . ILE B 1 169 ? -10.914 13.156 9.633 1 80.94 169 ILE B C 1
ATOM 3248 O O . ILE B 1 169 ? -11.773 13.664 10.359 1 80.94 169 ILE B O 1
ATOM 3252 N N . TRP B 1 170 ? -9.664 13.133 9.836 1 83.88 170 TRP B N 1
ATOM 3253 C CA . TRP B 1 170 ? -9.148 13.836 11.008 1 83.88 170 TRP B CA 1
ATOM 3254 C C . TRP B 1 170 ? -9.594 15.297 11 1 83.88 170 TRP B C 1
ATOM 3256 O O . TRP B 1 170 ? -10.148 15.789 11.977 1 83.88 170 TRP B O 1
ATOM 3266 N N . LEU B 1 171 ? -9.461 15.969 9.93 1 85.31 171 LEU B N 1
ATOM 3267 C CA . LEU B 1 171 ? -9.773 17.391 9.82 1 85.31 171 LEU B CA 1
ATOM 3268 C C . LEU B 1 171 ? -11.281 17.625 9.93 1 85.31 171 LEU B C 1
ATOM 3270 O O . LEU B 1 171 ? -11.719 18.656 10.445 1 85.31 171 LEU B O 1
ATOM 3274 N N . MET B 1 172 ? -12 16.703 9.531 1 84.25 172 MET B N 1
ATOM 3275 C CA . MET B 1 172 ? -13.453 16.812 9.617 1 84.25 172 MET B CA 1
ATOM 3276 C C . MET B 1 172 ? -13.93 16.594 11.055 1 84.25 172 MET B C 1
ATOM 3278 O O . MET B 1 172 ? -14.953 17.156 11.461 1 84.25 172 MET B O 1
ATOM 3282 N N . LYS B 1 173 ? -13.203 15.898 11.82 1 84.62 173 LYS B N 1
ATOM 3283 C CA . LYS B 1 173 ? -13.672 15.484 13.141 1 84.62 173 LYS B CA 1
ATOM 3284 C C . LYS B 1 173 ? -13.117 16.406 14.234 1 84.62 173 LYS B C 1
ATOM 3286 O O . LYS B 1 173 ? -13.766 16.594 15.266 1 84.62 173 LYS B O 1
ATOM 3291 N N . VAL B 1 174 ? -12.078 17.016 14.023 1 85.44 174 VAL B N 1
ATOM 3292 C CA . VAL B 1 174 ? -11.344 17.766 15.023 1 85.44 174 VAL B CA 1
ATOM 3293 C C . VAL B 1 174 ? -12.195 18.938 15.516 1 85.44 174 VAL B C 1
ATOM 3295 O O . VAL B 1 174 ? -12.219 19.25 16.703 1 85.44 174 VAL B O 1
ATOM 3298 N N . PRO B 1 175 ? -12.984 19.562 14.617 1 85.31 175 PRO B N 1
ATOM 3299 C CA . PRO B 1 175 ? -13.781 20.688 15.086 1 85.31 175 PRO B CA 1
ATOM 3300 C C . PRO B 1 175 ? -14.781 20.297 16.172 1 85.31 175 PRO B C 1
ATOM 3302 O O . PRO B 1 175 ? -15.273 21.172 16.906 1 85.31 175 PRO B O 1
ATOM 3305 N N . ASN B 1 176 ? -15.062 19.031 16.281 1 85.5 176 ASN B N 1
ATOM 3306 C CA . ASN B 1 176 ? -16.031 18.562 17.266 1 85.5 176 ASN B CA 1
ATOM 3307 C C . ASN B 1 176 ? -15.367 18.125 18.547 1 85.5 176 ASN B C 1
ATOM 3309 O O . ASN B 1 176 ? -16.047 17.656 19.484 1 85.5 176 ASN B O 1
ATOM 3313 N N . LEU B 1 177 ? -14.148 18.297 18.656 1 86.88 177 LEU B N 1
ATOM 3314 C CA . LEU B 1 177 ? -13.383 17.891 19.828 1 86.88 177 LEU B CA 1
ATOM 3315 C C . LEU B 1 177 ? -12.906 19.094 20.625 1 86.88 177 LEU B C 1
ATOM 3317 O O . LEU B 1 177 ? -13.008 20.234 20.156 1 86.88 177 LEU B O 1
ATOM 3321 N N . ASP B 1 178 ? -12.484 18.734 21.844 1 90.5 178 ASP B N 1
ATOM 3322 C CA . ASP B 1 178 ? -11.898 19.797 22.672 1 90.5 178 ASP B CA 1
ATOM 3323 C C . ASP B 1 178 ? -10.57 20.266 22.094 1 90.5 178 ASP B C 1
ATOM 3325 O O . ASP B 1 178 ? -9.625 19.484 21.984 1 90.5 178 ASP B O 1
ATOM 3329 N N . TRP B 1 179 ? -10.531 21.516 21.797 1 91.94 179 TRP B N 1
ATOM 3330 C CA . TRP B 1 179 ? -9.367 22.094 21.141 1 91.94 179 TRP B CA 1
ATOM 3331 C C . TRP B 1 179 ? -8.102 21.875 21.984 1 91.94 179 TRP B C 1
ATOM 3333 O O . TRP B 1 179 ? -7.082 21.422 21.453 1 91.94 179 TRP B O 1
ATOM 3343 N N . ASN B 1 180 ? -8.18 22.188 23.203 1 93 180 ASN B N 1
ATOM 3344 C CA . ASN B 1 180 ? -7.012 22.062 24.078 1 93 180 ASN B CA 1
ATOM 3345 C C . ASN B 1 180 ? -6.508 20.625 24.141 1 93 180 ASN B C 1
ATOM 3347 O O . ASN B 1 180 ? -5.297 20.391 24.156 1 93 180 ASN B O 1
ATOM 3351 N N . GLU B 1 181 ? -7.402 19.734 24.141 1 91.31 181 GLU B N 1
ATOM 3352 C CA . GLU B 1 181 ? -7.027 18.328 24.172 1 91.31 181 GLU B CA 1
ATOM 3353 C C . GLU B 1 181 ? -6.336 17.891 22.891 1 91.31 181 GLU B C 1
ATOM 3355 O O . GLU B 1 181 ? -5.344 17.156 22.922 1 91.31 181 GLU B O 1
ATOM 3360 N N . VAL B 1 182 ? -6.906 18.359 21.859 1 91.19 182 VAL B N 1
ATOM 3361 C CA . VAL B 1 182 ? -6.363 18 20.547 1 91.19 182 VAL B CA 1
ATOM 3362 C C . VAL B 1 182 ? -4.953 18.562 20.391 1 91.19 182 VAL B C 1
ATOM 3364 O O . VAL B 1 182 ? -4.027 17.828 20.016 1 91.19 182 VAL B O 1
ATOM 3367 N N . VAL B 1 183 ? -4.793 19.797 20.672 1 94.69 183 VAL B N 1
ATOM 3368 C CA . VAL B 1 183 ? -3.504 20.453 20.516 1 94.69 183 VAL B CA 1
ATOM 3369 C C . VAL B 1 183 ? -2.482 19.828 21.469 1 94.69 183 VAL B C 1
ATOM 3371 O O . VAL B 1 183 ? -1.342 19.562 21.078 1 94.69 183 VAL B O 1
ATOM 3374 N N . GLN B 1 184 ? -2.883 19.578 22.656 1 94.19 184 GLN B N 1
ATOM 3375 C CA . GLN B 1 184 ? -1.981 18.984 23.641 1 94.19 184 GLN B CA 1
ATOM 3376 C C . GLN B 1 184 ? -1.553 17.578 23.234 1 94.19 184 GLN B C 1
ATOM 3378 O O . GLN B 1 184 ? -0.395 17.203 23.422 1 94.19 184 GLN B O 1
ATOM 3383 N N . ALA B 1 185 ? -2.469 16.828 22.797 1 92.69 185 ALA B N 1
ATOM 3384 C CA . ALA B 1 185 ? -2.145 15.469 22.344 1 92.69 185 ALA B CA 1
ATOM 3385 C C . ALA B 1 185 ? -1.136 15.5 21.203 1 92.69 185 ALA B C 1
ATOM 3387 O O . ALA B 1 185 ? -0.193 14.703 21.172 1 92.69 185 ALA B O 1
ATOM 3388 N N . THR B 1 186 ? -1.408 16.375 20.25 1 94.5 186 THR B N 1
ATOM 3389 C CA . THR B 1 186 ? -0.49 16.531 19.125 1 94.5 186 THR B CA 1
ATOM 3390 C C . THR B 1 186 ? 0.889 16.969 19.609 1 94.5 186 THR B C 1
ATOM 3392 O O . THR B 1 186 ? 1.906 16.406 19.188 1 94.5 186 THR B O 1
ATOM 3395 N N . ARG B 1 187 ? 0.899 17.922 20.469 1 96.62 187 ARG B N 1
ATOM 3396 C CA . ARG B 1 187 ? 2.143 18.422 21.031 1 96.62 187 ARG B CA 1
ATOM 3397 C C . ARG B 1 187 ? 2.914 17.312 21.75 1 96.62 187 ARG B C 1
ATOM 3399 O O . ARG B 1 187 ? 4.125 17.172 21.562 1 96.62 187 ARG B O 1
ATOM 3406 N N . GLU B 1 188 ? 2.254 16.578 22.531 1 96.75 188 GLU B N 1
ATOM 3407 C CA . GLU B 1 188 ? 2.875 15.516 23.312 1 96.75 188 GLU B CA 1
ATOM 3408 C C . GLU B 1 188 ? 3.469 14.438 22.422 1 96.75 188 GLU B C 1
ATOM 3410 O O . GLU B 1 188 ? 4.559 13.922 22.688 1 96.75 188 GLU B O 1
ATOM 3415 N N . GLU B 1 189 ? 2.775 14.039 21.438 1 96.38 189 GLU B N 1
ATOM 3416 C CA . GLU B 1 189 ? 3.311 13.055 20.5 1 96.38 189 GLU B CA 1
ATOM 3417 C C . GLU B 1 189 ? 4.637 13.523 19.922 1 96.38 189 GLU B C 1
ATOM 3419 O O . GLU B 1 189 ? 5.621 12.773 19.922 1 96.38 189 GLU B O 1
ATOM 3424 N N . ILE B 1 190 ? 4.629 14.742 19.422 1 97.31 190 ILE B N 1
ATOM 3425 C CA . ILE B 1 190 ? 5.812 15.266 18.75 1 97.31 190 ILE B CA 1
ATOM 3426 C C . ILE B 1 190 ? 6.957 15.406 19.75 1 97.31 190 ILE B C 1
ATOM 3428 O O . ILE B 1 190 ? 8.102 15.07 19.453 1 97.31 190 ILE B O 1
ATOM 3432 N N . ALA B 1 191 ? 6.645 15.859 20.938 1 97.94 191 ALA B N 1
ATOM 3433 C CA . ALA B 1 191 ? 7.652 15.984 21.984 1 97.94 191 ALA B CA 1
ATOM 3434 C C . ALA B 1 191 ? 8.266 14.633 22.328 1 97.94 191 ALA B C 1
ATOM 3436 O O . ALA B 1 191 ? 9.484 14.516 22.484 1 97.94 191 ALA B O 1
ATOM 3437 N N . MET B 1 192 ? 7.465 13.633 22.453 1 98 192 MET B N 1
ATOM 3438 C CA . MET B 1 192 ? 7.934 12.289 22.781 1 98 192 MET B CA 1
ATOM 3439 C C . MET B 1 192 ? 8.781 11.719 21.656 1 98 192 MET B C 1
ATOM 3441 O O . MET B 1 192 ? 9.781 11.047 21.891 1 98 192 MET B O 1
ATOM 3445 N N . ILE B 1 193 ? 8.367 11.961 20.453 1 97.62 193 ILE B N 1
ATOM 3446 C CA . ILE B 1 193 ? 9.125 11.5 19.297 1 97.62 193 ILE B CA 1
ATOM 3447 C C . ILE B 1 193 ? 10.492 12.18 19.281 1 97.62 193 ILE B C 1
ATOM 3449 O O . ILE B 1 193 ? 11.516 11.523 19.062 1 97.62 193 ILE B O 1
ATOM 3453 N N . LEU B 1 194 ? 10.492 13.492 19.469 1 97.38 194 LEU B N 1
ATOM 3454 C CA . LEU B 1 194 ? 11.742 14.242 19.516 1 97.38 194 LEU B CA 1
ATOM 3455 C C . LEU B 1 194 ? 12.672 13.672 20.594 1 97.38 194 LEU B C 1
ATOM 3457 O O . LEU B 1 194 ? 13.859 13.484 20.344 1 97.38 194 LEU B O 1
ATOM 3461 N N . GLN B 1 195 ? 12.141 13.43 21.719 1 97.88 195 GLN B N 1
ATOM 3462 C CA . GLN B 1 195 ? 12.93 12.859 22.812 1 97.88 195 GLN B CA 1
ATOM 3463 C C . GLN B 1 195 ? 13.5 11.508 22.422 1 97.88 195 GLN B C 1
ATOM 3465 O O . GLN B 1 195 ? 14.664 11.211 22.719 1 97.88 195 GLN B O 1
ATOM 3470 N N . ALA B 1 196 ? 12.734 10.672 21.812 1 97.75 196 ALA B N 1
ATOM 3471 C CA . ALA B 1 196 ? 13.18 9.352 21.391 1 97.75 196 ALA B CA 1
ATOM 3472 C C . ALA B 1 196 ? 14.297 9.461 20.359 1 97.75 196 ALA B C 1
ATOM 3474 O O . ALA B 1 196 ? 15.281 8.719 20.406 1 97.75 196 ALA B O 1
ATOM 3475 N N . ILE B 1 197 ? 14.125 10.375 19.422 1 96.88 197 ILE B N 1
ATOM 3476 C CA . ILE B 1 197 ? 15.133 10.609 18.406 1 96.88 197 ILE B CA 1
ATOM 3477 C C . ILE B 1 197 ? 16.438 11.062 19.047 1 96.88 197 ILE B C 1
ATOM 3479 O O . ILE B 1 197 ? 17.516 10.562 18.719 1 96.88 197 ILE B O 1
ATOM 3483 N N . GLU B 1 198 ? 16.375 11.961 19.938 1 96 198 GLU B N 1
ATOM 3484 C CA . GLU B 1 198 ? 17.547 12.492 20.625 1 96 198 GLU B CA 1
ATOM 3485 C C . GLU B 1 198 ? 18.234 11.406 21.438 1 96 198 GLU B C 1
ATOM 3487 O O . GLU B 1 198 ? 19.453 11.445 21.625 1 96 198 GLU B O 1
ATOM 3492 N N . ALA B 1 199 ? 17.531 10.453 21.891 1 96.44 199 ALA B N 1
ATOM 3493 C CA . ALA B 1 199 ? 18.047 9.336 22.672 1 96.44 199 ALA B CA 1
ATOM 3494 C C . ALA B 1 199 ? 18.484 8.195 21.766 1 96.44 199 ALA B C 1
ATOM 3496 O O . ALA B 1 199 ? 18.828 7.109 22.234 1 96.44 199 ALA B O 1
ATOM 3497 N N . ASP B 1 200 ? 18.328 8.32 20.469 1 95.06 200 ASP B N 1
ATOM 3498 C CA . ASP B 1 200 ? 18.672 7.32 19.453 1 95.06 200 ASP B CA 1
ATOM 3499 C C . ASP B 1 200 ? 17.859 6.047 19.641 1 95.06 200 ASP B C 1
ATOM 3501 O O . ASP B 1 200 ? 18.391 4.941 19.547 1 95.06 200 ASP B O 1
ATOM 3505 N N . ASP B 1 201 ? 16.703 6.223 20.016 1 96.75 201 ASP B N 1
ATOM 3506 C CA . ASP B 1 201 ? 15.781 5.113 20.266 1 96.75 201 ASP B CA 1
ATOM 3507 C C . ASP B 1 201 ? 14.695 5.055 19.188 1 96.75 201 ASP B C 1
ATOM 3509 O O . ASP B 1 201 ? 13.523 5.332 19.469 1 96.75 201 ASP B O 1
ATOM 3513 N N . MET B 1 202 ? 15.039 4.543 18.078 1 96.12 202 MET B N 1
ATOM 3514 C CA . MET B 1 202 ? 14.125 4.512 16.938 1 96.12 202 MET B CA 1
ATOM 3515 C C . MET B 1 202 ? 12.977 3.543 17.188 1 96.12 202 MET B C 1
ATOM 3517 O O . MET B 1 202 ? 11.875 3.732 16.672 1 96.12 202 MET B O 1
ATOM 3521 N N . GLN B 1 203 ? 13.195 2.525 17.922 1 96.75 203 GLN B N 1
ATOM 3522 C CA . GLN B 1 203 ? 12.109 1.607 18.25 1 96.75 203 GLN B CA 1
ATOM 3523 C C . GLN B 1 203 ? 10.969 2.332 18.969 1 96.75 203 GLN B C 1
ATOM 3525 O O . GLN B 1 203 ? 9.797 2.143 18.641 1 96.75 203 GLN B O 1
ATOM 3530 N N . SER B 1 204 ? 11.328 3.184 19.859 1 97.44 204 SER B N 1
ATOM 3531 C CA . SER B 1 204 ? 10.32 3.949 20.594 1 97.44 204 SER B CA 1
ATOM 3532 C C . SER B 1 204 ? 9.578 4.906 19.656 1 97.44 204 SER B C 1
ATOM 3534 O O . SER B 1 204 ? 8.391 5.176 19.859 1 97.44 204 SER B O 1
ATOM 3536 N N . VAL B 1 205 ? 10.195 5.426 18.641 1 97.31 205 VAL B N 1
ATOM 3537 C CA . VAL B 1 205 ? 9.547 6.312 17.672 1 97.31 205 VAL B CA 1
ATOM 3538 C C . VAL B 1 205 ? 8.336 5.613 17.062 1 97.31 205 VAL B C 1
ATOM 3540 O O . VAL B 1 205 ? 7.238 6.176 17.031 1 97.31 205 VAL B O 1
ATOM 3543 N N . GLY B 1 206 ? 8.516 4.375 16.656 1 96.88 206 GLY B N 1
ATOM 3544 C CA . GLY B 1 206 ? 7.422 3.609 16.078 1 96.88 206 GLY B CA 1
ATOM 3545 C C . GLY B 1 206 ? 6.309 3.322 17.062 1 96.88 206 GLY B C 1
ATOM 3546 O O . GLY B 1 206 ? 5.125 3.418 16.719 1 96.88 206 GLY B O 1
ATOM 3547 N N . VAL B 1 207 ? 6.68 3.014 18.266 1 97.75 207 VAL B N 1
ATOM 3548 C CA . VAL B 1 207 ? 5.711 2.654 19.297 1 97.75 207 VAL B CA 1
ATOM 3549 C C . VAL B 1 207 ? 4.891 3.881 19.688 1 97.75 207 VAL B C 1
ATOM 3551 O O . VAL B 1 207 ? 3.678 3.787 19.891 1 97.75 207 VAL B O 1
ATOM 3554 N N . ILE B 1 208 ? 5.531 5.043 19.812 1 97.5 208 ILE B N 1
ATOM 3555 C CA . ILE B 1 208 ? 4.844 6.285 20.125 1 97.5 208 ILE B CA 1
ATOM 3556 C C . ILE B 1 208 ? 3.832 6.617 19.031 1 97.5 208 ILE B C 1
ATOM 3558 O O . ILE B 1 208 ? 2.684 6.957 19.328 1 97.5 208 ILE B O 1
ATOM 3562 N N . ALA B 1 209 ? 4.266 6.496 17.781 1 96.75 209 ALA B N 1
ATOM 3563 C CA . ALA B 1 209 ? 3.355 6.727 16.672 1 96.75 209 ALA B CA 1
ATOM 3564 C C . ALA B 1 209 ? 2.162 5.781 16.719 1 96.75 209 ALA B C 1
ATOM 3566 O O . ALA B 1 209 ? 1.019 6.199 16.531 1 96.75 209 ALA B O 1
ATOM 3567 N N . GLN B 1 210 ? 2.408 4.539 16.984 1 97.38 210 GLN B N 1
ATOM 3568 C CA . GLN B 1 210 ? 1.367 3.523 17.094 1 97.38 210 GLN B CA 1
ATOM 3569 C C . GLN B 1 210 ? 0.33 3.906 18.141 1 97.38 210 GLN B C 1
ATOM 3571 O O . GLN B 1 210 ? -0.874 3.867 17.875 1 97.38 210 GLN B O 1
ATOM 3576 N N . LEU B 1 211 ? 0.801 4.262 19.312 1 96.88 211 LEU B N 1
ATOM 3577 C CA . LEU B 1 211 ? -0.078 4.617 20.422 1 96.88 211 LEU B CA 1
ATOM 3578 C C . LEU B 1 211 ? -0.924 5.84 20.078 1 96.88 211 LEU B C 1
ATOM 3580 O O . LEU B 1 211 ? -2.111 5.891 20.406 1 96.88 211 LEU B O 1
ATOM 3584 N N . ASN B 1 212 ? -0.337 6.773 19.484 1 94.88 212 ASN B N 1
ATOM 3585 C CA . ASN B 1 212 ? -1.068 7.98 19.109 1 94.88 212 ASN B CA 1
ATOM 3586 C C . ASN B 1 212 ? -2.158 7.684 18.078 1 94.88 212 ASN B C 1
ATOM 3588 O O . ASN B 1 212 ? -3.256 8.242 18.156 1 94.88 212 ASN B O 1
ATOM 3592 N N . ILE B 1 213 ? -1.882 6.879 17.109 1 95 213 ILE B N 1
ATOM 3593 C CA . ILE B 1 213 ? -2.879 6.504 16.109 1 95 213 ILE B CA 1
ATOM 3594 C C . ILE B 1 213 ? -4.027 5.762 16.781 1 95 213 ILE B C 1
ATOM 3596 O O . ILE B 1 213 ? -5.199 5.992 16.469 1 95 213 ILE B O 1
ATOM 3600 N N . LYS B 1 214 ? -3.68 4.898 17.703 1 95.31 214 LYS B N 1
ATOM 3601 C CA . LYS B 1 214 ? -4.703 4.172 18.453 1 95.31 214 LYS B CA 1
ATOM 3602 C C . LYS B 1 214 ? -5.625 5.137 19.203 1 95.31 214 LYS B C 1
ATOM 3604 O O . LYS B 1 214 ? -6.848 4.969 19.188 1 95.31 214 LYS B O 1
ATOM 3609 N N . ARG B 1 215 ? -5.078 6.078 19.812 1 91.5 215 ARG B N 1
ATOM 3610 C CA . ARG B 1 215 ? -5.859 7.07 20.547 1 91.5 215 ARG B CA 1
ATOM 3611 C C . ARG B 1 215 ? -6.75 7.871 19.594 1 91.5 215 ARG B C 1
ATOM 3613 O O . ARG B 1 215 ? -7.91 8.141 19.906 1 91.5 215 ARG B O 1
ATOM 3620 N N . THR B 1 216 ? -6.152 8.266 18.516 1 88.62 216 THR B N 1
ATOM 3621 C CA . THR B 1 216 ? -6.91 9.016 17.516 1 88.62 216 THR B CA 1
ATOM 3622 C C . THR B 1 216 ? -8.086 8.195 17 1 88.62 216 THR B C 1
ATOM 3624 O O . THR B 1 216 ? -9.211 8.695 16.906 1 88.62 216 THR B O 1
ATOM 3627 N N . MET B 1 217 ? -7.816 6.965 16.672 1 89.38 217 MET B N 1
ATOM 3628 C CA . MET B 1 217 ? -8.875 6.07 16.203 1 89.38 217 MET B CA 1
ATOM 3629 C C . MET B 1 217 ? -10 5.973 17.234 1 89.38 217 MET B C 1
ATOM 3631 O O . MET B 1 217 ? -11.18 6.09 16.875 1 89.38 217 MET B O 1
ATOM 3635 N N . ASN B 1 218 ? -9.641 5.82 18.453 1 88.38 218 ASN B N 1
ATOM 3636 C CA . ASN B 1 218 ? -10.625 5.688 19.531 1 88.38 218 ASN B CA 1
ATOM 3637 C C . ASN B 1 218 ? -11.461 6.953 19.688 1 88.38 218 ASN B C 1
ATOM 3639 O O . ASN B 1 218 ? -12.664 6.883 19.938 1 88.38 218 ASN B O 1
ATOM 3643 N N . ARG B 1 219 ? -10.844 8.031 19.562 1 82.94 219 ARG B N 1
ATOM 3644 C CA . ARG B 1 219 ? -11.523 9.32 19.703 1 82.94 219 ARG B CA 1
ATOM 3645 C C . ARG B 1 219 ? -12.539 9.516 18.578 1 82.94 219 ARG B C 1
ATOM 3647 O O . ARG B 1 219 ? -13.633 10.039 18.812 1 82.94 219 ARG B O 1
ATOM 3654 N N . TYR B 1 220 ? -12.172 9.094 17.422 1 78.94 220 TYR B N 1
ATOM 3655 C CA . TYR B 1 220 ? -13.008 9.344 16.25 1 78.94 220 TYR B CA 1
ATOM 3656 C C . TYR B 1 220 ? -14.102 8.289 16.125 1 78.94 220 TYR B C 1
ATOM 3658 O O . TYR B 1 220 ? -15.211 8.586 15.68 1 78.94 220 TYR B O 1
ATOM 3666 N N . MET B 1 221 ? -13.82 7.121 16.375 1 75.75 221 MET B N 1
ATOM 3667 C CA . MET B 1 221 ? -14.773 6.039 16.172 1 75.75 221 MET B CA 1
ATOM 3668 C C . MET B 1 221 ? -15.773 5.961 17.328 1 75.75 221 MET B C 1
ATOM 3670 O O . MET B 1 221 ? -16.938 5.586 17.125 1 75.75 221 MET B O 1
ATOM 3674 N N . HIS B 1 222 ? -15.43 6.137 18.422 1 64.56 222 HIS B N 1
ATOM 3675 C CA . HIS B 1 222 ? -16.359 6.105 19.547 1 64.56 222 HIS B CA 1
ATOM 3676 C C . HIS B 1 222 ? -17.172 7.391 19.625 1 64.56 222 HIS B C 1
ATOM 3678 O O . HIS B 1 222 ? -18.312 7.383 20.109 1 64.56 222 HIS B O 1
ATOM 3684 N N . ALA B 1 223 ? -16.625 8.438 19.188 1 57 223 ALA B N 1
ATOM 3685 C CA . ALA B 1 223 ? -17.469 9.633 19.25 1 57 223 ALA B CA 1
ATOM 3686 C C . ALA B 1 223 ? -18.672 9.5 18.328 1 57 223 ALA B C 1
ATOM 3688 O O . ALA B 1 223 ? -19.75 10.031 18.625 1 57 223 ALA B O 1
ATOM 3689 N N . SER B 1 224 ? -18.609 8.898 17.234 1 52.28 224 SER B N 1
ATOM 3690 C CA . SER B 1 224 ? -19.734 8.719 16.328 1 52.28 224 SER B CA 1
ATOM 3691 C C . SER B 1 224 ? -20.797 7.828 16.953 1 52.28 224 SER B C 1
ATOM 3693 O O . SER B 1 224 ? -22 8.008 16.703 1 52.28 224 SER B O 1
ATOM 3695 N N . GLU B 1 225 ? -20.469 6.758 17.625 1 49.28 225 GLU B N 1
ATOM 3696 C CA . GLU B 1 225 ? -21.484 5.918 18.25 1 49.28 225 GLU B CA 1
ATOM 3697 C C . GLU B 1 225 ? -22.281 6.699 19.297 1 49.28 225 GLU B C 1
ATOM 3699 O O . GLU B 1 225 ? -23.469 6.461 19.484 1 49.28 225 GLU B O 1
ATOM 3704 N N . GLN B 1 226 ? -21.703 7.512 20 1 47.31 226 GLN B N 1
ATOM 3705 C CA . GLN B 1 226 ? -22.469 8.273 20.984 1 47.31 226 GLN B CA 1
ATOM 3706 C C . GLN B 1 226 ? -23.422 9.242 20.297 1 47.31 226 GLN B C 1
ATOM 3708 O O . GLN B 1 226 ? -24.531 9.484 20.797 1 47.31 226 GLN B O 1
ATOM 3713 N N . GLN B 1 227 ? -23.047 9.828 19.328 1 42.78 227 GLN B N 1
ATOM 3714 C CA . GLN B 1 227 ? -24 10.719 18.688 1 42.78 227 GLN B CA 1
ATOM 3715 C C . GLN B 1 227 ? -25.109 9.93 17.984 1 42.78 227 GLN B C 1
ATOM 3717 O O . GLN B 1 227 ? -26.234 10.406 17.859 1 42.78 227 GLN B O 1
ATOM 3722 N N . ALA B 1 228 ? -24.844 8.805 17.516 1 48.19 228 ALA B N 1
ATOM 3723 C CA . ALA B 1 228 ? -25.938 8.016 16.953 1 48.19 228 ALA B CA 1
ATOM 3724 C C . ALA B 1 228 ? -26.922 7.57 18.031 1 48.19 228 ALA B C 1
ATOM 3726 O O . ALA B 1 228 ? -28.109 7.43 17.766 1 48.19 228 ALA B O 1
ATOM 3727 N N . ASN B 1 229 ? -26.5 7.273 19.125 1 42.22 229 ASN B N 1
ATOM 3728 C CA . ASN B 1 229 ? -27.406 6.902 20.219 1 42.22 229 ASN B CA 1
ATOM 3729 C C . ASN B 1 229 ? -28.109 8.125 20.812 1 42.22 229 ASN B C 1
ATOM 3731 O O . ASN B 1 229 ? -29 7.988 21.641 1 42.22 229 ASN B O 1
ATOM 3735 N N . GLN B 1 230 ? -27.641 9.172 20.625 1 38.44 230 GLN B N 1
ATOM 3736 C CA . GLN B 1 230 ? -28.375 10.312 21.172 1 38.44 230 GLN B CA 1
ATOM 3737 C C . GLN B 1 230 ? -29.359 10.867 20.141 1 38.44 230 GLN B C 1
ATOM 3739 O O . GLN B 1 230 ? -30.188 11.727 20.484 1 38.44 230 GLN B O 1
ATOM 3744 N N . GLN B 1 231 ? -29.281 10.531 18.891 1 36.16 231 GLN B N 1
ATOM 3745 C CA . GLN B 1 231 ? -30.438 10.875 18.078 1 36.16 231 GLN B CA 1
ATOM 3746 C C . GLN B 1 231 ? -31.438 9.734 18.031 1 36.16 231 GLN B C 1
ATOM 3748 O O . GLN B 1 231 ? -31.062 8.562 17.969 1 36.16 231 GLN B O 1
#

Radius of gyration: 23.62 Å; Cα contacts (8 Å, |Δi|>4): 482; chains: 2; bounding box: 72×67×55 Å

Sequence (462 aa):
MNTAANHRKRSIKEERLEFIYLEIRSRICMLDFPPGSRINEAELAQEFGVSRTPVRRALTRLETEGLIETQHGNGTFVTTLPSDFLAEVYELRIELSPLIGRLQPRQPTAENTQRLRETLASIDALMDKPDLRRLAQLNIDYYLEMTTLVGNRALKETLERLFFLTTRIWLMKVPNLDWNEVVQATREEIAMILQAIEADDMQSVGVIAQLNIKRTMNRYMHASEQQANQQMNTAANHRKRSIKEERLEFIYLEIRSRICMLDFPPGSRINEAELAQEFGVSRTPVRRALTRLETEGLIETQHGNGTFVTTLPSDFLAEVYELRIELSPLIGRLQPRQPTAENTQRLRETLASIDALMDKPDLRRLAQLNIDYYLEMTTLVGNRALKETLERLFFLTTRIWLMKVPNLDWNEVVQATREEIAMILQAIEADDMQSVGVIAQLNIKRTMNRYMHASEQQANQQ

Secondary structure (DSSP, 8-state):
-----------HHHHHHHHHHHHHHHHHHTTSS-TTPEE-HHHHHHHHTS-HHHHHHHHHHHHHTTSEEEETTTEEEEPP--HHHHHHHHHHHHHHTTHHHHSSBPPP-HHHHHHHHHHHHHHHHHHHS--HHHHHHHHHHHHHHHHTTB--HHHHHHHHHHHHHHHHHHHHHGGGS-HHHHHHHHHHHHHHHHHHHHTT-HHHHHHHHHHHHHHHHHHHHHHHHHHHHH-/-----------HHHHHHHHHHHHHHHHHHTTSS-TTPEE-HHHHHHHHTS-HHHHHHHHHHHHHTTSEEEETTTEEEEPP--HHHHHHHHHHHHHHTTHHHHSSBPPP-HHHHHHHHHHHHHHHHHHHS--HHHHHHHHHHHHHHHHTTB--HHHHHHHHHHHHHHHHHHHHHGGGS-HHHHHHHHHHHHHHHHHHHHTT-HHHHHHHHHHHHHHHHHHHHHHHHHHHHH-

Solvent-accessible surface area (backbone atoms only — not comparable to full-atom values): 24930 Å² total; per-residue (Å²): 135,85,80,68,80,75,74,70,72,68,46,74,64,52,49,49,38,50,47,52,30,52,50,52,50,48,33,40,36,70,48,74,45,41,68,64,37,76,57,56,60,67,60,51,12,61,74,70,71,48,59,55,64,56,47,49,53,27,50,43,49,37,32,63,54,55,53,28,44,76,42,86,98,75,46,36,26,28,40,72,77,54,68,70,56,46,53,32,41,50,54,48,50,37,71,50,26,41,41,45,25,64,49,55,47,42,80,82,48,72,64,55,54,49,54,50,52,51,51,48,52,57,52,58,54,34,75,81,50,78,47,67,68,59,52,52,51,50,51,50,51,50,50,56,55,55,48,68,32,34,50,30,60,53,55,38,55,51,51,52,44,54,48,56,64,45,42,34,54,49,62,67,48,50,80,78,47,61,61,69,59,52,53,48,51,54,47,49,51,54,52,53,38,51,51,23,56,76,66,70,31,45,54,53,37,7,47,53,51,20,52,51,48,50,52,51,47,51,57,58,58,51,51,53,55,52,55,55,71,70,100,136,85,79,65,81,75,75,72,71,69,48,73,65,52,48,48,38,49,48,52,31,52,50,52,50,46,33,40,40,70,48,75,44,42,68,64,36,74,57,55,59,68,60,51,12,60,73,69,71,49,58,56,65,58,47,50,52,27,50,45,50,37,33,62,55,54,53,30,44,75,41,87,99,75,46,35,25,29,39,71,77,54,69,71,58,46,53,33,41,50,54,47,50,36,68,50,26,40,41,44,26,64,49,55,48,41,81,81,47,72,66,54,54,50,52,52,51,52,50,48,54,57,51,58,54,34,75,81,50,79,46,68,67,58,52,51,51,51,51,51,52,50,50,56,55,55,47,69,30,32,51,30,60,52,53,38,55,51,51,54,42,55,49,57,65,46,44,34,55,50,64,68,48,52,81,79,45,60,62,69,58,53,54,48,50,53,48,49,52,54,51,52,38,52,51,23,56,76,66,71,31,45,53,53,38,7,48,52,50,20,52,50,47,50,51,51,48,51,57,58,57,51,50,54,53,53,55,55,69,70,100

Organism: NCBI:txid1178482

Foldseek 3Di:
DCPPPCPPDPDPLSVLLVVLLVVVLVCLLLCVAPFFHFDDLVVSCVVSVHDSVSSVVSLVVCVVLVQWDADPPPHIGGHDDDPVNLLVLLVVLLVLLLCCLVVPWAQDDPVLLVLLVVLLVQLVVCVVPPDLSSVLVSVVVNVVSSLVRRDDVVSSVSNVSSCSVCSNVLSVCQVVDDRVVVSVLSSVLSVQLSVCSVVVNSSVNSVSSSVSSVVSSCVRSVVVVVVVVVD/DCPPPCPPDPDPLSVLLVVLLVVVLVCLLLCVAPFFHFDDLVVSCVVSVHDSVSSVVSLVVCVVLVQWDADPPPHIGGHDDDPVNLLVLLVVLLVLLLCCLPVPWAQDDPVLLVLLVVLLVQLVVCVVPPDLSSVLVSLVVNVVSSLVRRDDVVSSVSNVSSCSVCSNVLSVCQVVDDRVVVSVLVSVLSVQLSVCSVVVNSSVNSVSSSVSSVVSSCVRNVVVVVVVVVD

InterPro domains:
  IPR000485 AsnC-type HTH domain [PR00033] (38-49)
  IPR000485 AsnC-type HTH domain [PR00033] (49-68)
  IPR000524 Transcription regulator HTH, GntR [PF00392] (18-78)
  IPR000524 Transcription regulator HTH, GntR [PR00035] (38-52)
  IPR000524 Transcription regulator HTH, GntR [PR00035] (52-68)
  IPR000524 Transcription regulator HTH, GntR [PS50949] (14-81)
  IPR000524 Transcription regulator HTH, GntR [SM00345] (20-78)
  IPR000524 Transcription regulator HTH, GntR [cd07377] (20-79)
  IPR008920 Transcription regulator FadR/GntR, C-terminal [G3DSA:1.20.120.530] (84-230)
  IPR008920 Transcription regulator FadR/GntR, C-terminal [SSF48008] (85-222)
  IPR011711 GntR, C-terminal [PF07729] (88-203)
  IPR011711 GntR, C-terminal [SM00895] (88-215)
  IPR036388 Winged helix-like DNA-binding domain superfamily [G3DSA:1.10.10.10] (17-79)
  IPR036390 Winged helix DNA-binding domain superfamily [SSF46785] (16-82)

pLDDT: mean 87.89, std 15.22, range [24.7, 98.19]